Protein AF-A0A1B6IZM1-F1 (afdb_monomer)

Structure (mmCIF, N/CA/C/O backbone):
data_AF-A0A1B6IZM1-F1
#
_entry.id   AF-A0A1B6IZM1-F1
#
loop_
_atom_site.group_PDB
_atom_site.id
_atom_site.type_symbol
_atom_site.label_atom_id
_atom_site.label_alt_id
_atom_site.label_comp_id
_atom_site.label_asym_id
_atom_site.label_entity_id
_atom_site.label_seq_id
_atom_site.pdbx_PDB_ins_code
_atom_site.Cartn_x
_atom_site.Cartn_y
_atom_site.Cartn_z
_atom_site.occupancy
_atom_site.B_iso_or_equiv
_atom_site.auth_seq_id
_atom_site.auth_comp_id
_atom_site.auth_asym_id
_atom_site.auth_atom_id
_atom_site.pdbx_PDB_model_num
ATOM 1 N N . LEU A 1 1 ? 30.846 -9.366 -54.640 1.00 74.94 1 LEU A N 1
ATOM 2 C CA . LEU A 1 1 ? 30.357 -9.708 -53.289 1.00 74.94 1 LEU A CA 1
ATOM 3 C C . LEU A 1 1 ? 29.718 -8.544 -52.528 1.00 74.94 1 LEU A C 1
ATOM 5 O O . LEU A 1 1 ? 28.504 -8.534 -52.449 1.00 74.94 1 LEU A O 1
ATOM 9 N N . VAL A 1 2 ? 30.444 -7.540 -52.003 1.00 76.19 2 VAL A N 1
ATOM 10 C CA . VAL A 1 2 ? 29.799 -6.428 -51.246 1.00 76.19 2 VAL A CA 1
ATOM 11 C C . VAL A 1 2 ? 28.788 -5.641 -52.103 1.00 76.19 2 VAL A C 1
ATOM 13 O O . VAL A 1 2 ? 27.740 -5.240 -51.620 1.00 76.19 2 VAL A O 1
ATOM 16 N N . GLN A 1 3 ? 29.032 -5.495 -53.406 1.00 82.56 3 GLN A N 1
ATOM 17 C CA . GLN A 1 3 ? 28.078 -4.863 -54.333 1.00 82.56 3 GLN A CA 1
ATOM 18 C C . GLN A 1 3 ? 26.844 -5.729 -54.660 1.00 82.56 3 GLN A C 1
ATOM 20 O O . GLN A 1 3 ? 25.890 -5.229 -55.245 1.00 82.56 3 GLN A O 1
ATOM 25 N N . GLU A 1 4 ? 26.851 -7.008 -54.278 1.00 83.00 4 GLU A N 1
ATOM 26 C CA . GLU A 1 4 ? 25.785 -7.986 -54.552 1.00 83.00 4 GLU A CA 1
ATOM 27 C C . GLU A 1 4 ? 24.904 -8.238 -53.314 1.00 83.00 4 GLU A C 1
ATOM 29 O O . GLU A 1 4 ? 24.115 -9.179 -53.291 1.00 83.00 4 GLU A O 1
ATOM 34 N N . VAL A 1 5 ? 25.007 -7.390 -52.278 1.00 82.69 5 VAL A N 1
ATOM 35 C CA . VAL A 1 5 ? 24.167 -7.469 -51.070 1.00 82.69 5 VAL A CA 1
ATOM 36 C C . VAL A 1 5 ? 22.681 -7.447 -51.455 1.00 82.69 5 VAL A C 1
ATOM 38 O O . VAL A 1 5 ? 22.172 -6.495 -52.063 1.00 82.69 5 VAL A O 1
ATOM 41 N N . GLY A 1 6 ? 21.965 -8.496 -51.048 1.00 75.19 6 GLY A N 1
ATOM 42 C CA . GLY A 1 6 ? 20.568 -8.747 -51.405 1.00 75.19 6 GLY A CA 1
ATOM 43 C C . GLY A 1 6 ? 20.364 -9.978 -52.287 1.00 75.19 6 GLY A C 1
ATOM 44 O O . GLY A 1 6 ? 19.236 -10.453 -52.361 1.00 75.19 6 GLY A O 1
ATOM 45 N N . ASP A 1 7 ? 21.418 -10.517 -52.907 1.00 85.75 7 ASP A N 1
ATOM 46 C CA . ASP A 1 7 ? 21.381 -11.880 -53.440 1.00 85.75 7 ASP A CA 1
ATOM 47 C C . ASP A 1 7 ? 21.543 -12.896 -52.286 1.00 85.75 7 ASP A C 1
ATOM 49 O O . ASP A 1 7 ? 22.482 -12.759 -51.494 1.00 85.75 7 ASP A O 1
ATOM 53 N N . PRO A 1 8 ? 20.668 -13.914 -52.155 1.00 84.94 8 PRO A N 1
ATOM 54 C CA . PRO A 1 8 ? 20.732 -14.878 -51.053 1.00 84.94 8 PRO A CA 1
ATOM 55 C C . PRO A 1 8 ? 22.076 -15.611 -50.940 1.00 84.94 8 PRO A C 1
ATOM 57 O O . PRO A 1 8 ? 22.576 -15.820 -49.833 1.00 84.94 8 PRO A O 1
ATOM 60 N N . THR A 1 9 ? 22.695 -15.954 -52.073 1.00 86.38 9 THR A N 1
ATOM 61 C CA . THR A 1 9 ? 23.985 -16.661 -52.108 1.00 86.38 9 THR A CA 1
ATOM 62 C C . THR A 1 9 ? 25.111 -15.725 -51.684 1.00 86.38 9 THR A C 1
ATOM 64 O O . THR A 1 9 ? 25.957 -16.087 -50.863 1.00 86.38 9 THR A O 1
ATOM 67 N N . ALA A 1 10 ? 25.092 -14.483 -52.180 1.00 88.38 10 ALA A N 1
ATOM 68 C CA . ALA A 1 10 ? 26.042 -13.457 -51.764 1.00 88.38 10 ALA A CA 1
ATOM 69 C C . ALA A 1 10 ? 25.934 -13.148 -50.262 1.00 88.38 10 ALA A C 1
ATOM 71 O O . ALA A 1 10 ? 26.964 -13.016 -49.598 1.00 88.38 10 ALA A O 1
ATOM 72 N N . ASN A 1 11 ? 24.718 -13.085 -49.706 1.00 90.50 11 ASN A N 1
ATOM 73 C CA . ASN A 1 11 ? 24.490 -12.857 -48.277 1.00 90.50 11 ASN A CA 1
ATOM 74 C C . ASN A 1 11 ? 25.084 -13.986 -47.421 1.00 90.50 11 ASN A C 1
ATOM 76 O O . ASN A 1 11 ? 25.746 -13.704 -46.423 1.00 90.50 11 ASN A O 1
ATOM 80 N N . LEU A 1 12 ? 24.921 -15.249 -47.826 1.00 89.25 12 LEU A N 1
ATOM 81 C CA . LEU A 1 12 ? 25.517 -16.390 -47.125 1.00 89.25 12 LEU A CA 1
ATOM 82 C C . LEU A 1 12 ? 27.055 -16.355 -47.179 1.00 89.25 12 LEU A C 1
ATOM 84 O O . LEU A 1 12 ? 27.725 -16.534 -46.161 1.00 89.25 12 LEU A O 1
ATOM 88 N N . CYS A 1 13 ? 27.640 -16.054 -48.342 1.00 88.94 13 CYS A N 1
ATOM 89 C CA . CYS A 1 13 ? 29.090 -15.893 -48.466 1.00 88.94 13 CYS A CA 1
ATOM 90 C C . CYS A 1 13 ? 29.618 -14.730 -47.611 1.00 88.94 13 CYS A C 1
ATOM 92 O O . CYS A 1 13 ? 30.645 -14.868 -46.945 1.00 88.94 13 CYS A O 1
ATOM 94 N N . LEU A 1 14 ? 28.916 -13.593 -47.598 1.00 90.69 14 LEU A N 1
ATOM 95 C CA . LEU A 1 14 ? 29.260 -12.444 -46.759 1.00 90.69 14 LEU A CA 1
ATOM 96 C C . LEU A 1 14 ? 29.141 -12.772 -45.271 1.00 90.69 14 LEU A C 1
ATOM 98 O O . LEU A 1 14 ? 29.972 -12.308 -44.491 1.00 90.69 14 LEU A O 1
ATOM 102 N N . TYR A 1 15 ? 28.162 -13.585 -44.878 1.00 91.56 15 TYR A N 1
ATOM 103 C CA . TYR A 1 15 ? 28.023 -14.073 -43.509 1.00 91.56 15 TYR A CA 1
ATOM 104 C C . TYR A 1 15 ? 29.222 -14.930 -43.102 1.00 91.56 15 TYR A C 1
ATOM 106 O O . TYR A 1 15 ? 29.881 -14.616 -42.112 1.00 91.56 15 TYR A O 1
ATOM 114 N N . ASN A 1 16 ? 29.583 -15.923 -43.917 1.00 90.31 16 ASN A N 1
ATOM 115 C CA . ASN A 1 16 ? 30.739 -16.786 -43.662 1.00 90.31 16 ASN A CA 1
ATOM 116 C C . ASN A 1 16 ? 32.044 -15.983 -43.562 1.00 90.31 16 ASN A C 1
ATOM 118 O O . ASN A 1 16 ? 32.856 -16.221 -42.668 1.00 90.31 16 ASN A O 1
ATOM 122 N N . LEU A 1 17 ? 32.230 -14.979 -44.426 1.00 90.50 17 LEU A N 1
ATOM 123 C CA . LEU A 1 17 ? 33.364 -14.059 -44.322 1.00 90.50 17 LEU A CA 1
ATOM 124 C C . LEU A 1 17 ? 33.292 -13.197 -43.055 1.00 90.50 17 LEU A C 1
ATOM 126 O O . LEU A 1 17 ? 34.318 -12.969 -42.422 1.00 90.50 17 LEU A O 1
ATOM 130 N N . SER A 1 18 ? 32.103 -12.751 -42.649 1.00 90.69 18 SER A N 1
ATOM 131 C CA . SER A 1 18 ? 31.899 -11.946 -41.437 1.00 90.69 18 SER A CA 1
ATOM 132 C C . SER A 1 18 ? 32.126 -12.735 -40.142 1.00 90.69 18 SER A C 1
ATOM 134 O O . SER A 1 18 ? 32.359 -12.144 -39.087 1.00 90.69 18 SER A O 1
ATOM 136 N N . CYS A 1 19 ? 32.123 -14.066 -40.179 1.00 89.44 19 CYS A N 1
ATOM 137 C CA . CYS A 1 19 ? 32.525 -14.875 -39.028 1.00 89.44 19 CYS A CA 1
ATOM 138 C C . CYS A 1 19 ? 34.019 -14.701 -38.689 1.00 89.44 19 CYS A C 1
ATOM 140 O O . CYS A 1 19 ? 34.406 -14.857 -37.531 1.00 89.44 19 CYS A O 1
ATOM 142 N N . LEU A 1 20 ? 34.855 -14.314 -39.660 1.00 90.44 20 LEU A N 1
ATOM 143 C CA . LEU A 1 20 ? 36.287 -14.082 -39.472 1.00 90.44 20 LEU A CA 1
ATOM 144 C C . LEU A 1 20 ? 36.559 -12.609 -39.120 1.00 90.44 20 LEU A C 1
ATOM 146 O O . LEU A 1 20 ? 36.271 -11.708 -39.905 1.00 90.44 20 LEU A O 1
ATOM 150 N N . GLU A 1 21 ? 37.176 -12.354 -37.963 1.00 84.88 21 GLU A N 1
ATOM 151 C CA . GLU A 1 21 ? 37.451 -10.992 -37.462 1.00 84.88 21 GLU A CA 1
ATOM 152 C C . GLU A 1 21 ? 38.292 -10.146 -38.437 1.00 84.88 21 GLU A C 1
ATOM 154 O O . GLU A 1 21 ? 37.980 -8.984 -38.698 1.00 84.88 21 GLU A O 1
ATOM 159 N N . ILE A 1 22 ? 39.319 -10.745 -39.051 1.00 86.69 22 ILE A N 1
ATOM 160 C CA . ILE A 1 22 ? 40.192 -10.066 -40.026 1.00 86.69 22 ILE A CA 1
ATOM 161 C C . ILE A 1 22 ? 39.389 -9.623 -41.256 1.00 86.69 22 ILE A C 1
ATOM 163 O O . ILE A 1 22 ? 39.563 -8.510 -41.756 1.00 86.69 22 ILE A O 1
ATOM 167 N N . SER A 1 23 ? 38.483 -10.481 -41.722 1.00 88.94 23 SER A N 1
ATOM 168 C CA . SER A 1 23 ? 37.637 -10.209 -42.881 1.00 88.94 23 SER A CA 1
ATOM 169 C C . SER A 1 23 ? 36.595 -9.135 -42.576 1.00 88.94 23 SER A C 1
ATOM 171 O O . SER A 1 23 ? 36.385 -8.259 -43.415 1.00 88.94 23 SER A O 1
ATOM 173 N N . ARG A 1 24 ? 35.994 -9.123 -41.374 1.00 90.44 24 ARG A N 1
ATOM 174 C CA . ARG A 1 24 ? 35.041 -8.069 -40.966 1.00 90.44 24 ARG A CA 1
ATOM 175 C C . ARG A 1 24 ? 35.636 -6.675 -41.076 1.00 90.44 24 ARG A C 1
ATOM 177 O O . ARG A 1 24 ? 34.987 -5.781 -41.611 1.00 90.44 24 ARG A O 1
ATOM 184 N N . LEU A 1 25 ? 36.878 -6.485 -40.631 1.00 87.44 25 LEU A N 1
ATOM 185 C CA . LEU A 1 25 ? 37.546 -5.182 -40.703 1.00 87.44 25 LEU A CA 1
ATOM 186 C C . LEU A 1 25 ? 37.681 -4.675 -42.144 1.00 87.44 25 LEU A C 1
ATOM 188 O O . LEU A 1 25 ? 37.528 -3.478 -42.385 1.00 87.44 25 LEU A O 1
ATOM 192 N N . GLN A 1 26 ? 37.970 -5.566 -43.095 1.00 88.81 26 GLN A N 1
ATOM 193 C CA . GLN A 1 26 ? 38.063 -5.197 -44.506 1.00 88.81 26 GLN A CA 1
ATOM 194 C C . GLN A 1 26 ? 36.679 -4.927 -45.103 1.00 88.81 26 GLN A C 1
ATOM 196 O O . GLN A 1 26 ? 36.485 -3.902 -45.747 1.00 88.81 26 GLN A O 1
ATOM 201 N N . LEU A 1 27 ? 35.694 -5.769 -44.790 1.00 91.00 27 LEU A N 1
ATOM 202 C CA . LEU A 1 27 ? 34.312 -5.596 -45.238 1.00 91.00 27 LEU A CA 1
ATOM 203 C C . LEU A 1 27 ? 33.694 -4.270 -44.763 1.00 91.00 27 LEU A C 1
ATOM 205 O O . LEU A 1 27 ? 32.981 -3.617 -45.522 1.00 91.00 27 LEU A O 1
ATOM 209 N N . VAL A 1 28 ? 33.989 -3.833 -43.532 1.00 90.62 28 VAL A N 1
ATOM 210 C CA . VAL A 1 28 ? 33.545 -2.521 -43.027 1.00 90.62 28 VAL A CA 1
ATOM 211 C C . VAL A 1 28 ? 34.167 -1.380 -43.835 1.00 90.62 28 VAL A C 1
ATOM 213 O O . VAL A 1 28 ? 33.459 -0.444 -44.197 1.00 90.62 28 VAL A O 1
ATOM 216 N N . LYS A 1 29 ? 35.464 -1.459 -44.170 1.00 87.56 29 LYS A N 1
ATOM 217 C CA . LYS A 1 29 ? 36.127 -0.454 -45.027 1.00 87.56 29 LYS A CA 1
ATOM 218 C C . LYS A 1 29 ? 35.534 -0.408 -46.432 1.00 87.56 29 LYS A C 1
ATOM 220 O O . LYS A 1 29 ? 35.491 0.662 -47.030 1.00 87.56 29 LYS A O 1
ATOM 225 N N . ASP A 1 30 ? 35.063 -1.549 -46.925 1.00 90.00 30 ASP A N 1
ATOM 226 C CA . ASP A 1 30 ? 34.438 -1.681 -48.240 1.00 90.00 30 ASP A CA 1
ATOM 227 C C . ASP A 1 30 ? 32.963 -1.208 -48.256 1.00 90.00 30 ASP A C 1
ATOM 229 O O . ASP A 1 30 ? 32.292 -1.329 -49.281 1.00 90.00 30 ASP A O 1
ATOM 233 N N . GLY A 1 31 ? 32.447 -0.647 -47.152 1.00 89.75 31 GLY A N 1
ATOM 234 C CA . GLY A 1 31 ? 31.102 -0.059 -47.070 1.00 89.75 31 GLY A CA 1
ATOM 235 C C . GLY A 1 31 ? 29.977 -1.064 -46.800 1.00 89.75 31 GLY A C 1
ATOM 236 O O . GLY A 1 31 ? 28.815 -0.805 -47.123 1.00 89.75 31 GLY A O 1
ATOM 237 N N . LEU A 1 32 ? 30.297 -2.238 -46.238 1.00 92.56 32 LEU A N 1
ATOM 238 C CA . LEU A 1 32 ? 29.295 -3.272 -45.958 1.00 92.56 32 LEU A CA 1
ATOM 239 C C . LEU A 1 32 ? 28.225 -2.798 -44.958 1.00 92.56 32 LEU A C 1
ATOM 241 O O . LEU A 1 32 ? 27.066 -3.182 -45.093 1.00 92.56 32 LEU A O 1
ATOM 245 N N . VAL A 1 33 ? 28.587 -1.969 -43.972 1.00 91.38 33 VAL A N 1
ATOM 246 C CA . VAL A 1 33 ? 27.659 -1.507 -42.923 1.00 91.38 33 VAL A CA 1
ATOM 247 C C . VAL A 1 33 ? 26.495 -0.736 -43.535 1.00 91.38 33 VAL A C 1
ATOM 249 O O . VAL A 1 33 ? 25.337 -1.054 -43.275 1.00 91.38 33 VAL A O 1
ATOM 252 N N . GLU A 1 34 ? 26.796 0.248 -44.378 1.00 91.75 34 GLU A N 1
ATOM 253 C CA . GLU A 1 34 ? 25.814 1.123 -45.005 1.00 91.75 34 GLU A CA 1
ATOM 254 C C . GLU A 1 34 ? 24.869 0.329 -45.920 1.00 91.75 34 GLU A C 1
ATOM 256 O O . GLU A 1 34 ? 23.660 0.565 -45.926 1.00 91.75 34 GLU A O 1
ATOM 261 N N . LEU A 1 35 ? 25.397 -0.669 -46.637 1.00 91.19 35 LEU A N 1
ATOM 262 C CA . LEU A 1 35 ? 24.608 -1.546 -47.505 1.00 91.19 35 LEU A CA 1
ATOM 263 C C . LEU A 1 35 ? 23.698 -2.495 -46.717 1.00 91.19 35 LEU A C 1
ATOM 265 O O . LEU A 1 35 ? 22.526 -2.645 -47.067 1.00 91.19 35 LEU A O 1
ATOM 269 N N . VAL A 1 36 ? 24.210 -3.110 -45.645 1.00 91.44 36 VAL A N 1
ATOM 270 C CA . VAL A 1 36 ? 23.428 -3.998 -44.769 1.00 91.44 36 VAL A CA 1
ATOM 271 C C . VAL A 1 36 ? 22.303 -3.218 -44.089 1.00 91.44 36 VAL A C 1
ATOM 273 O O . VAL A 1 36 ? 21.155 -3.660 -44.127 1.00 91.44 36 VAL A O 1
ATOM 276 N N . VAL A 1 37 ? 22.596 -2.035 -43.535 1.00 91.19 37 VAL A N 1
ATOM 277 C CA . VAL A 1 37 ? 21.589 -1.169 -42.897 1.00 91.19 37 VAL A CA 1
ATOM 278 C C . VAL A 1 37 ? 20.520 -0.739 -43.904 1.00 91.19 37 VAL A C 1
ATOM 280 O O . VAL A 1 37 ? 19.327 -0.853 -43.624 1.00 91.19 37 VAL A O 1
ATOM 283 N N . ALA A 1 38 ? 20.916 -0.300 -45.103 1.00 89.75 38 ALA A N 1
ATOM 284 C CA . ALA A 1 38 ? 19.973 0.117 -46.139 1.00 89.75 38 ALA A CA 1
ATOM 285 C C . ALA A 1 38 ? 19.033 -1.016 -46.584 1.00 89.75 38 ALA A C 1
ATOM 287 O O . ALA A 1 38 ? 17.859 -0.774 -46.862 1.00 89.75 38 ALA A O 1
ATOM 288 N N . LYS A 1 39 ? 19.530 -2.255 -46.651 1.00 89.06 39 LYS A N 1
ATOM 289 C CA . LYS A 1 39 ? 18.751 -3.419 -47.094 1.00 89.06 39 LYS A CA 1
ATOM 290 C C . LYS A 1 39 ? 17.821 -3.946 -46.006 1.00 89.06 39 LYS A C 1
ATOM 292 O O . LYS A 1 39 ? 16.640 -4.141 -46.284 1.00 89.06 39 LYS A O 1
ATOM 297 N N . LEU A 1 40 ? 18.315 -4.075 -44.774 1.00 88.69 40 LEU A N 1
ATOM 298 C CA . LEU A 1 40 ? 17.511 -4.511 -43.628 1.00 88.69 40 LEU A CA 1
ATOM 299 C C . LEU A 1 40 ? 16.379 -3.542 -43.273 1.00 88.69 40 LEU A C 1
ATOM 301 O O . LEU A 1 40 ? 15.351 -3.969 -42.756 1.00 88.69 40 LEU A O 1
ATOM 305 N N . ASN A 1 41 ? 16.534 -2.253 -43.589 1.00 82.00 41 ASN A N 1
ATOM 306 C CA . ASN A 1 41 ? 15.457 -1.270 -43.453 1.00 82.00 41 ASN A CA 1
ATOM 307 C C . ASN A 1 41 ? 14.245 -1.557 -44.362 1.00 82.00 41 ASN A C 1
ATOM 309 O O . ASN A 1 41 ? 13.154 -1.065 -44.077 1.00 82.00 41 ASN A O 1
ATOM 313 N N . ASN A 1 42 ? 14.419 -2.311 -45.454 1.00 80.81 42 ASN A N 1
ATOM 314 C CA . ASN A 1 42 ? 13.336 -2.644 -46.384 1.00 80.81 42 ASN A CA 1
ATOM 315 C C . ASN A 1 42 ? 12.735 -4.023 -46.096 1.00 80.81 42 ASN A C 1
ATOM 317 O O . ASN A 1 42 ? 11.516 -4.175 -46.093 1.00 80.81 42 ASN A O 1
ATOM 321 N N . GLU A 1 43 ? 13.585 -5.022 -45.859 1.00 83.88 43 GLU A N 1
ATOM 322 C CA . GLU A 1 43 ? 13.173 -6.403 -45.622 1.00 83.88 43 GLU A CA 1
ATOM 323 C C . GLU A 1 43 ? 14.085 -7.061 -44.584 1.00 83.88 43 GLU A C 1
ATOM 325 O O . GLU A 1 43 ? 15.311 -6.956 -44.651 1.00 83.88 43 GLU A O 1
ATOM 330 N N . VAL A 1 44 ? 13.480 -7.755 -43.615 1.00 84.12 44 VAL A N 1
ATOM 331 C CA . VAL A 1 44 ? 14.221 -8.459 -42.561 1.00 84.12 44 VAL A CA 1
ATOM 332 C C . VAL A 1 44 ? 14.721 -9.796 -43.106 1.00 84.12 44 VAL A C 1
ATOM 334 O O . VAL A 1 44 ? 14.069 -10.827 -42.949 1.00 84.12 44 VAL A O 1
ATOM 337 N N . ASP A 1 45 ? 15.889 -9.766 -43.741 1.00 88.62 45 ASP A N 1
ATOM 338 C CA . ASP A 1 45 ? 16.622 -10.960 -44.164 1.00 88.62 45 ASP A CA 1
ATOM 339 C C . ASP A 1 45 ? 17.439 -11.558 -43.004 1.00 88.62 45 ASP A C 1
ATOM 341 O O . ASP A 1 45 ? 18.095 -10.842 -42.240 1.00 88.62 45 ASP A O 1
ATOM 345 N N . HIS A 1 46 ? 17.407 -12.887 -42.873 1.00 88.06 46 HIS A N 1
ATOM 346 C CA . HIS A 1 46 ? 18.066 -13.597 -41.775 1.00 88.06 46 HIS A CA 1
ATOM 347 C C . HIS A 1 46 ? 19.590 -13.424 -41.791 1.00 88.06 46 HIS A C 1
ATOM 349 O O . HIS A 1 46 ? 20.183 -13.084 -40.763 1.00 88.06 46 HIS A O 1
ATOM 355 N N . TRP A 1 47 ? 20.226 -13.630 -42.946 1.00 89.44 47 TRP A N 1
ATOM 356 C CA . TRP A 1 47 ? 21.681 -13.584 -43.079 1.00 89.44 47 TRP A CA 1
ATOM 357 C C . TRP A 1 47 ? 22.207 -12.163 -42.916 1.00 89.44 47 TRP A C 1
ATOM 359 O O . TRP A 1 47 ? 23.180 -11.949 -42.192 1.00 89.44 47 TRP A O 1
ATOM 369 N N . LEU A 1 48 ? 21.523 -11.175 -43.498 1.00 91.88 48 LEU A N 1
ATOM 370 C CA . LEU A 1 48 ? 21.854 -9.766 -43.297 1.00 91.88 48 LEU A CA 1
ATOM 371 C C . LEU A 1 48 ? 21.735 -9.359 -41.825 1.00 91.88 48 LEU A C 1
ATOM 373 O O . LEU A 1 48 ? 22.607 -8.646 -41.329 1.00 91.88 48 LEU A O 1
ATOM 377 N N . ALA A 1 49 ? 20.715 -9.836 -41.102 1.00 91.25 49 ALA A N 1
ATOM 378 C CA . ALA A 1 49 ? 20.579 -9.566 -39.671 1.00 91.25 49 ALA A CA 1
ATOM 379 C C . ALA A 1 49 ? 21.736 -10.184 -38.868 1.00 91.25 49 ALA A C 1
ATOM 381 O O . ALA A 1 49 ? 22.301 -9.528 -37.993 1.00 91.25 49 ALA A O 1
ATOM 382 N N . MET A 1 50 ? 22.142 -11.417 -39.187 1.00 91.88 50 MET A N 1
ATOM 383 C CA . MET A 1 50 ? 23.298 -12.052 -38.545 1.00 91.88 50 MET A CA 1
ATOM 384 C C . MET A 1 50 ? 24.605 -11.300 -38.827 1.00 91.88 50 MET A C 1
ATOM 386 O O . MET A 1 50 ? 25.374 -11.053 -37.895 1.00 91.88 50 MET A O 1
ATOM 390 N N . ILE A 1 51 ? 24.831 -10.874 -40.075 1.00 92.25 51 ILE A N 1
ATOM 391 C CA . ILE A 1 51 ? 25.968 -10.019 -40.450 1.00 92.25 51 ILE A CA 1
ATOM 392 C C . ILE A 1 51 ? 25.939 -8.726 -39.634 1.00 92.25 51 ILE A C 1
ATOM 394 O O . ILE A 1 51 ? 26.941 -8.375 -39.017 1.00 92.25 51 ILE A O 1
ATOM 398 N N . PHE A 1 52 ? 24.793 -8.045 -39.565 1.00 93.88 52 PHE A N 1
ATOM 399 C CA . PHE A 1 52 ? 24.634 -6.816 -38.789 1.00 93.88 52 PHE A CA 1
ATOM 400 C C . PHE A 1 52 ? 25.058 -6.998 -37.322 1.00 93.88 52 PHE A C 1
ATOM 402 O O . PHE A 1 52 ? 25.840 -6.199 -36.807 1.00 93.88 52 PHE A O 1
ATOM 409 N N . PHE A 1 53 ? 24.627 -8.078 -36.660 1.00 93.19 53 PHE A N 1
ATOM 410 C CA . PHE A 1 53 ? 25.011 -8.345 -35.269 1.00 93.19 53 PHE A CA 1
ATOM 411 C C . PHE A 1 53 ? 26.497 -8.673 -35.098 1.00 93.19 53 PHE A C 1
ATOM 413 O O . PHE A 1 53 ? 27.088 -8.264 -34.097 1.00 93.19 53 PHE A O 1
ATOM 420 N N . LEU A 1 54 ? 27.115 -9.372 -36.056 1.00 92.19 54 LEU A N 1
ATOM 421 C CA . LEU A 1 54 ? 28.563 -9.602 -36.061 1.00 92.19 54 LEU A CA 1
ATOM 422 C C . LEU A 1 54 ? 29.332 -8.280 -36.199 1.00 92.19 54 LEU A C 1
ATOM 424 O O . LEU A 1 54 ? 30.307 -8.059 -35.485 1.00 92.19 54 LEU A O 1
ATOM 428 N N . LEU A 1 55 ? 28.852 -7.358 -37.037 1.00 92.31 55 LEU A N 1
ATOM 429 C CA . LEU A 1 55 ? 29.441 -6.025 -37.192 1.00 92.31 55 LEU A CA 1
ATOM 430 C C . LEU A 1 55 ? 29.310 -5.169 -35.915 1.00 92.31 55 LEU A C 1
ATOM 432 O O . LEU A 1 55 ? 30.156 -4.311 -35.669 1.00 92.31 55 LEU A O 1
ATOM 436 N N . CYS A 1 56 ? 28.313 -5.413 -35.054 1.00 92.31 56 CYS A N 1
ATOM 437 C CA . CYS A 1 56 ? 28.221 -4.757 -33.741 1.00 92.31 56 CYS A CA 1
ATOM 438 C C . CYS A 1 56 ? 29.320 -5.195 -32.747 1.00 92.31 56 CYS A C 1
ATOM 440 O O . CYS A 1 56 ? 29.578 -4.483 -31.770 1.00 92.31 56 CYS A O 1
ATOM 442 N N . GLN A 1 57 ? 29.964 -6.349 -32.953 1.00 90.44 57 GLN A N 1
ATOM 443 C CA . GLN A 1 57 ? 30.967 -6.882 -32.018 1.00 90.44 57 GLN A CA 1
ATOM 444 C C . GLN A 1 57 ? 32.272 -6.080 -32.047 1.00 90.44 57 GLN A C 1
ATOM 446 O O . GLN A 1 57 ? 32.892 -5.851 -31.003 1.00 90.44 57 GLN A O 1
ATOM 451 N N . ASP A 1 58 ? 32.654 -5.579 -33.220 1.00 88.31 58 ASP A N 1
ATOM 452 C CA . ASP A 1 58 ? 33.921 -4.881 -33.414 1.00 88.31 58 ASP A CA 1
ATOM 453 C C . ASP A 1 58 ? 33.782 -3.375 -33.163 1.00 88.31 58 ASP A C 1
ATOM 455 O O . ASP A 1 58 ? 32.762 -2.750 -33.461 1.00 88.31 58 ASP A O 1
ATOM 459 N N . SER A 1 59 ? 34.841 -2.744 -32.653 1.00 88.94 59 SER A N 1
ATOM 460 C CA . SER A 1 59 ? 34.847 -1.300 -32.377 1.00 88.94 59 SER A CA 1
ATOM 461 C C . SER A 1 59 ? 34.643 -0.444 -33.632 1.00 88.94 59 SER A C 1
ATOM 463 O O . SER A 1 59 ? 33.914 0.548 -33.581 1.00 88.94 59 SER A O 1
ATOM 465 N N . ILE A 1 60 ? 35.246 -0.839 -34.760 1.00 89.31 60 ILE A N 1
ATOM 466 C CA . ILE A 1 60 ? 35.114 -0.135 -36.045 1.00 89.31 60 ILE A CA 1
ATOM 467 C C . ILE A 1 60 ? 33.691 -0.286 -36.588 1.00 89.31 60 ILE A C 1
ATOM 469 O O . ILE A 1 60 ? 33.078 0.707 -36.972 1.00 89.31 60 ILE A O 1
ATOM 473 N N . GLY A 1 61 ? 33.134 -1.499 -36.547 1.00 90.50 61 GLY A N 1
ATOM 474 C CA . GLY A 1 61 ? 31.760 -1.750 -36.976 1.00 90.50 61 GLY A CA 1
ATOM 475 C C . GLY A 1 61 ? 30.748 -0.935 -36.168 1.00 90.50 61 GLY A C 1
ATOM 476 O O . GLY A 1 61 ? 29.923 -0.241 -36.759 1.00 90.50 61 GLY A O 1
ATOM 477 N N . ARG A 1 62 ? 30.878 -0.877 -34.832 1.00 92.44 62 ARG A N 1
ATOM 478 C CA . ARG A 1 62 ? 30.044 0.004 -33.988 1.00 92.44 62 ARG A CA 1
ATOM 479 C C . ARG A 1 62 ? 30.151 1.476 -34.363 1.00 92.44 62 ARG A C 1
ATOM 481 O O . ARG A 1 62 ? 29.134 2.164 -34.399 1.00 92.44 62 ARG A O 1
ATOM 488 N N . ALA A 1 63 ? 31.361 1.964 -34.637 1.00 91.62 63 ALA A N 1
ATOM 489 C CA . ALA A 1 63 ? 31.569 3.356 -35.021 1.00 91.62 63 ALA A CA 1
ATOM 490 C C . ALA A 1 63 ? 30.866 3.689 -36.348 1.00 91.62 63 ALA A C 1
ATOM 492 O O . ALA A 1 63 ? 30.210 4.726 -36.438 1.00 91.62 63 ALA A O 1
ATOM 493 N N . HIS A 1 64 ? 30.946 2.799 -37.342 1.00 92.50 64 HIS A N 1
ATOM 494 C CA . HIS A 1 64 ? 30.218 2.949 -38.603 1.00 92.50 64 HIS A CA 1
ATOM 495 C C . HIS A 1 64 ? 28.703 2.847 -38.406 1.00 92.50 64 HIS A C 1
ATOM 497 O O . HIS A 1 64 ? 27.986 3.712 -38.889 1.00 92.50 64 HIS A O 1
ATOM 503 N N . ILE A 1 65 ? 28.205 1.874 -37.633 1.00 94.31 65 ILE A N 1
ATOM 504 C CA . ILE A 1 65 ? 26.764 1.722 -37.352 1.00 94.31 65 ILE A CA 1
ATOM 505 C C . ILE A 1 65 ? 26.197 2.966 -36.658 1.00 94.31 65 ILE A C 1
ATOM 507 O O . ILE A 1 65 ? 25.099 3.406 -36.987 1.00 94.31 65 ILE A O 1
ATOM 511 N N . ARG A 1 66 ? 26.949 3.564 -35.727 1.00 93.50 66 ARG A N 1
ATOM 512 C CA . ARG A 1 66 ? 26.559 4.806 -35.047 1.00 93.50 66 ARG A CA 1
ATOM 513 C C . ARG A 1 66 ? 26.478 5.999 -36.002 1.00 93.50 66 ARG A C 1
ATOM 515 O O . ARG A 1 66 ? 25.608 6.845 -35.832 1.00 93.50 66 ARG A O 1
ATOM 522 N N . ASN A 1 67 ? 27.398 6.082 -36.962 1.00 91.00 67 ASN A N 1
ATOM 523 C CA . ASN A 1 67 ? 27.471 7.186 -37.922 1.00 91.00 67 ASN A CA 1
ATOM 524 C C . ASN A 1 67 ? 26.578 6.968 -39.156 1.00 91.00 67 ASN A C 1
ATOM 526 O O . ASN A 1 67 ? 26.310 7.917 -39.889 1.00 91.00 67 ASN A O 1
ATOM 530 N N . CYS A 1 68 ? 26.142 5.733 -39.399 1.00 91.06 68 CYS A N 1
ATOM 531 C CA . CYS A 1 68 ? 25.247 5.372 -40.484 1.00 91.06 68 CYS A CA 1
ATOM 532 C C . CYS A 1 68 ? 23.826 5.864 -40.185 1.00 91.06 68 CYS A C 1
ATOM 534 O O . CYS A 1 68 ? 23.309 5.703 -39.074 1.00 91.06 68 CYS A O 1
ATOM 536 N N . GLU A 1 69 ? 23.172 6.444 -41.191 1.00 85.75 69 GLU A N 1
ATOM 537 C CA . GLU A 1 69 ? 21.787 6.888 -41.076 1.00 85.75 69 GLU A CA 1
ATOM 538 C C . GLU A 1 69 ? 20.889 5.692 -40.719 1.00 85.75 69 GLU A C 1
ATOM 540 O O . GLU A 1 69 ? 20.900 4.664 -41.395 1.00 85.75 69 GLU A O 1
ATOM 545 N N . ARG A 1 70 ? 20.121 5.812 -39.628 1.00 88.06 70 ARG A N 1
ATOM 546 C CA . ARG A 1 70 ? 19.228 4.759 -39.106 1.00 88.06 70 ARG A CA 1
ATOM 547 C C . ARG A 1 70 ? 19.928 3.465 -38.653 1.00 88.06 70 ARG A C 1
ATOM 549 O O . ARG A 1 70 ? 19.245 2.489 -38.365 1.00 88.06 70 ARG A O 1
ATOM 556 N N . GLY A 1 71 ? 21.257 3.434 -38.512 1.00 91.25 71 GLY A N 1
ATOM 557 C CA . GLY A 1 71 ? 21.982 2.219 -38.110 1.00 91.25 71 GLY A CA 1
ATOM 558 C C . GLY A 1 71 ? 21.593 1.707 -36.716 1.00 91.25 71 GLY A C 1
ATOM 559 O O . GLY A 1 71 ? 21.235 0.544 -36.547 1.00 91.25 71 GLY A O 1
ATOM 560 N N . LEU A 1 72 ? 21.599 2.585 -35.708 1.00 92.94 72 LEU A N 1
ATOM 561 C CA . LEU A 1 72 ? 21.143 2.242 -34.351 1.00 92.94 72 LEU A CA 1
ATOM 562 C C . LEU A 1 72 ? 19.612 2.171 -34.230 1.00 92.94 72 LEU A C 1
ATOM 564 O O . LEU A 1 72 ? 19.103 1.416 -33.405 1.00 92.94 72 LEU A O 1
ATOM 568 N N . GLU A 1 73 ? 18.876 2.914 -35.062 1.00 92.69 73 GLU A N 1
ATOM 569 C CA . GLU A 1 73 ? 17.412 2.802 -35.157 1.00 92.69 73 GLU A CA 1
ATOM 570 C C . GLU A 1 73 ? 17.012 1.388 -35.602 1.00 92.69 73 GLU A C 1
ATOM 572 O O . GLU A 1 73 ? 16.134 0.774 -34.996 1.00 92.69 73 GLU A O 1
ATOM 577 N N . LEU A 1 74 ? 17.714 0.832 -36.595 1.00 91.94 74 LEU A N 1
ATOM 578 C CA . LEU A 1 74 ? 17.502 -0.523 -37.091 1.00 91.94 74 LEU A CA 1
ATOM 579 C C . LEU A 1 74 ? 17.666 -1.571 -35.982 1.00 91.94 74 LEU A C 1
ATOM 581 O O . LEU A 1 74 ? 16.884 -2.515 -35.917 1.00 91.94 74 LEU A O 1
ATOM 585 N N . LEU A 1 75 ? 18.620 -1.396 -35.059 1.00 92.19 75 LEU A N 1
ATOM 586 C CA . LEU A 1 75 ? 18.771 -2.301 -33.914 1.00 92.19 75 LEU A CA 1
ATOM 587 C C . LEU A 1 75 ? 17.510 -2.313 -33.028 1.00 92.19 75 LEU A C 1
ATOM 589 O O . LEU A 1 75 ? 17.071 -3.381 -32.600 1.00 92.19 75 LEU A O 1
ATOM 593 N N . VAL A 1 76 ? 16.890 -1.150 -32.796 1.00 92.38 76 VAL A N 1
ATOM 594 C CA . VAL A 1 76 ? 15.618 -1.050 -32.057 1.00 92.38 76 VAL A CA 1
ATOM 595 C C . VAL A 1 76 ? 14.466 -1.672 -32.853 1.00 92.38 76 VAL A C 1
ATOM 597 O O . VAL A 1 76 ? 13.650 -2.400 -32.287 1.00 92.38 76 VAL A O 1
ATOM 600 N N . GLN A 1 77 ? 14.416 -1.456 -34.169 1.00 90.69 77 GLN A N 1
ATOM 601 C CA . GLN A 1 77 ? 13.399 -2.052 -35.041 1.00 90.69 77 GLN A CA 1
ATOM 602 C C . GLN A 1 77 ? 13.488 -3.584 -35.080 1.00 90.69 77 GLN A C 1
ATOM 604 O O . GLN A 1 77 ? 12.466 -4.260 -34.955 1.00 90.69 77 GLN A O 1
ATOM 609 N N . LEU A 1 78 ? 14.696 -4.149 -35.185 1.00 90.75 78 LEU A N 1
ATOM 610 C CA . LEU A 1 78 ? 14.921 -5.599 -35.202 1.00 90.75 78 LEU A CA 1
ATOM 611 C C . LEU A 1 78 ? 14.452 -6.271 -33.904 1.00 90.75 78 LEU A C 1
ATOM 613 O O . LEU A 1 78 ? 13.939 -7.390 -33.961 1.00 90.75 78 LEU A O 1
ATOM 617 N N . LEU A 1 79 ? 14.547 -5.582 -32.757 1.00 88.81 79 LEU A N 1
ATOM 618 C CA . LEU A 1 79 ? 13.985 -6.047 -31.480 1.00 88.81 79 LEU A CA 1
ATOM 619 C C . LEU A 1 79 ? 12.449 -6.085 -31.482 1.00 88.81 79 LEU A C 1
ATOM 621 O O . LEU A 1 79 ? 11.859 -6.911 -30.786 1.00 88.81 79 LEU A O 1
ATOM 625 N N . GLN A 1 80 ? 11.795 -5.193 -32.230 1.00 85.75 80 GLN A N 1
ATOM 626 C CA . GLN A 1 80 ? 10.339 -5.022 -32.209 1.00 85.75 80 GLN A CA 1
ATOM 627 C C . GLN A 1 80 ? 9.598 -5.811 -33.297 1.00 85.75 80 GLN A C 1
ATOM 629 O O . GLN A 1 80 ? 8.504 -6.310 -33.039 1.00 85.75 80 GLN A O 1
ATOM 634 N N . ILE A 1 81 ? 10.151 -5.880 -34.511 1.00 83.25 81 ILE A N 1
ATOM 635 C CA . ILE A 1 81 ? 9.457 -6.387 -35.709 1.00 83.25 81 ILE A CA 1
ATOM 636 C C . ILE A 1 81 ? 9.654 -7.898 -35.879 1.00 83.25 81 ILE A C 1
ATOM 638 O O . ILE A 1 81 ? 8.794 -8.593 -36.429 1.00 83.25 81 ILE A O 1
ATOM 642 N N . THR A 1 82 ? 10.781 -8.431 -35.411 1.00 81.19 82 THR A N 1
ATOM 643 C CA . THR A 1 82 ? 11.193 -9.787 -35.769 1.00 81.19 82 THR A CA 1
ATOM 644 C C . THR A 1 82 ? 10.417 -10.867 -35.014 1.00 81.19 82 THR A C 1
ATOM 646 O O . THR A 1 82 ? 10.369 -10.876 -33.787 1.00 81.19 82 THR A O 1
ATOM 649 N N . LYS A 1 83 ? 9.880 -11.850 -35.753 1.00 80.69 83 LYS A N 1
ATOM 650 C CA . LYS A 1 83 ? 9.265 -13.069 -35.189 1.00 80.69 83 LYS A CA 1
ATOM 651 C C . LYS A 1 83 ? 10.277 -14.179 -34.874 1.00 80.69 83 LYS A C 1
ATOM 653 O O . LYS A 1 83 ? 9.966 -15.089 -34.112 1.00 80.69 83 LYS A O 1
ATOM 658 N N . SER A 1 84 ? 11.470 -14.127 -35.471 1.00 85.69 84 SER A N 1
ATOM 659 C CA . SER A 1 84 ? 12.530 -15.117 -35.245 1.00 85.69 84 SER A CA 1
ATOM 660 C C . SER A 1 84 ? 13.155 -14.949 -33.858 1.00 85.69 84 SER A C 1
ATOM 662 O O . SER A 1 84 ? 13.738 -13.905 -33.553 1.00 85.69 84 SER A O 1
ATOM 664 N N . LYS A 1 85 ? 13.086 -16.008 -33.039 1.00 84.88 85 LYS A N 1
ATOM 665 C CA . LYS A 1 85 ? 13.717 -16.058 -31.709 1.00 84.88 85 LYS A CA 1
ATOM 666 C C . LYS A 1 85 ? 15.237 -15.865 -31.795 1.00 84.88 85 LYS A C 1
ATOM 668 O O . LYS A 1 85 ? 15.813 -15.206 -30.936 1.00 84.88 85 LYS A O 1
ATOM 673 N N . VAL A 1 86 ? 15.874 -16.383 -32.849 1.00 86.62 86 VAL A N 1
ATOM 674 C CA . VAL A 1 86 ? 17.330 -16.285 -33.056 1.00 86.62 86 VAL A CA 1
ATOM 675 C C . VAL A 1 86 ? 17.751 -14.835 -33.288 1.00 86.62 86 VAL A C 1
ATOM 677 O O . VAL A 1 86 ? 18.610 -14.322 -32.574 1.00 86.62 86 VAL A O 1
ATOM 680 N N . ILE A 1 87 ? 17.100 -14.142 -34.231 1.00 89.00 87 ILE A N 1
ATOM 681 C CA . ILE A 1 87 ? 17.390 -12.728 -34.531 1.00 89.00 87 ILE A CA 1
ATOM 682 C C . ILE A 1 87 ? 17.127 -11.861 -33.298 1.00 89.00 87 ILE A C 1
ATOM 684 O O . ILE A 1 87 ? 17.939 -11.003 -32.961 1.00 89.00 87 ILE A O 1
ATOM 688 N N . ARG A 1 88 ? 16.030 -12.119 -32.580 1.00 89.12 88 ARG A N 1
ATOM 689 C CA . ARG A 1 88 ? 15.683 -11.399 -31.352 1.00 89.12 88 ARG A CA 1
ATOM 690 C C . ARG A 1 88 ? 16.732 -11.583 -30.249 1.00 89.12 88 ARG A C 1
ATOM 692 O O . ARG A 1 88 ? 17.187 -10.596 -29.675 1.00 89.12 88 ARG A O 1
ATOM 699 N N . SER A 1 89 ? 17.154 -12.820 -29.984 1.00 88.56 89 SER A N 1
ATOM 700 C CA . SER A 1 89 ? 18.200 -13.127 -29.000 1.00 88.56 89 SER A CA 1
ATOM 701 C C . SER A 1 89 ? 19.528 -12.449 -29.361 1.00 88.56 89 SER A C 1
ATOM 703 O O . SER A 1 89 ? 20.149 -11.789 -28.522 1.00 88.56 89 SER A O 1
ATOM 705 N N . LYS A 1 90 ? 19.925 -12.508 -30.639 1.00 89.75 90 LYS A N 1
ATOM 706 C CA . LYS A 1 90 ? 21.133 -11.834 -31.132 1.00 89.75 90 LYS A CA 1
ATOM 707 C C . LYS A 1 90 ? 21.036 -10.312 -31.079 1.00 89.75 90 LYS A C 1
ATOM 709 O O . LYS A 1 90 ? 22.037 -9.675 -30.769 1.00 89.75 90 LYS A O 1
ATOM 714 N N . ALA A 1 91 ? 19.856 -9.725 -31.270 1.00 91.75 91 ALA A N 1
ATOM 715 C CA . ALA A 1 91 ? 19.649 -8.291 -31.087 1.00 91.75 91 ALA A CA 1
ATOM 716 C C . ALA A 1 91 ? 19.845 -7.860 -29.620 1.00 91.75 91 ALA A C 1
ATOM 718 O O . ALA A 1 91 ? 20.510 -6.856 -29.362 1.00 91.75 91 ALA A O 1
ATOM 719 N N . PHE A 1 92 ? 19.353 -8.640 -28.647 1.00 90.69 92 PHE A N 1
ATOM 720 C CA . PHE A 1 92 ? 19.629 -8.386 -27.224 1.00 90.69 92 PHE A CA 1
ATOM 721 C C . PHE A 1 92 ? 21.112 -8.519 -26.881 1.00 90.69 92 PHE A C 1
ATOM 723 O O . PHE A 1 92 ? 21.648 -7.700 -26.136 1.00 90.69 92 PHE A O 1
ATOM 730 N N . GLN A 1 93 ? 21.794 -9.517 -27.448 1.00 90.06 93 GLN A N 1
ATOM 731 C CA . GLN A 1 93 ? 23.243 -9.640 -27.312 1.00 90.06 93 GLN A CA 1
ATOM 732 C C . GLN A 1 93 ? 23.950 -8.416 -27.918 1.00 90.06 93 GLN A C 1
ATOM 734 O O . GLN A 1 93 ? 24.815 -7.828 -27.272 1.00 90.06 93 GLN A O 1
ATOM 739 N N . ALA A 1 94 ? 23.539 -7.982 -29.112 1.00 92.12 94 ALA A N 1
ATOM 740 C CA . ALA A 1 94 ? 24.135 -6.852 -29.813 1.00 92.12 94 ALA A CA 1
ATOM 741 C C . ALA A 1 94 ? 24.012 -5.531 -29.039 1.00 92.12 94 ALA A C 1
ATOM 743 O O . ALA A 1 94 ? 24.966 -4.753 -29.015 1.00 92.12 94 ALA A O 1
ATOM 744 N N . LEU A 1 95 ? 22.894 -5.306 -28.334 1.00 92.44 95 LEU A N 1
ATOM 745 C CA . LEU A 1 95 ? 22.726 -4.147 -27.448 1.00 92.44 95 LEU A CA 1
ATOM 746 C C . LEU A 1 95 ? 23.841 -4.039 -26.399 1.00 92.44 95 LEU A C 1
ATOM 748 O O . LEU A 1 95 ? 24.272 -2.931 -26.076 1.00 92.44 95 LEU A O 1
ATOM 752 N N . THR A 1 96 ? 24.338 -5.166 -25.878 1.00 90.38 96 THR A N 1
ATOM 753 C CA . THR A 1 96 ? 25.368 -5.137 -24.826 1.00 90.38 96 THR A CA 1
ATOM 754 C C . THR A 1 96 ? 26.694 -4.548 -25.295 1.00 90.38 96 THR A C 1
ATOM 756 O O . THR A 1 96 ? 27.401 -3.933 -24.496 1.00 90.38 96 THR A O 1
ATOM 759 N N . TYR A 1 97 ? 26.997 -4.625 -26.594 1.00 92.56 97 TYR A N 1
ATOM 760 C CA . TYR A 1 97 ? 28.212 -4.034 -27.159 1.00 92.56 97 TYR A CA 1
ATOM 761 C C . TYR A 1 97 ? 28.198 -2.498 -27.158 1.00 92.56 97 TYR A C 1
ATOM 763 O O . TYR A 1 97 ? 29.252 -1.880 -27.311 1.00 92.56 97 TYR A O 1
ATOM 771 N N . PHE A 1 98 ? 27.034 -1.873 -26.947 1.00 92.56 98 PHE A N 1
ATOM 772 C CA . PHE A 1 98 ? 26.869 -0.419 -26.888 1.00 92.56 98 PHE A CA 1
ATOM 773 C C . PHE A 1 98 ? 26.727 0.132 -25.459 1.00 92.56 98 PHE A C 1
ATOM 775 O O . PHE A 1 98 ? 26.635 1.347 -25.301 1.00 92.56 98 PHE A O 1
ATOM 782 N N . LEU A 1 99 ? 26.753 -0.714 -24.416 1.00 89.50 99 LEU A N 1
ATOM 783 C CA . LEU A 1 99 ? 26.514 -0.296 -23.021 1.00 89.50 99 LEU A CA 1
ATOM 784 C C . LEU A 1 99 ? 27.433 0.838 -22.551 1.00 89.50 99 LEU A C 1
ATOM 786 O O . LEU A 1 99 ? 26.991 1.723 -21.836 1.00 89.50 99 LEU A O 1
ATOM 790 N N . TYR A 1 100 ? 28.694 0.846 -22.975 1.00 89.06 100 TYR A N 1
ATOM 791 C CA . TYR A 1 100 ? 29.679 1.836 -22.528 1.00 89.06 100 TYR A CA 1
ATOM 792 C C . TYR A 1 100 ? 29.934 2.954 -23.550 1.00 89.06 100 TYR A C 1
ATOM 794 O O . TYR A 1 100 ? 30.859 3.746 -23.376 1.00 89.06 100 TYR A O 1
ATOM 802 N N . ASP A 1 101 ? 29.140 3.031 -24.623 1.00 91.19 101 ASP A N 1
ATOM 803 C CA . ASP A 1 101 ? 29.226 4.106 -25.612 1.00 91.19 101 ASP A CA 1
ATOM 804 C C . ASP A 1 101 ? 28.091 5.111 -25.409 1.00 91.19 101 ASP A C 1
ATOM 806 O O . ASP A 1 101 ? 26.982 4.946 -25.919 1.00 91.19 101 ASP A O 1
ATOM 810 N N . LYS A 1 102 ? 28.397 6.191 -24.683 1.00 90.31 102 LYS A N 1
ATOM 811 C CA . LYS A 1 102 ? 27.436 7.248 -24.348 1.00 90.31 102 LYS A CA 1
ATOM 812 C C . LYS A 1 102 ? 26.700 7.802 -25.576 1.00 90.31 102 LYS A C 1
ATOM 814 O O . LYS A 1 102 ? 25.487 7.969 -25.513 1.00 90.31 102 LYS A O 1
ATOM 819 N N . SER A 1 103 ? 27.397 8.052 -26.686 1.00 90.81 103 SER A N 1
ATOM 820 C CA . SER A 1 103 ? 26.771 8.615 -27.891 1.00 90.81 103 SER A CA 1
ATOM 821 C C . SER A 1 103 ? 25.811 7.626 -28.549 1.00 90.81 103 SER A C 1
ATOM 823 O O . SER A 1 103 ? 24.731 8.016 -28.985 1.00 90.81 103 SER A O 1
ATOM 825 N N . SER A 1 104 ? 26.170 6.339 -28.584 1.00 93.31 104 SER A N 1
ATOM 826 C CA . SER A 1 104 ? 25.260 5.300 -29.077 1.00 93.31 104 SER A CA 1
ATOM 827 C C . SER A 1 104 ? 24.041 5.141 -28.173 1.00 93.31 104 SER A C 1
ATOM 829 O O . SER A 1 104 ? 22.926 5.038 -28.676 1.00 93.31 104 SER A O 1
ATOM 831 N N . LEU A 1 105 ? 24.228 5.168 -26.848 1.00 92.75 105 LEU A N 1
ATOM 832 C CA . LEU A 1 105 ? 23.117 5.111 -25.898 1.00 92.75 105 LEU A CA 1
ATOM 833 C C . LEU A 1 105 ? 22.148 6.280 -26.086 1.00 92.75 105 LEU A C 1
ATOM 835 O O . LEU A 1 105 ? 20.947 6.053 -26.142 1.00 92.75 105 LEU A O 1
ATOM 839 N N . GLU A 1 106 ? 22.642 7.510 -26.229 1.00 91.00 106 GLU A N 1
ATOM 840 C CA . GLU A 1 106 ? 21.793 8.685 -26.470 1.00 91.00 106 GLU A CA 1
ATOM 841 C C . GLU A 1 106 ? 20.941 8.521 -27.741 1.00 91.00 106 GLU A C 1
ATOM 843 O O . GLU A 1 106 ? 19.732 8.750 -27.701 1.00 91.00 106 GLU A O 1
ATOM 848 N N . ILE A 1 107 ? 21.532 8.037 -28.840 1.00 92.19 107 ILE A N 1
ATOM 849 C CA . ILE A 1 107 ? 20.803 7.764 -30.090 1.00 92.19 107 ILE A CA 1
ATOM 850 C C . ILE A 1 107 ? 19.769 6.649 -29.889 1.00 92.19 107 ILE A C 1
ATOM 852 O O . ILE A 1 107 ? 18.623 6.783 -30.317 1.00 92.19 107 ILE A O 1
ATOM 856 N N . LEU A 1 108 ? 20.137 5.551 -29.228 1.00 93.88 108 LEU A N 1
ATOM 857 C CA . LEU A 1 108 ? 19.226 4.438 -28.953 1.00 93.88 108 LEU A CA 1
ATOM 858 C C . LEU A 1 108 ? 18.028 4.872 -28.094 1.00 93.88 108 LEU A C 1
ATOM 860 O O . LEU A 1 108 ? 16.897 4.464 -28.360 1.00 93.88 108 LEU A O 1
ATOM 864 N N . LEU A 1 109 ? 18.257 5.720 -27.089 1.00 92.69 109 LEU A N 1
ATOM 865 C CA . LEU A 1 109 ? 17.202 6.257 -26.228 1.00 92.69 109 LEU A CA 1
ATOM 866 C C . LEU A 1 109 ? 16.215 7.122 -27.017 1.00 92.69 109 LEU A C 1
ATOM 868 O O . LEU A 1 109 ? 15.010 6.916 -26.895 1.00 92.69 109 LEU A O 1
ATOM 872 N N . VAL A 1 110 ? 16.710 8.025 -27.871 1.00 91.69 110 VAL A N 1
ATOM 873 C CA . VAL A 1 110 ? 15.862 8.866 -28.740 1.00 91.69 110 VAL A CA 1
ATOM 874 C C . VAL A 1 110 ? 15.019 8.019 -29.699 1.00 91.69 110 VAL A C 1
ATOM 876 O O . VAL A 1 110 ? 13.875 8.365 -29.979 1.00 91.69 110 VAL A O 1
ATOM 879 N N . ASN A 1 111 ? 15.544 6.878 -30.149 1.00 92.06 111 ASN A N 1
ATOM 880 C CA . ASN A 1 111 ? 14.832 5.937 -31.017 1.00 92.06 111 ASN A CA 1
ATOM 881 C C . ASN A 1 111 ? 13.869 4.992 -30.265 1.00 92.06 111 ASN A C 1
ATOM 883 O O . ASN A 1 111 ? 13.402 4.007 -30.833 1.00 92.06 111 ASN A O 1
ATOM 887 N N . GLY A 1 112 ? 13.544 5.266 -28.996 1.00 92.75 112 GLY A N 1
ATOM 888 C CA . GLY A 1 112 ? 12.510 4.530 -28.264 1.00 92.75 112 GLY A CA 1
ATOM 889 C C . GLY A 1 112 ? 12.955 3.163 -27.739 1.00 92.75 112 GLY A C 1
ATOM 890 O O . GLY A 1 112 ? 12.127 2.259 -27.583 1.00 92.75 112 GLY A O 1
ATOM 891 N N . LEU A 1 113 ? 14.246 2.999 -27.426 1.00 94.62 113 LEU A N 1
ATOM 892 C CA . LEU A 1 113 ? 14.760 1.747 -26.871 1.00 94.62 113 LEU A CA 1
ATOM 893 C C . LEU A 1 113 ? 14.076 1.364 -25.547 1.00 94.62 113 LEU A C 1
ATOM 895 O O . LEU A 1 113 ? 13.693 0.209 -25.381 1.00 94.62 113 LEU A O 1
ATOM 899 N N . VAL A 1 114 ? 13.876 2.302 -24.612 1.00 95.06 114 VAL A N 1
ATOM 900 C CA . VAL A 1 114 ? 13.246 1.987 -23.312 1.00 95.06 114 VAL A CA 1
ATOM 901 C C . VAL A 1 114 ? 11.821 1.444 -23.491 1.00 95.06 114 VAL A C 1
ATOM 903 O O . VAL A 1 114 ? 11.565 0.340 -23.006 1.00 95.06 114 VAL A O 1
ATOM 906 N N . PRO A 1 115 ? 10.913 2.105 -24.239 1.00 95.75 115 PRO A N 1
ATOM 907 C CA . PRO A 1 115 ? 9.610 1.530 -24.571 1.00 95.75 115 PRO A CA 1
ATOM 908 C C . PRO A 1 115 ? 9.685 0.137 -25.217 1.00 95.75 115 PRO A C 1
ATOM 910 O O . PRO A 1 115 ? 8.886 -0.735 -24.876 1.00 95.75 115 PRO A O 1
ATOM 913 N N . ALA A 1 116 ? 10.653 -0.109 -26.110 1.00 94.44 116 ALA A N 1
ATOM 914 C CA . ALA A 1 116 ? 10.838 -1.409 -26.765 1.00 94.44 116 ALA A CA 1
ATOM 915 C C . ALA A 1 116 ? 11.208 -2.531 -25.773 1.00 94.44 116 ALA A C 1
ATOM 917 O O . ALA A 1 116 ? 10.641 -3.631 -25.811 1.00 94.44 116 ALA A O 1
ATOM 918 N N . LEU A 1 117 ? 12.144 -2.240 -24.864 1.00 95.56 117 LEU A N 1
ATOM 919 C CA . LEU A 1 117 ? 12.589 -3.163 -23.819 1.00 95.56 117 LEU A CA 1
ATOM 920 C C . LEU A 1 117 ? 11.469 -3.441 -22.811 1.00 95.56 117 LEU A C 1
ATOM 922 O O . LEU A 1 117 ? 11.229 -4.592 -22.452 1.00 95.56 117 LEU A O 1
ATOM 926 N N . ILE A 1 118 ? 10.737 -2.405 -22.400 1.00 96.75 118 ILE A N 1
ATOM 927 C CA . ILE A 1 118 ? 9.613 -2.537 -21.468 1.00 96.75 118 ILE A CA 1
ATOM 928 C C . ILE A 1 118 ? 8.462 -3.324 -22.086 1.00 96.75 118 ILE A C 1
ATOM 930 O O . ILE A 1 118 ? 7.912 -4.194 -21.419 1.00 96.75 118 ILE A O 1
ATOM 934 N N . LYS A 1 119 ? 8.138 -3.104 -23.364 1.00 95.00 119 LYS A N 1
ATOM 935 C CA . LYS A 1 119 ? 7.145 -3.922 -24.075 1.00 95.00 119 LYS A CA 1
ATOM 936 C C . LYS A 1 119 ? 7.533 -5.403 -24.059 1.00 95.00 119 LYS A C 1
ATOM 938 O O . LYS A 1 119 ? 6.710 -6.254 -23.737 1.00 95.00 119 LYS A O 1
ATOM 943 N N . SER A 1 120 ? 8.802 -5.697 -24.335 1.00 93.25 120 SER A N 1
ATOM 944 C CA . SER A 1 120 ? 9.341 -7.060 -24.296 1.00 93.25 120 SER A CA 1
ATOM 945 C C . SER A 1 120 ? 9.247 -7.690 -22.900 1.00 93.25 120 SER A C 1
ATOM 947 O O . SER A 1 120 ? 8.861 -8.851 -22.765 1.00 93.25 120 SER A O 1
ATOM 949 N N . LEU A 1 121 ? 9.548 -6.917 -21.853 1.00 95.56 121 LEU A N 1
ATOM 950 C CA . LEU A 1 121 ? 9.407 -7.361 -20.468 1.00 95.56 121 LEU A CA 1
ATOM 951 C C . LEU A 1 121 ? 7.934 -7.590 -20.095 1.00 95.56 121 LEU A C 1
ATOM 953 O O . LEU A 1 121 ? 7.617 -8.591 -19.462 1.00 95.56 121 LEU A O 1
ATOM 957 N N . ALA A 1 122 ? 7.017 -6.724 -20.529 1.00 96.06 122 ALA A N 1
ATOM 958 C CA . ALA A 1 122 ? 5.581 -6.880 -20.296 1.00 96.06 122 ALA A CA 1
ATOM 959 C C . ALA A 1 122 ? 5.022 -8.147 -20.966 1.00 96.06 122 ALA A C 1
ATOM 961 O O . ALA A 1 122 ? 4.229 -8.879 -20.368 1.00 96.06 122 ALA A O 1
ATOM 962 N N . GLU A 1 123 ? 5.478 -8.462 -22.181 1.00 93.50 123 GLU A N 1
ATOM 963 C CA . GLU A 1 123 ? 5.150 -9.717 -22.865 1.00 93.50 123 GLU A CA 1
ATOM 964 C C . GLU A 1 123 ? 5.679 -10.941 -22.103 1.00 93.50 123 GLU A C 1
ATOM 966 O O . GLU A 1 123 ? 4.999 -11.968 -22.046 1.00 93.50 123 GLU A O 1
ATOM 971 N N . TYR A 1 124 ? 6.866 -10.845 -21.497 1.00 93.62 124 TYR A N 1
ATOM 972 C CA . TYR A 1 124 ? 7.405 -11.893 -20.628 1.00 93.62 124 TYR A CA 1
ATOM 973 C C . TYR A 1 124 ? 6.550 -12.068 -19.366 1.00 93.62 124 TYR A C 1
ATOM 975 O O . TYR A 1 124 ? 6.133 -13.184 -19.053 1.00 93.62 124 TYR A O 1
ATOM 983 N N . VAL A 1 125 ? 6.220 -10.975 -18.672 1.00 95.94 125 VAL A N 1
ATOM 984 C CA . VAL A 1 125 ? 5.360 -10.996 -17.478 1.00 95.94 125 VAL A CA 1
ATOM 985 C C . VAL A 1 125 ? 3.993 -11.596 -17.794 1.00 9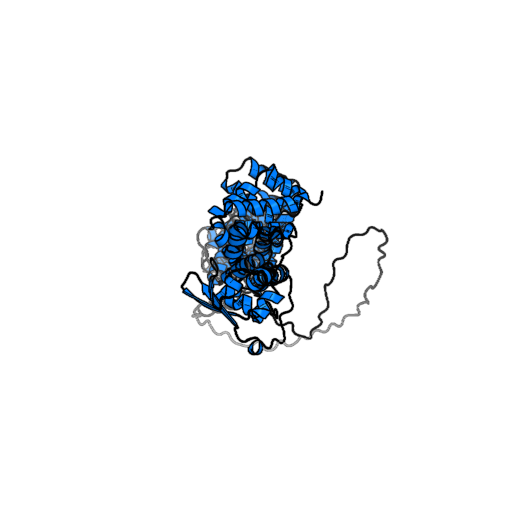5.94 125 VAL A C 1
ATOM 987 O O . VAL A 1 125 ? 3.493 -12.408 -17.027 1.00 95.94 125 VAL A O 1
ATOM 990 N N . THR A 1 126 ? 3.415 -11.278 -18.950 1.00 95.00 126 THR A N 1
ATOM 991 C CA . THR A 1 126 ? 2.126 -11.846 -19.379 1.00 95.00 126 THR A CA 1
ATOM 992 C C . THR A 1 126 ? 2.204 -13.364 -19.582 1.00 95.00 126 THR A C 1
ATOM 994 O O . THR A 1 126 ? 1.248 -14.078 -19.292 1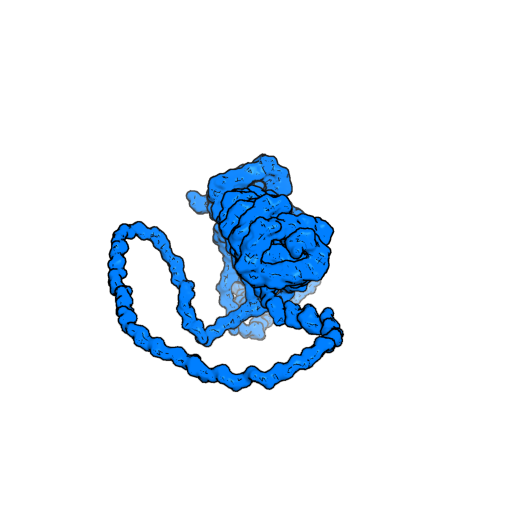.00 95.00 126 THR A O 1
ATOM 997 N N . ARG A 1 127 ? 3.344 -13.878 -20.061 1.00 92.75 127 ARG A N 1
ATOM 998 C CA . ARG A 1 127 ? 3.559 -15.314 -20.309 1.00 92.75 127 ARG A CA 1
ATOM 999 C C . ARG A 1 127 ? 3.904 -16.107 -19.047 1.00 92.75 127 ARG A C 1
ATOM 1001 O O . ARG A 1 127 ? 3.485 -17.257 -18.921 1.00 92.75 127 ARG A O 1
ATOM 1008 N N . HIS A 1 128 ? 4.676 -15.520 -18.135 1.00 92.44 128 HIS A N 1
ATOM 1009 C CA . HIS A 1 128 ? 5.262 -16.227 -16.988 1.00 92.44 128 HIS A CA 1
ATOM 1010 C C . HIS A 1 128 ? 4.673 -15.820 -15.628 1.00 92.44 128 HIS A C 1
ATOM 1012 O O . HIS A 1 128 ? 4.853 -16.539 -14.643 1.00 92.44 128 HIS A O 1
ATOM 1018 N N . GLY A 1 129 ? 3.959 -14.697 -15.565 1.00 91.69 129 GLY A N 1
ATOM 1019 C CA . GLY A 1 129 ? 3.379 -14.146 -14.349 1.00 91.69 129 GLY A CA 1
ATOM 1020 C C . GLY A 1 129 ? 2.230 -14.991 -13.803 1.00 91.69 129 GLY A C 1
ATOM 1021 O O . GLY A 1 129 ? 1.361 -15.456 -14.540 1.00 91.69 129 GLY A O 1
ATOM 1022 N N . ARG A 1 130 ? 2.217 -15.198 -12.484 1.00 89.75 130 ARG A N 1
ATOM 1023 C CA . ARG A 1 130 ? 1.149 -15.892 -11.757 1.00 89.75 130 ARG A CA 1
ATOM 1024 C C . ARG A 1 130 ? 0.839 -15.136 -10.474 1.00 89.75 130 ARG A C 1
ATOM 1026 O O . ARG A 1 130 ? 1.749 -14.824 -9.714 1.00 89.75 130 ARG A O 1
ATOM 1033 N N . ALA A 1 131 ? -0.442 -14.883 -10.221 1.00 85.75 131 ALA A N 1
ATOM 1034 C CA . ALA A 1 131 ? -0.869 -14.240 -8.987 1.00 85.75 131 ALA A CA 1
ATOM 1035 C C . ALA A 1 131 ? -0.484 -15.082 -7.759 1.00 85.75 131 ALA A C 1
ATOM 1037 O O . ALA A 1 131 ? -0.557 -16.318 -7.759 1.00 85.75 131 ALA A O 1
ATOM 1038 N N . HIS A 1 132 ? -0.051 -14.394 -6.706 1.00 85.75 132 HIS A N 1
ATOM 1039 C CA . HIS A 1 132 ? 0.262 -15.010 -5.426 1.00 85.75 132 HIS A CA 1
ATOM 1040 C C . HIS A 1 132 ? -1.027 -15.253 -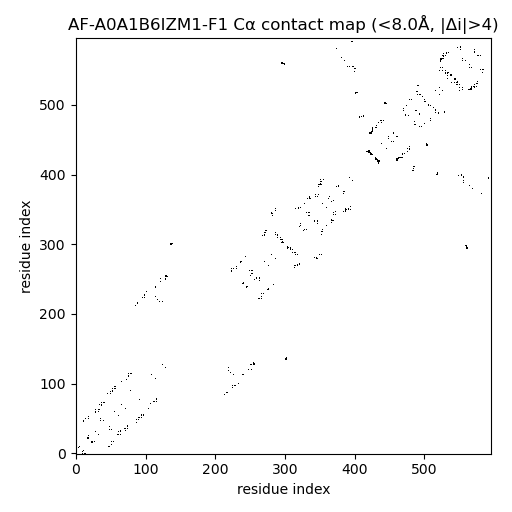4.621 1.00 85.75 132 HIS A C 1
ATOM 1042 O O . HIS A 1 132 ? -1.386 -14.480 -3.732 1.00 85.75 132 HIS A O 1
ATOM 1048 N N . ASP A 1 133 ? -1.723 -16.343 -4.954 1.00 80.06 133 ASP A N 1
ATOM 1049 C CA . ASP A 1 133 ? -3.030 -16.687 -4.367 1.00 80.06 133 ASP A CA 1
ATOM 1050 C C . ASP A 1 133 ? -2.949 -17.666 -3.187 1.00 80.06 133 ASP A C 1
ATOM 1052 O O . ASP A 1 133 ? -3.928 -17.867 -2.473 1.00 80.06 133 ASP A O 1
ATOM 1056 N N . LYS A 1 134 ? -1.802 -18.326 -2.990 1.00 82.12 134 LYS A N 1
ATOM 1057 C CA . LYS A 1 134 ? -1.616 -19.340 -1.942 1.00 82.12 134 LYS A CA 1
ATOM 1058 C C . LYS A 1 134 ? -0.540 -18.903 -0.967 1.00 82.12 134 LYS A C 1
ATOM 1060 O O . LYS A 1 134 ? 0.550 -18.539 -1.398 1.00 82.12 134 LYS A O 1
ATOM 1065 N N . CYS A 1 135 ? -0.829 -19.016 0.328 1.00 85.19 135 CYS A N 1
ATOM 1066 C CA . CYS A 1 135 ? 0.161 -18.805 1.376 1.00 85.19 135 CYS A CA 1
ATOM 1067 C C . CYS A 1 135 ? 1.329 -19.791 1.206 1.00 85.19 135 CYS A C 1
ATOM 1069 O O . CYS A 1 135 ? 1.120 -20.996 1.046 1.00 85.19 135 CYS A O 1
ATOM 1071 N N . LEU A 1 136 ? 2.550 -19.263 1.216 1.00 82.56 136 LEU A N 1
ATOM 1072 C CA . LEU A 1 136 ? 3.783 -20.039 1.220 1.00 82.56 136 LEU A CA 1
ATOM 1073 C C . LEU A 1 136 ? 4.369 -19.963 2.626 1.00 82.56 136 LEU A C 1
ATOM 1075 O O . LEU A 1 136 ? 4.622 -18.864 3.126 1.00 82.56 136 LEU A O 1
ATOM 1079 N N . ALA A 1 137 ? 4.545 -21.126 3.254 1.00 78.62 137 ALA A N 1
ATOM 1080 C CA . ALA A 1 137 ? 5.098 -21.221 4.597 1.00 78.62 137 ALA A CA 1
ATOM 1081 C C . ALA A 1 137 ? 6.480 -20.561 4.661 1.00 78.62 137 ALA A C 1
ATOM 1083 O O . ALA A 1 137 ? 7.264 -20.636 3.710 1.00 78.62 137 ALA A O 1
ATOM 1084 N N . LEU A 1 138 ? 6.766 -19.918 5.791 1.00 70.69 138 LEU A N 1
ATOM 1085 C CA . LEU A 1 138 ? 8.107 -19.437 6.089 1.00 70.69 138 LEU A CA 1
ATOM 1086 C C . LEU A 1 138 ? 9.068 -20.635 6.118 1.00 70.69 138 LEU A C 1
ATOM 1088 O O . LEU A 1 138 ? 8.687 -21.686 6.642 1.00 70.69 138 LEU A O 1
ATOM 1092 N N . PRO A 1 139 ? 10.286 -20.516 5.558 1.00 59.00 139 PRO A N 1
ATOM 1093 C CA . PRO A 1 139 ? 11.296 -21.552 5.712 1.00 59.00 139 PRO A CA 1
ATOM 1094 C C . PRO A 1 139 ? 11.482 -21.836 7.205 1.00 59.00 139 PRO A C 1
ATOM 1096 O O . PRO A 1 139 ? 11.745 -20.911 7.975 1.00 59.00 139 PRO A O 1
ATOM 1099 N N . GLU A 1 140 ? 11.318 -23.092 7.626 1.00 43.03 140 GLU A N 1
ATOM 1100 C CA . GLU A 1 140 ? 11.656 -23.471 8.997 1.00 43.03 140 GLU A CA 1
ATOM 1101 C C . GLU A 1 140 ? 13.122 -23.091 9.249 1.00 43.03 140 GLU A C 1
ATOM 1103 O O . GLU A 1 140 ? 13.974 -23.374 8.395 1.00 43.03 140 GLU A O 1
ATOM 1108 N N . PRO A 1 141 ? 13.452 -22.440 10.379 1.00 39.75 141 PRO A N 1
ATOM 1109 C CA . PRO A 1 141 ? 14.838 -22.184 10.721 1.00 39.75 141 PRO A CA 1
ATOM 1110 C C . PRO A 1 141 ? 15.535 -23.535 10.876 1.00 39.75 141 PRO A C 1
ATOM 1112 O O . PRO A 1 141 ? 15.350 -24.236 11.870 1.00 39.75 141 PRO A O 1
ATOM 1115 N N . GLN A 1 142 ? 16.321 -23.920 9.869 1.00 38.38 142 GLN A N 1
ATOM 1116 C CA . GLN A 1 142 ? 17.161 -25.104 9.943 1.00 38.38 142 GLN A CA 1
ATOM 1117 C C . GLN A 1 142 ? 18.148 -24.893 11.090 1.00 38.38 142 GLN A C 1
ATOM 1119 O O . GLN A 1 142 ? 19.077 -24.086 11.007 1.00 38.38 142 GLN A O 1
ATOM 1124 N N . ALA A 1 143 ? 17.918 -25.602 12.192 1.00 39.91 143 ALA A N 1
ATOM 1125 C CA . ALA A 1 143 ? 18.865 -25.695 13.283 1.00 39.91 143 ALA A CA 1
ATOM 1126 C C . ALA A 1 143 ? 20.158 -26.321 12.739 1.00 39.91 143 ALA A C 1
ATOM 1128 O O . ALA A 1 143 ? 20.219 -27.522 12.492 1.00 39.91 143 ALA A O 1
ATOM 1129 N N . GLY A 1 144 ? 21.185 -25.493 12.543 1.00 43.94 144 GLY A N 1
ATOM 1130 C CA . GLY A 1 144 ? 22.543 -25.947 12.253 1.00 43.94 144 GLY A CA 1
ATOM 1131 C C . GLY A 1 144 ? 23.033 -25.683 10.831 1.00 43.94 144 GLY A C 1
ATOM 1132 O O . GLY A 1 144 ? 23.281 -26.611 10.074 1.00 43.94 144 GLY A O 1
ATOM 1133 N N . SER A 1 145 ? 23.293 -24.419 10.503 1.00 32.66 145 SER A N 1
ATOM 1134 C CA . SER A 1 145 ? 24.424 -24.062 9.641 1.00 32.66 145 SER A CA 1
ATOM 1135 C C . SER A 1 145 ? 24.829 -22.626 9.944 1.00 32.66 145 SER A C 1
ATOM 1137 O O . SER A 1 145 ? 24.187 -21.664 9.527 1.00 32.66 145 SER A O 1
ATOM 1139 N N . VAL A 1 146 ? 25.876 -22.482 10.752 1.00 34.00 146 VAL A N 1
ATOM 1140 C CA . VAL A 1 146 ? 26.488 -21.189 11.044 1.00 34.00 146 VAL A CA 1
ATOM 1141 C C . VAL A 1 146 ? 27.333 -20.822 9.825 1.00 34.00 146 VAL A C 1
ATOM 1143 O O . VAL A 1 146 ? 28.475 -21.255 9.708 1.00 34.00 146 VAL A O 1
ATOM 1146 N N . SER A 1 147 ? 26.769 -20.056 8.893 1.00 30.38 147 SER A N 1
ATOM 1147 C CA . SER A 1 147 ? 27.580 -19.248 7.979 1.00 30.38 147 SER A CA 1
ATOM 1148 C C . SER A 1 147 ? 27.776 -17.870 8.607 1.00 30.38 147 SER A C 1
ATOM 1150 O O . SER A 1 147 ? 26.792 -17.231 8.986 1.00 30.38 147 SER A O 1
ATOM 1152 N N . PRO A 1 148 ? 29.022 -17.400 8.765 1.00 37.25 148 PRO A N 1
ATOM 1153 C CA . PRO A 1 148 ? 29.271 -16.076 9.293 1.00 37.25 148 PRO A CA 1
ATOM 1154 C C . PRO A 1 148 ? 28.993 -15.068 8.178 1.00 37.25 148 PRO A C 1
ATOM 1156 O O . PRO A 1 148 ? 29.513 -15.225 7.076 1.00 37.25 148 PRO A O 1
ATOM 1159 N N . CYS A 1 149 ? 28.177 -14.051 8.453 1.00 29.28 149 CYS A N 1
ATOM 1160 C CA . CYS A 1 149 ? 28.523 -12.635 8.286 1.00 29.28 149 CYS A CA 1
ATOM 1161 C C . CYS A 1 149 ? 27.274 -11.739 8.362 1.00 29.28 149 CYS A C 1
ATOM 1163 O O . CYS A 1 149 ? 26.196 -12.097 7.903 1.00 29.28 149 CYS A O 1
ATOM 1165 N N . TYR A 1 150 ? 27.514 -10.533 8.879 1.00 30.11 150 TYR A N 1
ATOM 1166 C CA . TYR A 1 150 ? 26.645 -9.355 8.962 1.00 30.11 150 TYR A CA 1
ATOM 1167 C C . TYR A 1 150 ? 25.610 -9.290 10.089 1.00 30.11 150 TYR A C 1
ATOM 1169 O O . TYR A 1 150 ? 24.401 -9.274 9.881 1.00 30.11 150 TYR A O 1
ATOM 1177 N N . SER A 1 151 ? 26.136 -9.054 11.292 1.00 31.84 151 SER A N 1
ATOM 1178 C CA . SER A 1 151 ? 25.454 -8.271 12.323 1.00 31.84 151 SER A CA 1
ATOM 1179 C C . SER A 1 151 ? 26.106 -6.889 12.419 1.00 31.84 151 SER A C 1
ATOM 1181 O O . SER A 1 151 ? 27.329 -6.800 12.498 1.00 31.84 151 SER A O 1
ATOM 1183 N N . GLY A 1 152 ? 25.293 -5.837 12.535 1.00 28.81 152 GLY A N 1
ATOM 1184 C CA . GLY A 1 152 ? 25.616 -4.721 13.429 1.00 28.81 152 GLY A CA 1
ATOM 1185 C C . GLY A 1 152 ? 25.983 -3.379 12.799 1.00 28.81 152 GLY A C 1
ATOM 1186 O O . GLY A 1 152 ? 27.142 -3.094 12.522 1.00 28.81 152 GLY A O 1
ATOM 1187 N N . LEU A 1 153 ? 24.979 -2.507 12.722 1.00 31.00 153 LEU A N 1
ATOM 1188 C CA . LEU A 1 153 ? 25.116 -1.050 12.759 1.00 31.00 153 LEU A CA 1
ATOM 1189 C C . LEU A 1 153 ? 25.819 -0.588 14.053 1.00 31.00 153 LEU A C 1
ATOM 1191 O O . LEU A 1 153 ? 25.540 -1.112 15.132 1.00 31.00 153 LEU A O 1
ATOM 1195 N N . SER A 1 154 ? 26.658 0.449 13.960 1.00 27.69 154 SER A N 1
ATOM 1196 C CA . SER A 1 154 ? 27.028 1.359 15.063 1.00 27.69 154 SER A CA 1
ATOM 1197 C C . SER A 1 154 ? 27.531 2.719 14.516 1.00 27.69 154 SER A C 1
ATOM 1199 O O . SER A 1 154 ? 27.942 2.776 13.357 1.00 27.69 154 SER A O 1
ATOM 1201 N N . PRO A 1 155 ? 27.439 3.824 15.293 1.00 31.64 155 PRO A N 1
ATOM 1202 C CA . PRO A 1 155 ? 27.268 5.210 14.804 1.00 31.64 155 PRO A CA 1
ATOM 1203 C C . PRO A 1 155 ? 28.582 5.978 14.516 1.00 31.64 155 PRO A C 1
ATOM 1205 O O . PRO A 1 155 ? 29.659 5.492 14.863 1.00 31.64 155 PRO A O 1
ATOM 1208 N N . PRO A 1 156 ? 28.533 7.203 13.930 1.00 32.22 156 PRO A N 1
ATOM 1209 C CA . PRO A 1 156 ? 29.726 7.925 13.493 1.00 32.22 156 PRO A CA 1
ATOM 1210 C C . PRO A 1 156 ? 30.368 8.746 14.626 1.00 32.22 156 PRO A C 1
ATOM 1212 O O . PRO A 1 156 ? 29.736 9.617 15.221 1.00 32.22 156 PRO A O 1
ATOM 1215 N N . GLY A 1 157 ? 31.662 8.519 14.874 1.00 26.39 157 GLY A N 1
ATOM 1216 C CA . GLY A 1 157 ? 32.499 9.291 15.797 1.00 26.39 157 GLY A CA 1
ATOM 1217 C C . GLY A 1 157 ? 33.850 9.645 15.168 1.00 26.39 157 GLY A C 1
ATOM 1218 O O . GLY A 1 157 ? 34.516 8.797 14.586 1.00 26.39 157 GLY A O 1
ATOM 1219 N N . ARG A 1 158 ? 34.220 10.928 15.259 1.00 27.06 158 ARG A N 1
ATOM 1220 C CA . ARG A 1 158 ? 35.417 11.579 14.695 1.00 27.06 158 ARG A CA 1
ATOM 1221 C C . ARG A 1 158 ? 36.733 11.035 15.273 1.00 27.06 158 ARG A C 1
ATOM 1223 O O . ARG A 1 158 ? 36.821 10.833 16.478 1.00 27.06 158 ARG A O 1
ATOM 1230 N N . GLY A 1 159 ? 37.792 10.996 14.462 1.00 25.27 159 GLY A N 1
ATOM 1231 C CA . GLY A 1 159 ? 39.174 10.895 14.950 1.00 25.27 159 GLY A CA 1
ATOM 1232 C C . GLY A 1 159 ? 40.159 10.456 13.871 1.00 25.27 159 GLY A C 1
ATOM 1233 O O . GLY A 1 159 ? 39.942 9.456 13.208 1.00 25.27 159 GLY A O 1
ATOM 1234 N N . ALA A 1 160 ? 41.205 11.248 13.670 1.00 25.12 160 ALA A N 1
ATOM 1235 C CA . ALA A 1 160 ? 42.192 11.149 12.603 1.00 25.12 160 ALA A CA 1
ATOM 1236 C C . ALA A 1 160 ? 43.202 9.997 12.767 1.00 25.12 160 ALA A C 1
ATOM 1238 O O . ALA A 1 160 ? 43.482 9.576 13.884 1.00 25.12 160 ALA A O 1
ATOM 1239 N N . GLY A 1 161 ? 43.871 9.639 11.662 1.00 23.97 161 GLY A N 1
ATOM 1240 C CA . GLY A 1 161 ? 45.289 9.266 11.710 1.00 23.97 161 GLY A CA 1
ATOM 1241 C C . GLY A 1 161 ? 45.691 7.959 11.026 1.00 23.97 161 GLY A C 1
ATOM 1242 O O . GLY A 1 161 ? 45.407 6.883 11.525 1.00 23.97 161 GLY A O 1
ATOM 1243 N N . GLN A 1 162 ? 46.490 8.118 9.966 1.00 26.72 162 GLN A N 1
ATOM 1244 C CA . GLN A 1 162 ? 47.588 7.238 9.534 1.00 26.72 162 GLN A CA 1
ATOM 1245 C C . GLN A 1 162 ? 47.247 5.905 8.852 1.00 26.72 162 GLN A C 1
ATOM 1247 O O . GLN A 1 162 ? 47.093 4.853 9.461 1.00 26.72 162 GLN A O 1
ATOM 1252 N N . TRP A 1 163 ? 47.281 5.967 7.519 1.00 25.55 163 TRP A N 1
ATOM 1253 C CA . TRP A 1 163 ? 47.652 4.851 6.656 1.00 25.55 163 TRP A CA 1
ATOM 1254 C C . TRP A 1 163 ? 49.177 4.689 6.633 1.00 25.55 163 TRP A C 1
ATOM 1256 O O . TRP A 1 163 ? 49.892 5.650 6.348 1.00 25.55 163 TRP A O 1
ATOM 1266 N N . SER A 1 164 ? 49.643 3.460 6.848 1.00 27.91 164 SER A N 1
ATOM 1267 C CA . SER A 1 164 ? 50.983 2.994 6.479 1.00 27.91 164 SER A CA 1
ATOM 1268 C C . SER A 1 164 ? 50.825 1.794 5.536 1.00 27.91 164 SER A C 1
ATOM 1270 O O . SER A 1 164 ? 50.073 0.880 5.879 1.00 27.91 164 SER A O 1
ATOM 1272 N N . PRO A 1 165 ? 51.494 1.759 4.369 1.00 28.38 165 PRO A N 1
ATOM 1273 C CA . PRO A 1 165 ? 51.472 0.605 3.480 1.00 28.38 165 PRO A CA 1
ATOM 1274 C C . PRO A 1 165 ? 52.572 -0.392 3.872 1.00 28.38 165 PRO A C 1
ATOM 1276 O O . PRO A 1 165 ? 53.689 0.003 4.206 1.00 28.38 165 PRO A O 1
ATOM 1279 N N . LEU A 1 166 ? 52.263 -1.689 3.812 1.00 27.23 166 LEU A N 1
ATOM 1280 C CA . LEU A 1 166 ? 53.266 -2.752 3.866 1.00 27.23 166 LEU A CA 1
ATOM 1281 C C . LEU A 1 166 ? 53.717 -3.103 2.446 1.00 27.23 166 LEU A C 1
ATOM 1283 O O . LEU A 1 166 ? 52.904 -3.291 1.542 1.00 27.23 166 LEU A O 1
ATOM 1287 N N . SER A 1 167 ? 55.037 -3.127 2.309 1.00 27.61 167 SER A N 1
ATOM 1288 C CA . SER A 1 167 ? 55.829 -3.288 1.097 1.00 27.61 167 SER A CA 1
ATOM 1289 C C . SER A 1 167 ? 56.117 -4.762 0.789 1.00 27.61 167 SER A C 1
ATOM 1291 O O . SER A 1 167 ? 56.191 -5.590 1.694 1.00 27.61 167 SER A O 1
ATOM 1293 N N . ASP A 1 168 ? 56.366 -5.000 -0.498 1.00 23.73 168 ASP A N 1
ATOM 1294 C CA . ASP A 1 168 ? 57.254 -6.005 -1.095 1.00 23.73 168 ASP A CA 1
ATOM 1295 C C . ASP A 1 168 ? 56.927 -7.503 -1.018 1.00 23.73 168 ASP A C 1
ATOM 1297 O O . ASP A 1 168 ? 57.176 -8.178 -0.025 1.00 23.73 168 ASP A O 1
ATOM 1301 N N . CYS A 1 169 ? 56.577 -8.057 -2.187 1.00 25.05 169 CYS A N 1
ATOM 1302 C CA . CYS A 1 169 ? 57.149 -9.307 -2.701 1.00 25.05 169 CYS A CA 1
ATOM 1303 C C . CYS A 1 169 ? 57.233 -9.229 -4.239 1.00 25.05 169 CYS A C 1
ATOM 1305 O O . CYS A 1 169 ? 56.222 -9.261 -4.935 1.00 25.05 169 CYS A O 1
ATOM 1307 N N . SER A 1 170 ? 58.458 -9.097 -4.755 1.00 32.62 170 SER A N 1
ATOM 1308 C CA . SER A 1 170 ? 58.814 -9.245 -6.177 1.00 32.62 170 SER A CA 1
ATOM 1309 C C . SER A 1 170 ? 59.094 -10.723 -6.527 1.00 32.62 170 SER A C 1
ATOM 1311 O O . SER A 1 170 ? 59.347 -11.517 -5.618 1.00 32.62 170 SER A O 1
ATOM 1313 N N . PRO A 1 171 ? 59.047 -11.115 -7.818 1.00 31.73 171 PRO A N 1
ATOM 1314 C CA . PRO A 1 171 ? 58.948 -12.509 -8.260 1.00 31.73 171 PRO A CA 1
ATOM 1315 C C . PRO A 1 171 ? 60.326 -13.174 -8.432 1.00 31.73 171 PRO A C 1
ATOM 1317 O O . PRO A 1 171 ? 61.305 -12.476 -8.706 1.00 31.73 171 PRO A O 1
ATOM 1320 N N . PRO A 1 172 ? 60.439 -14.513 -8.353 1.00 31.12 172 PRO A N 1
ATOM 1321 C CA . PRO A 1 172 ? 61.655 -15.192 -8.763 1.00 31.12 172 PRO A CA 1
ATOM 1322 C C . PRO A 1 172 ? 61.667 -15.484 -10.271 1.00 31.12 172 PRO A C 1
ATOM 1324 O O . PRO A 1 172 ? 60.642 -15.680 -10.922 1.00 31.12 172 PRO A O 1
ATOM 1327 N N . ALA A 1 173 ? 62.892 -15.474 -10.785 1.00 28.44 173 ALA A N 1
ATOM 1328 C CA . ALA A 1 173 ? 63.307 -15.500 -12.173 1.00 28.44 173 ALA A CA 1
ATOM 1329 C C . ALA A 1 173 ? 62.995 -16.796 -12.942 1.00 2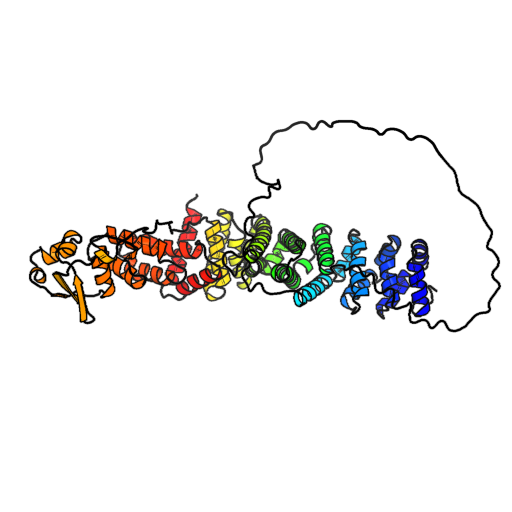8.44 173 ALA A C 1
ATOM 1331 O O . ALA A 1 173 ? 62.951 -17.893 -12.387 1.00 28.44 173 ALA A O 1
ATOM 1332 N N . SER A 1 174 ? 62.896 -16.643 -14.264 1.00 29.86 174 SER A N 1
ATOM 1333 C CA . SER A 1 174 ? 62.970 -17.705 -15.269 1.00 29.86 174 SER A CA 1
ATOM 1334 C C . SER A 1 174 ? 64.268 -18.517 -15.175 1.00 29.86 174 SER A C 1
ATOM 1336 O O . SER A 1 174 ? 65.326 -17.956 -14.876 1.00 29.86 174 SER A O 1
ATOM 1338 N N . PRO A 1 175 ? 64.235 -19.782 -15.624 1.00 32.31 175 PRO A N 1
ATOM 1339 C CA . PRO A 1 175 ? 65.350 -20.299 -16.403 1.00 32.31 175 PRO A CA 1
ATOM 1340 C C . PRO A 1 175 ? 64.916 -20.975 -17.715 1.00 32.31 175 PRO A C 1
ATOM 1342 O O . PRO 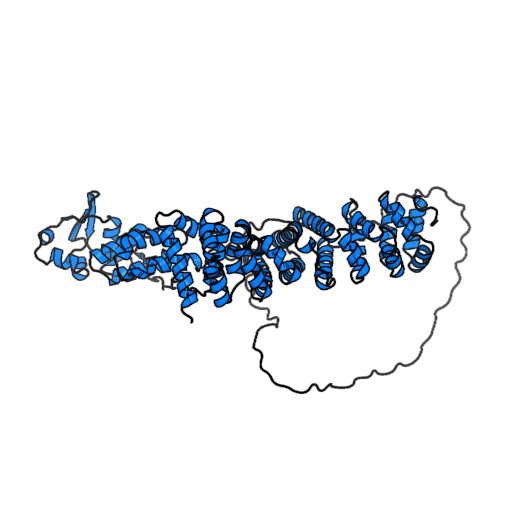A 1 175 ? 63.982 -21.764 -17.764 1.00 32.31 175 PRO A O 1
ATOM 1345 N N . ALA A 1 176 ? 65.677 -20.632 -18.755 1.00 26.95 176 ALA A N 1
ATOM 1346 C CA . ALA A 1 176 ? 66.179 -21.476 -19.839 1.00 26.95 176 ALA A CA 1
ATOM 1347 C C . ALA A 1 176 ? 65.222 -22.426 -20.596 1.00 26.95 176 ALA A C 1
ATOM 1349 O O . ALA A 1 176 ? 64.853 -23.504 -20.143 1.00 26.95 176 ALA A O 1
ATOM 1350 N N . SER A 1 177 ? 64.982 -22.035 -21.850 1.00 27.73 177 SER A N 1
ATOM 1351 C CA . SER A 1 177 ? 64.985 -22.858 -23.067 1.00 27.73 177 SER A CA 1
ATOM 1352 C C . SER A 1 177 ? 65.263 -24.366 -22.923 1.00 27.73 177 SER A C 1
ATOM 1354 O O . SER A 1 177 ? 66.407 -24.775 -22.712 1.00 27.73 177 SER A O 1
ATOM 1356 N N . VAL A 1 178 ? 64.263 -25.181 -23.260 1.00 27.47 178 VAL A N 1
ATOM 1357 C CA . VAL A 1 178 ? 64.473 -26.477 -23.917 1.00 27.47 178 VAL A CA 1
ATOM 1358 C C . VAL A 1 178 ? 63.563 -26.519 -25.140 1.00 27.47 178 VAL A C 1
ATOM 1360 O O . VAL A 1 178 ? 62.350 -26.665 -25.044 1.00 27.47 178 VAL A O 1
ATOM 1363 N N . TYR A 1 179 ? 64.183 -26.315 -26.296 1.00 27.03 179 TYR A N 1
ATOM 1364 C CA . TYR A 1 179 ? 63.624 -26.563 -27.615 1.00 27.03 179 TYR A CA 1
ATOM 1365 C C . TYR A 1 179 ? 63.854 -28.044 -27.938 1.00 27.03 179 TYR A C 1
ATOM 1367 O O . TYR A 1 179 ? 64.974 -28.530 -27.780 1.00 27.03 179 TYR A O 1
ATOM 1375 N N . SER A 1 180 ? 62.835 -28.759 -28.410 1.00 28.58 180 SER A N 1
ATOM 1376 C CA . SER A 1 180 ? 63.011 -29.881 -29.342 1.00 28.58 180 SER A CA 1
ATOM 1377 C C . SER A 1 180 ? 61.710 -30.117 -30.120 1.00 28.58 180 SER A C 1
ATOM 1379 O O . SER A 1 180 ? 60.681 -30.382 -29.498 1.00 28.58 180 SER A O 1
ATOM 1381 N N . PRO A 1 181 ? 61.742 -29.995 -31.459 1.00 28.88 181 PRO A N 1
ATOM 1382 C CA . PRO A 1 181 ? 60.629 -30.280 -32.350 1.00 28.88 181 PRO A CA 1
ATOM 1383 C C . PRO A 1 181 ? 60.654 -31.761 -32.753 1.00 28.88 181 PRO A C 1
ATOM 1385 O O . PRO A 1 181 ? 61.719 -32.328 -32.992 1.00 28.88 181 PRO A O 1
ATOM 1388 N N . LEU A 1 182 ? 59.485 -32.385 -32.867 1.00 26.75 182 LEU A N 1
ATOM 1389 C CA . LEU A 1 182 ? 59.338 -33.655 -33.574 1.00 26.75 182 LEU A CA 1
ATOM 1390 C C . LEU A 1 182 ? 58.812 -33.344 -34.975 1.00 26.75 182 LEU A C 1
ATOM 1392 O O . LEU A 1 182 ? 57.648 -32.995 -35.145 1.00 26.75 182 LEU A O 1
ATOM 1396 N N . CYS A 1 183 ? 59.707 -33.447 -35.953 1.00 29.30 183 CYS A N 1
ATOM 1397 C CA . CYS A 1 183 ? 59.369 -33.604 -37.360 1.00 29.30 183 CYS A CA 1
ATOM 1398 C C . CYS A 1 183 ? 59.619 -35.057 -37.779 1.00 29.30 183 CYS A C 1
ATOM 1400 O O . CYS A 1 183 ? 60.483 -35.727 -37.210 1.00 29.30 183 CYS A O 1
ATOM 1402 N N . LEU A 1 184 ? 58.948 -35.412 -38.879 1.00 27.06 184 LEU A N 1
ATOM 1403 C CA . LEU A 1 184 ? 59.031 -36.602 -39.733 1.00 27.06 184 LEU A CA 1
ATOM 1404 C C . LEU A 1 184 ? 57.959 -37.660 -39.414 1.00 27.06 184 LEU A C 1
ATOM 1406 O O . LEU A 1 184 ? 57.828 -38.113 -38.285 1.00 27.06 184 LEU A O 1
ATOM 1410 N N . SER A 1 185 ? 57.149 -38.074 -40.386 1.00 27.17 185 SER A N 1
ATOM 1411 C CA . SER A 1 185 ? 57.531 -38.354 -41.778 1.00 27.17 185 SER A CA 1
ATOM 1412 C C . SER A 1 185 ? 56.455 -37.956 -42.793 1.00 27.17 185 SER A C 1
ATOM 1414 O O . SER A 1 185 ? 55.264 -38.167 -42.584 1.00 27.17 185 SER A O 1
ATOM 1416 N N . GLU A 1 186 ? 56.925 -37.370 -43.894 1.00 34.84 186 GLU A N 1
ATOM 1417 C CA . GLU A 1 186 ? 56.287 -37.413 -45.206 1.00 34.84 186 GLU A CA 1
ATOM 1418 C C . GLU A 1 186 ? 56.425 -38.850 -45.713 1.00 34.84 186 GLU A C 1
ATOM 1420 O O . GLU A 1 186 ? 57.536 -39.259 -46.020 1.00 34.84 186 GLU A O 1
ATOM 1425 N N . ASP A 1 187 ? 55.340 -39.617 -45.713 1.00 31.58 187 ASP A N 1
ATOM 1426 C CA . ASP A 1 187 ? 55.171 -40.846 -46.497 1.00 31.58 187 ASP A CA 1
ATOM 1427 C C . ASP A 1 187 ? 53.708 -41.279 -46.351 1.00 31.58 187 ASP A C 1
ATOM 1429 O O . ASP A 1 187 ? 53.370 -42.063 -45.475 1.00 31.58 187 ASP A O 1
ATOM 1433 N N . GLU A 1 188 ? 52.831 -40.679 -47.158 1.00 31.08 188 GLU A N 1
ATOM 1434 C CA . GLU A 1 188 ? 51.558 -41.256 -47.631 1.00 31.08 188 GLU A CA 1
ATOM 1435 C C . GLU A 1 188 ? 50.942 -40.276 -48.645 1.00 31.08 188 GLU A C 1
ATOM 1437 O O . GLU A 1 188 ? 49.909 -39.640 -48.446 1.00 31.08 188 GLU A O 1
ATOM 1442 N N . LEU A 1 189 ? 51.663 -40.098 -49.753 1.00 34.03 189 LEU A N 1
ATOM 1443 C CA . LEU A 1 189 ? 51.236 -39.320 -50.910 1.00 34.03 189 LEU A CA 1
ATOM 1444 C C . LEU A 1 189 ? 51.113 -40.286 -52.085 1.00 34.03 189 LEU A C 1
ATOM 1446 O O . LEU A 1 189 ? 52.020 -40.393 -52.894 1.00 34.03 189 LEU A O 1
ATOM 1450 N N . GLU A 1 190 ? 50.002 -41.020 -52.141 1.00 29.92 190 GLU A N 1
ATOM 1451 C CA . GLU A 1 190 ? 49.520 -41.687 -53.355 1.00 29.92 190 GLU A CA 1
ATOM 1452 C C . GLU A 1 190 ? 48.056 -42.124 -53.164 1.00 29.92 190 GLU A C 1
ATOM 1454 O O . GLU A 1 190 ? 47.754 -43.205 -52.668 1.00 29.92 190 GLU A O 1
ATOM 1459 N N . CYS A 1 191 ? 47.117 -41.268 -53.573 1.00 28.59 191 CYS A N 1
ATOM 1460 C CA . CYS A 1 191 ? 45.793 -41.708 -54.007 1.00 28.59 191 CYS A CA 1
ATOM 1461 C C . CYS A 1 191 ? 45.365 -40.888 -55.228 1.00 28.59 191 CYS A C 1
ATOM 1463 O O . CYS A 1 191 ? 45.408 -39.661 -55.251 1.00 28.59 191 CYS A O 1
ATOM 1465 N N . THR A 1 192 ? 45.038 -41.638 -56.270 1.00 29.28 192 THR A N 1
ATOM 1466 C CA . THR A 1 192 ? 44.714 -41.266 -57.648 1.00 29.28 192 THR A CA 1
ATOM 1467 C C . THR A 1 192 ? 43.505 -40.330 -57.791 1.00 29.28 192 THR A C 1
ATOM 1469 O O . THR A 1 192 ? 42.627 -40.341 -56.931 1.00 29.28 192 THR A O 1
ATOM 1472 N N . PRO A 1 193 ? 43.399 -39.572 -58.902 1.00 27.73 193 PRO A N 1
ATOM 1473 C CA . PRO A 1 193 ? 42.308 -38.631 -59.123 1.00 27.73 193 PRO A CA 1
ATOM 1474 C C . PRO A 1 193 ? 41.029 -39.365 -59.540 1.00 27.73 193 PRO A C 1
ATOM 1476 O O . PRO A 1 193 ? 40.974 -39.962 -60.616 1.00 27.73 193 PRO A O 1
ATOM 1479 N N . THR A 1 194 ? 39.985 -39.281 -58.719 1.00 29.03 194 THR A N 1
ATOM 1480 C CA . THR A 1 194 ? 38.619 -39.618 -59.134 1.00 29.03 194 THR A CA 1
ATOM 1481 C C . THR A 1 194 ? 37.921 -38.344 -59.609 1.00 29.03 194 THR A C 1
ATOM 1483 O O . THR A 1 194 ? 38.006 -37.294 -58.976 1.00 29.03 194 THR A O 1
ATOM 1486 N N . GLN A 1 195 ? 37.301 -38.438 -60.782 1.00 32.88 195 GLN A N 1
ATOM 1487 C CA . GLN A 1 195 ? 36.504 -37.397 -61.432 1.00 32.88 195 GLN A CA 1
ATOM 1488 C C . GLN A 1 195 ? 35.248 -37.016 -60.614 1.00 32.88 195 GLN A C 1
ATOM 1490 O O . GLN A 1 195 ? 34.918 -37.726 -59.666 1.00 32.88 195 GLN A O 1
ATOM 1495 N N . PRO A 1 196 ? 34.596 -35.877 -60.932 1.00 32.88 196 PRO A N 1
ATOM 1496 C CA . PRO A 1 196 ? 33.633 -35.230 -60.055 1.00 32.88 196 PRO A CA 1
ATOM 1497 C C . PRO A 1 196 ? 32.274 -35.919 -60.158 1.00 32.88 196 PRO A C 1
ATOM 1499 O O . PRO A 1 196 ? 31.714 -36.007 -61.248 1.00 32.88 196 PRO A O 1
ATOM 1502 N N . ASP A 1 197 ? 31.747 -36.372 -59.024 1.00 28.03 197 ASP A N 1
ATOM 1503 C CA . ASP A 1 197 ? 30.328 -36.684 -58.916 1.00 28.03 197 ASP A CA 1
ATOM 1504 C C . ASP A 1 197 ? 29.590 -35.390 -58.558 1.00 28.03 197 ASP A C 1
ATOM 1506 O O . ASP A 1 197 ? 29.720 -34.834 -57.463 1.00 28.03 197 ASP A O 1
ATOM 1510 N N . ASP A 1 198 ? 28.874 -34.895 -59.566 1.00 35.00 198 ASP A N 1
ATOM 1511 C CA . ASP A 1 198 ? 27.767 -33.959 -59.448 1.00 35.00 198 ASP A CA 1
ATOM 1512 C C . ASP A 1 198 ? 26.711 -34.487 -58.450 1.00 35.00 198 ASP A C 1
ATOM 1514 O O . ASP A 1 198 ? 26.584 -35.690 -58.230 1.00 35.00 198 ASP A O 1
ATOM 1518 N N . ASP A 1 199 ? 25.926 -33.563 -57.892 1.00 33.12 199 ASP A N 1
ATOM 1519 C CA . ASP A 1 199 ? 24.830 -33.761 -56.925 1.00 33.12 199 ASP A CA 1
ATOM 1520 C C . ASP A 1 199 ? 25.215 -33.924 -55.441 1.00 33.12 199 ASP A C 1
ATOM 1522 O O . ASP A 1 199 ? 24.888 -34.905 -54.771 1.00 33.12 199 ASP A O 1
ATOM 1526 N N . VAL A 1 200 ? 25.760 -32.849 -54.855 1.00 33.31 200 VAL A N 1
ATOM 1527 C CA . VAL A 1 200 ? 25.534 -32.561 -53.427 1.00 33.31 200 VAL A CA 1
ATOM 1528 C C . VAL A 1 200 ? 24.284 -31.691 -53.304 1.00 33.31 200 VAL A C 1
ATOM 1530 O O . VAL A 1 200 ? 24.310 -30.4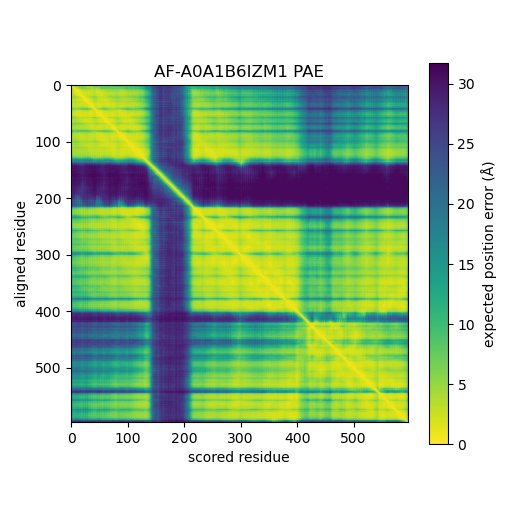72 -53.464 1.00 33.31 200 VAL A O 1
ATOM 1533 N N . SER A 1 201 ? 23.159 -32.338 -53.013 1.00 31.23 201 SER A N 1
ATOM 1534 C CA . SER A 1 201 ? 21.919 -31.683 -52.606 1.00 31.23 201 SER A CA 1
ATOM 1535 C C . SER A 1 201 ? 22.121 -30.910 -51.291 1.00 31.23 201 SER A C 1
ATOM 1537 O O . SER A 1 201 ? 22.133 -31.484 -50.201 1.00 31.23 201 SER A O 1
ATOM 1539 N N . MET A 1 202 ? 22.252 -29.592 -51.427 1.00 36.41 202 MET A N 1
ATOM 1540 C CA . MET A 1 202 ? 22.379 -28.540 -50.408 1.00 36.41 202 MET A CA 1
ATOM 1541 C C . MET A 1 202 ? 21.147 -28.389 -49.491 1.00 36.41 202 MET A C 1
ATOM 1543 O O . MET A 1 202 ? 20.461 -27.379 -49.550 1.00 36.41 202 MET A O 1
ATOM 1547 N N . THR A 1 203 ? 20.806 -29.373 -48.651 1.00 40.66 203 THR A N 1
ATOM 1548 C CA . THR A 1 203 ? 19.671 -29.186 -47.706 1.00 40.66 203 THR A CA 1
ATOM 1549 C C . THR A 1 203 ? 19.856 -29.754 -46.298 1.00 40.66 203 THR A C 1
ATOM 1551 O O . THR A 1 203 ? 19.058 -29.441 -45.421 1.00 40.66 203 THR A O 1
ATOM 1554 N N . GLN A 1 204 ? 20.891 -30.557 -46.021 1.00 34.50 204 GLN A N 1
ATOM 1555 C CA . GLN A 1 204 ? 21.031 -31.213 -44.706 1.00 34.50 204 GLN A CA 1
ATOM 1556 C C . GLN A 1 204 ? 22.053 -30.565 -43.759 1.00 34.50 204 GLN A C 1
ATOM 1558 O O . GLN A 1 204 ? 21.975 -30.790 -42.551 1.00 34.50 204 GLN A O 1
ATOM 1563 N N . GLU A 1 205 ? 22.966 -29.727 -44.257 1.00 34.16 205 GLU A N 1
ATOM 1564 C CA . GLU A 1 205 ? 23.902 -28.971 -43.404 1.00 34.16 205 GLU A CA 1
ATOM 1565 C C . GLU A 1 205 ? 23.315 -27.639 -42.908 1.00 34.16 205 GLU A C 1
ATOM 1567 O O . GLU A 1 205 ? 23.685 -27.173 -41.832 1.00 34.16 205 GLU A O 1
ATOM 1572 N N . GLU A 1 206 ? 22.307 -27.095 -43.599 1.00 39.12 206 GLU A N 1
ATOM 1573 C CA . GLU A 1 206 ? 21.591 -25.872 -43.197 1.00 39.12 206 GLU A CA 1
ATOM 1574 C C . GLU A 1 206 ? 20.749 -26.052 -41.917 1.00 39.12 206 GLU A C 1
ATOM 1576 O O . GLU A 1 206 ? 20.407 -25.072 -41.263 1.00 39.12 206 GLU A O 1
ATOM 1581 N N . MET A 1 207 ? 20.473 -27.293 -41.496 1.00 34.59 207 MET A N 1
ATOM 1582 C CA . MET A 1 207 ? 19.702 -27.593 -40.278 1.00 34.59 207 MET A CA 1
ATOM 1583 C C . MET A 1 207 ? 20.559 -27.909 -39.038 1.00 34.59 207 MET A C 1
ATOM 1585 O O . MET A 1 207 ? 20.007 -28.088 -37.956 1.00 34.59 207 MET A O 1
ATOM 1589 N N . LYS A 1 208 ? 21.894 -27.988 -39.148 1.00 30.00 208 LYS A N 1
ATOM 1590 C CA . LYS A 1 208 ? 22.774 -28.370 -38.019 1.00 30.00 208 LYS A CA 1
ATOM 1591 C C . LYS A 1 208 ? 23.418 -27.200 -37.265 1.00 30.00 208 LYS A C 1
ATOM 1593 O O . LYS A 1 208 ? 24.045 -27.429 -36.238 1.00 30.00 208 LYS A O 1
ATOM 1598 N N . MET A 1 209 ? 23.234 -25.958 -37.716 1.00 36.34 209 MET A N 1
ATOM 1599 C CA . MET A 1 209 ? 23.725 -24.745 -37.032 1.00 36.34 209 MET A CA 1
ATOM 1600 C C . MET A 1 209 ? 22.648 -24.010 -36.209 1.00 36.34 209 MET A C 1
ATOM 1602 O O . MET A 1 209 ? 22.867 -22.881 -35.775 1.00 36.34 209 MET A O 1
ATOM 1606 N N . GLU A 1 210 ? 21.495 -24.636 -35.953 1.00 41.00 210 GLU A N 1
ATOM 1607 C CA . GLU A 1 210 ? 20.473 -24.100 -35.035 1.00 41.00 210 GLU A CA 1
ATOM 1608 C C . GLU A 1 210 ? 20.681 -24.526 -33.567 1.00 41.00 210 GLU A C 1
ATOM 1610 O O . GLU A 1 210 ? 19.990 -24.036 -32.672 1.00 41.00 210 GLU A O 1
ATOM 1615 N N . GLU A 1 211 ? 21.660 -25.385 -33.280 1.00 40.28 211 GLU A N 1
ATOM 1616 C CA . GLU A 1 211 ? 21.781 -26.069 -31.990 1.00 40.28 211 GLU A CA 1
ATOM 1617 C C . GLU A 1 211 ? 23.009 -25.618 -31.183 1.00 40.28 211 GLU A C 1
ATOM 1619 O O . GLU A 1 211 ? 23.853 -26.412 -30.803 1.00 40.28 211 GLU A O 1
ATOM 1624 N N . GLU A 1 212 ? 23.114 -24.313 -30.919 1.00 41.22 212 GLU A N 1
ATOM 1625 C CA . GLU A 1 212 ? 23.888 -23.762 -29.789 1.00 41.22 212 GLU A CA 1
ATOM 1626 C C . GLU A 1 212 ? 23.435 -22.317 -29.475 1.00 41.22 212 GLU A C 1
ATOM 1628 O O . GLU A 1 212 ? 24.219 -21.402 -29.217 1.00 41.22 212 GLU A O 1
ATOM 1633 N N . VAL A 1 213 ? 22.121 -22.058 -29.511 1.00 46.88 213 VAL A N 1
ATOM 1634 C CA . VAL A 1 213 ? 21.586 -20.839 -28.889 1.00 46.88 213 VAL A CA 1
ATOM 1635 C C . VAL A 1 213 ? 21.688 -21.055 -27.386 1.00 46.88 213 VAL A C 1
ATOM 1637 O O . VAL A 1 213 ? 20.845 -21.730 -26.795 1.00 46.88 213 VAL A O 1
ATOM 1640 N N . SER A 1 214 ? 22.742 -20.514 -26.768 1.00 47.44 214 SER A N 1
ATOM 1641 C CA . SER A 1 214 ? 22.785 -20.378 -25.315 1.00 47.44 214 SER A CA 1
ATOM 1642 C C . SER A 1 214 ? 21.457 -19.774 -24.858 1.00 47.44 214 SER A C 1
ATOM 1644 O O . SER A 1 214 ? 20.939 -18.855 -25.496 1.00 47.44 214 SER A O 1
ATOM 1646 N N . ASP A 1 215 ? 20.861 -20.339 -23.808 1.00 55.19 215 ASP A N 1
ATOM 1647 C CA . ASP A 1 215 ? 19.573 -19.903 -23.265 1.00 55.19 215 ASP A CA 1
ATOM 1648 C C . ASP A 1 215 ? 19.743 -18.517 -22.614 1.00 55.19 215 ASP A C 1
ATOM 1650 O O . ASP A 1 215 ? 19.836 -18.364 -21.396 1.00 55.19 215 ASP A O 1
ATOM 1654 N N . VAL A 1 216 ? 19.917 -17.487 -23.448 1.00 66.06 216 VAL A N 1
ATOM 1655 C CA . VAL A 1 216 ? 20.046 -16.099 -23.025 1.00 66.06 216 VAL A CA 1
ATOM 1656 C C . VAL A 1 216 ? 18.683 -15.686 -22.505 1.00 66.06 216 VAL A C 1
ATOM 1658 O O . VAL A 1 216 ? 17.729 -15.522 -23.267 1.00 66.06 216 VAL A O 1
ATOM 1661 N N . LYS A 1 217 ? 18.612 -15.495 -21.192 1.00 85.50 217 LYS A N 1
ATOM 1662 C CA . LYS A 1 217 ? 17.446 -14.952 -20.505 1.00 85.50 217 LYS A CA 1
ATOM 1663 C C . LYS A 1 217 ? 17.213 -13.509 -20.957 1.00 85.50 217 LYS A C 1
ATOM 1665 O O . LYS A 1 217 ? 17.871 -12.584 -20.476 1.00 85.50 217 LYS A O 1
ATOM 1670 N N . GLU A 1 218 ? 16.318 -13.315 -21.929 1.00 87.62 218 GLU A N 1
ATOM 1671 C CA . GLU A 1 218 ? 15.991 -12.002 -22.513 1.00 87.62 218 GLU A CA 1
ATOM 1672 C C . GLU A 1 218 ? 15.625 -10.978 -21.425 1.00 87.62 218 GLU A C 1
ATOM 1674 O O . GLU A 1 218 ? 16.075 -9.833 -21.462 1.00 87.62 218 GLU A O 1
ATOM 1679 N N . GLU A 1 219 ? 14.858 -11.400 -20.419 1.00 90.75 219 GLU A N 1
ATOM 1680 C CA . GLU A 1 219 ? 14.450 -10.583 -19.278 1.00 90.75 219 GLU A CA 1
ATOM 1681 C C . GLU A 1 219 ? 15.641 -10.101 -18.443 1.00 90.75 219 GLU A C 1
ATOM 1683 O O . GLU A 1 219 ? 15.659 -8.960 -17.980 1.00 90.75 219 GLU A O 1
ATOM 1688 N N . GLU A 1 220 ? 16.673 -10.932 -18.289 1.00 91.19 220 GLU A N 1
ATOM 1689 C CA . GLU A 1 220 ? 17.881 -10.561 -17.561 1.00 91.19 220 GLU A CA 1
ATOM 1690 C C . GLU A 1 220 ? 18.672 -9.495 -18.324 1.00 91.19 220 GLU A C 1
ATOM 1692 O O . GLU A 1 220 ? 19.108 -8.511 -17.723 1.00 91.19 220 GLU A O 1
ATOM 1697 N N . MET A 1 221 ? 18.785 -9.637 -19.646 1.00 90.62 221 MET A N 1
ATOM 1698 C CA . MET A 1 221 ? 19.459 -8.664 -20.512 1.00 90.62 221 MET A CA 1
ATOM 1699 C C . MET A 1 221 ? 18.735 -7.317 -20.519 1.00 90.62 221 MET A C 1
ATOM 1701 O O . MET A 1 221 ? 19.379 -6.273 -20.397 1.00 90.62 221 MET A O 1
ATOM 1705 N N . ILE A 1 222 ? 17.398 -7.334 -20.584 1.00 94.12 222 ILE A N 1
ATOM 1706 C CA . ILE A 1 222 ? 16.565 -6.130 -20.461 1.00 94.12 222 ILE A CA 1
ATOM 1707 C C . ILE A 1 222 ? 16.862 -5.416 -19.139 1.00 94.12 222 ILE A C 1
ATOM 1709 O O . ILE A 1 222 ? 17.149 -4.219 -19.133 1.00 94.12 222 ILE A O 1
ATOM 1713 N N . LEU A 1 223 ? 16.826 -6.141 -18.017 1.00 94.50 223 LEU A N 1
ATOM 1714 C CA . LEU A 1 223 ? 17.036 -5.553 -16.695 1.00 94.50 223 LEU A CA 1
ATOM 1715 C C . LEU A 1 223 ? 18.466 -5.043 -16.500 1.00 94.50 223 LEU A C 1
ATOM 1717 O O . LEU A 1 223 ? 18.642 -3.978 -15.915 1.00 94.50 223 LEU A O 1
ATOM 1721 N N . ILE A 1 224 ? 19.479 -5.754 -17.006 1.00 91.38 224 ILE A N 1
ATOM 1722 C CA . ILE A 1 224 ? 20.875 -5.290 -16.995 1.00 91.38 224 ILE A CA 1
ATOM 1723 C C . ILE A 1 224 ? 20.996 -3.978 -17.766 1.00 91.38 224 ILE A C 1
ATOM 1725 O O . ILE A 1 224 ? 21.571 -3.020 -17.249 1.00 91.38 224 ILE A O 1
ATOM 1729 N N . PHE A 1 225 ? 20.429 -3.915 -18.972 1.00 92.44 225 PHE A N 1
ATOM 1730 C CA . PHE A 1 225 ? 20.520 -2.732 -19.818 1.00 92.44 225 PHE A CA 1
ATOM 1731 C C . PHE A 1 225 ? 19.806 -1.532 -19.184 1.00 92.44 225 PHE A C 1
ATOM 1733 O O . PHE A 1 225 ? 20.409 -0.471 -19.035 1.00 92.44 225 PHE A O 1
ATOM 1740 N N . LEU A 1 226 ? 18.553 -1.706 -18.746 1.00 94.25 226 LEU A N 1
ATOM 1741 C CA . LEU A 1 226 ? 17.765 -0.651 -18.098 1.00 94.25 226 LEU A CA 1
ATOM 1742 C C . LEU A 1 226 ? 18.420 -0.154 -16.803 1.00 94.25 226 LEU A C 1
ATOM 1744 O O . LEU A 1 226 ? 18.475 1.050 -16.547 1.00 94.25 226 LEU A O 1
ATOM 1748 N N . HIS A 1 227 ? 18.952 -1.071 -15.994 1.00 91.81 227 HIS A N 1
ATOM 1749 C CA . HIS A 1 227 ? 19.696 -0.711 -14.795 1.00 91.81 227 HIS A CA 1
ATOM 1750 C C . HIS A 1 227 ? 20.947 0.094 -15.155 1.00 91.81 227 HIS A C 1
ATOM 1752 O O . HIS A 1 227 ? 21.166 1.159 -14.586 1.00 91.81 227 HIS A O 1
ATOM 1758 N N . HIS A 1 228 ? 21.719 -0.346 -16.150 1.00 91.38 228 HIS A N 1
ATOM 1759 C CA . HIS A 1 228 ? 22.930 0.347 -16.579 1.00 91.38 228 HIS A CA 1
ATOM 1760 C C . HIS A 1 228 ? 22.655 1.780 -17.051 1.00 91.38 228 HIS A C 1
ATOM 1762 O O . HIS A 1 228 ? 23.268 2.717 -16.536 1.00 91.38 228 HIS A O 1
ATOM 1768 N N . ILE A 1 229 ? 21.698 1.979 -17.966 1.00 91.25 229 ILE A N 1
ATOM 1769 C CA . ILE A 1 229 ? 21.386 3.320 -18.490 1.00 91.25 229 ILE A CA 1
ATOM 1770 C C . ILE A 1 229 ? 20.891 4.270 -17.397 1.00 91.25 229 ILE A C 1
ATOM 1772 O O . ILE A 1 229 ? 21.174 5.460 -17.465 1.00 91.25 229 ILE A O 1
ATOM 1776 N N . THR A 1 230 ? 20.221 3.754 -16.362 1.00 90.69 230 THR A N 1
ATOM 1777 C CA . THR A 1 230 ? 19.699 4.570 -15.256 1.00 90.69 230 THR A CA 1
ATOM 1778 C C . THR A 1 230 ? 20.819 5.231 -14.441 1.00 90.69 230 THR A C 1
ATOM 1780 O O . THR A 1 230 ? 20.620 6.325 -13.916 1.00 90.69 230 THR A O 1
ATOM 1783 N N . TYR A 1 231 ? 21.996 4.601 -14.346 1.00 85.75 231 TYR A N 1
ATOM 1784 C CA . TYR A 1 231 ? 23.156 5.145 -13.624 1.00 85.75 231 TYR A CA 1
ATOM 1785 C C . TYR A 1 231 ? 24.177 5.819 -14.539 1.00 85.75 231 TYR A C 1
ATOM 1787 O O . TYR A 1 231 ? 24.772 6.828 -14.161 1.00 85.75 231 TYR A O 1
ATOM 1795 N N . TYR A 1 232 ? 24.411 5.236 -15.713 1.00 84.75 232 TYR A N 1
ATOM 1796 C CA . TYR A 1 232 ? 25.473 5.659 -16.618 1.00 84.75 232 TYR A CA 1
ATOM 1797 C C . TYR A 1 232 ? 25.086 6.903 -17.425 1.00 84.75 232 TYR A C 1
ATOM 1799 O O . TYR A 1 232 ? 25.914 7.783 -17.669 1.00 84.75 232 TYR A O 1
ATOM 1807 N N . VAL A 1 233 ? 23.813 7.014 -17.816 1.00 81.12 233 VAL A N 1
ATOM 1808 C CA . VAL A 1 233 ? 23.315 8.172 -18.557 1.00 81.12 233 VAL A CA 1
ATOM 1809 C C . VAL A 1 233 ? 22.869 9.232 -17.554 1.00 81.12 233 VAL A C 1
ATOM 1811 O O . VAL A 1 233 ? 21.831 9.123 -16.914 1.00 81.12 233 VAL A O 1
ATOM 1814 N N . HIS A 1 234 ? 23.653 10.302 -17.420 1.00 76.25 234 HIS A N 1
ATOM 1815 C CA . HIS A 1 234 ? 23.353 11.419 -16.510 1.00 76.25 234 HIS A CA 1
ATOM 1816 C C . HIS A 1 234 ? 22.212 12.344 -16.985 1.00 76.25 234 HIS A C 1
ATOM 1818 O O . HIS A 1 234 ? 22.024 13.428 -16.432 1.00 76.25 234 HIS A O 1
ATOM 1824 N N . ILE A 1 235 ? 21.459 11.940 -18.010 1.00 82.00 235 ILE A N 1
ATOM 1825 C CA . ILE A 1 235 ? 20.322 12.680 -18.564 1.00 82.00 235 ILE A CA 1
ATOM 1826 C C . ILE A 1 235 ? 19.035 12.002 -18.072 1.00 82.00 235 ILE A C 1
ATOM 1828 O O . ILE A 1 235 ? 18.955 10.776 -18.122 1.00 82.00 235 ILE A O 1
ATOM 1832 N N . PRO A 1 236 ? 18.023 12.756 -17.600 1.00 84.31 236 PRO A N 1
ATOM 1833 C CA . PRO A 1 236 ? 16.738 12.178 -17.222 1.00 84.31 236 PRO A CA 1
ATOM 1834 C C . PRO A 1 236 ? 16.069 11.474 -18.410 1.00 84.31 236 PRO A C 1
ATOM 1836 O O . PRO A 1 236 ? 15.866 12.081 -19.459 1.00 84.31 236 PRO A O 1
ATOM 1839 N N . ILE A 1 237 ? 15.686 10.212 -18.224 1.00 91.00 237 ILE A N 1
ATOM 1840 C CA . ILE A 1 237 ? 14.994 9.396 -19.224 1.00 91.00 237 ILE A CA 1
ATOM 1841 C C . ILE A 1 237 ? 13.517 9.313 -18.828 1.00 91.00 237 ILE A C 1
ATOM 1843 O O . ILE A 1 237 ? 13.145 8.559 -17.929 1.00 91.00 237 ILE A O 1
ATOM 1847 N N . THR A 1 238 ? 12.665 10.092 -19.494 1.00 90.69 238 THR A N 1
ATOM 1848 C CA . THR A 1 238 ? 11.220 10.180 -19.200 1.00 90.69 238 THR A CA 1
ATOM 1849 C C . THR A 1 238 ? 10.496 8.843 -19.343 1.00 90.69 238 THR A C 1
ATOM 1851 O O . THR A 1 238 ? 9.560 8.559 -18.601 1.00 90.69 238 THR A O 1
ATOM 1854 N N . ASP A 1 239 ? 10.957 7.974 -20.241 1.00 93.38 239 ASP A N 1
ATOM 1855 C CA . ASP A 1 239 ? 10.343 6.662 -20.448 1.00 93.38 239 ASP A CA 1
ATOM 1856 C C . ASP A 1 239 ? 10.528 5.714 -19.253 1.00 93.38 239 ASP A C 1
ATOM 1858 O O . ASP A 1 239 ? 9.723 4.802 -19.068 1.00 93.38 239 ASP A O 1
ATOM 1862 N N . LEU A 1 240 ? 11.538 5.931 -18.396 1.00 94.06 240 LEU A N 1
ATOM 1863 C CA . LEU A 1 240 ? 11.734 5.125 -17.181 1.00 94.06 240 LEU A CA 1
ATOM 1864 C C . LEU A 1 240 ? 10.644 5.364 -16.132 1.00 94.06 240 LEU A C 1
ATOM 1866 O O . LEU A 1 240 ? 10.347 4.478 -15.336 1.00 94.06 240 LEU A O 1
ATOM 1870 N N . VAL A 1 241 ? 10.043 6.552 -16.138 1.00 94.44 241 VAL A N 1
ATOM 1871 C CA . VAL A 1 241 ? 8.980 6.951 -15.204 1.00 94.44 241 VAL A CA 1
ATOM 1872 C C . VAL A 1 241 ? 7.592 6.886 -15.829 1.00 94.44 241 VAL A C 1
ATOM 1874 O O . VAL A 1 241 ? 6.604 7.181 -15.165 1.00 94.44 241 VAL A O 1
ATOM 1877 N N . ALA A 1 242 ? 7.488 6.453 -17.088 1.00 95.00 242 ALA A N 1
ATOM 1878 C CA . ALA A 1 242 ? 6.203 6.224 -17.724 1.00 95.00 242 ALA A CA 1
ATOM 1879 C C . ALA A 1 242 ? 5.383 5.179 -16.948 1.00 95.00 242 ALA A C 1
ATOM 1881 O O . ALA A 1 242 ? 5.906 4.160 -16.484 1.00 95.00 242 ALA A O 1
ATOM 1882 N N . LYS A 1 243 ? 4.063 5.387 -16.874 1.00 93.88 243 LYS A N 1
ATOM 1883 C CA . LYS A 1 243 ? 3.130 4.499 -16.161 1.00 93.88 243 LYS A CA 1
ATOM 1884 C C . LYS A 1 243 ? 3.267 3.027 -16.568 1.00 93.88 243 LYS A C 1
ATOM 1886 O O . LYS A 1 243 ? 3.211 2.146 -15.709 1.00 93.88 243 LYS A O 1
ATOM 1891 N N . LEU A 1 244 ? 3.473 2.753 -17.861 1.00 95.12 244 LEU A N 1
ATOM 1892 C CA . LEU A 1 244 ? 3.690 1.394 -18.370 1.00 95.12 244 LEU A CA 1
ATOM 1893 C C . LEU A 1 244 ? 4.984 0.778 -17.820 1.00 95.12 244 LEU A C 1
ATOM 1895 O O . LEU A 1 244 ? 4.981 -0.379 -17.417 1.00 95.12 244 LEU A O 1
ATOM 1899 N N . THR A 1 245 ? 6.070 1.545 -17.754 1.00 96.12 245 THR A N 1
ATOM 1900 C CA . THR A 1 245 ? 7.362 1.085 -17.230 1.00 96.12 245 THR A CA 1
ATOM 1901 C C . THR A 1 245 ? 7.261 0.713 -15.760 1.00 96.12 245 THR A C 1
ATOM 1903 O O . THR A 1 245 ? 7.607 -0.405 -15.382 1.00 96.12 245 THR A O 1
ATOM 1906 N N . ILE A 1 246 ? 6.711 1.610 -14.939 1.00 96.81 246 ILE A N 1
ATOM 1907 C CA . ILE A 1 246 ? 6.526 1.366 -13.506 1.00 96.81 246 ILE A CA 1
ATOM 1908 C C . ILE A 1 246 ? 5.617 0.158 -13.261 1.00 96.81 246 ILE A C 1
ATOM 1910 O O . ILE A 1 246 ? 5.975 -0.726 -12.484 1.00 96.81 246 ILE A O 1
ATOM 1914 N N . SER A 1 247 ? 4.461 0.095 -13.932 1.00 96.69 247 SER A N 1
ATOM 1915 C CA . SER A 1 247 ? 3.535 -1.037 -13.781 1.00 96.69 247 SER A CA 1
ATOM 1916 C C . SER A 1 247 ? 4.169 -2.353 -14.217 1.00 96.69 247 SER A C 1
ATOM 1918 O O . SER A 1 247 ? 4.096 -3.313 -13.465 1.00 96.69 247 SER A O 1
ATOM 1920 N N . THR A 1 248 ? 4.893 -2.379 -15.339 1.00 97.62 248 THR A N 1
ATOM 1921 C CA . THR A 1 248 ? 5.590 -3.583 -15.818 1.00 97.62 248 THR A CA 1
ATOM 1922 C C . THR A 1 248 ? 6.664 -4.056 -14.839 1.00 97.62 248 THR A C 1
ATOM 1924 O O . THR A 1 248 ? 6.768 -5.252 -14.582 1.00 97.62 248 THR A O 1
ATOM 1927 N N . LEU A 1 249 ? 7.456 -3.144 -14.260 1.00 97.50 249 LEU A N 1
ATOM 1928 C CA . LEU A 1 249 ? 8.466 -3.502 -13.258 1.00 97.50 249 LEU A CA 1
ATOM 1929 C C . LEU A 1 249 ? 7.823 -4.057 -11.980 1.00 97.50 249 LEU A C 1
ATOM 1931 O O . LEU A 1 249 ? 8.285 -5.064 -11.449 1.00 97.50 249 LEU A O 1
ATOM 1935 N N . ILE A 1 250 ? 6.736 -3.440 -11.506 1.00 97.25 250 ILE A N 1
ATOM 1936 C CA . ILE A 1 250 ? 5.982 -3.922 -10.340 1.00 97.25 250 ILE A CA 1
ATOM 1937 C C . ILE A 1 250 ? 5.314 -5.271 -10.640 1.00 97.25 250 ILE A C 1
ATOM 1939 O O . ILE A 1 250 ? 5.358 -6.174 -9.805 1.00 97.25 250 ILE A O 1
ATOM 1943 N N . ASP A 1 251 ? 4.720 -5.441 -11.820 1.00 96.69 251 ASP A N 1
ATOM 1944 C CA . ASP A 1 251 ? 4.109 -6.696 -12.260 1.00 96.69 251 ASP A CA 1
ATOM 1945 C C . ASP A 1 251 ? 5.172 -7.798 -12.369 1.00 96.69 251 ASP A C 1
ATOM 1947 O O . ASP A 1 251 ? 4.947 -8.910 -11.902 1.00 96.69 251 ASP A O 1
ATOM 1951 N N . TYR A 1 252 ? 6.367 -7.488 -12.878 1.00 96.88 252 TYR A N 1
ATOM 1952 C CA . TYR A 1 252 ? 7.492 -8.423 -12.897 1.00 96.88 252 TYR A CA 1
ATOM 1953 C C . TYR A 1 252 ? 7.895 -8.856 -11.483 1.00 96.88 252 TYR A C 1
ATOM 1955 O O . TYR A 1 252 ? 7.977 -10.050 -11.211 1.00 96.88 252 TYR A O 1
ATOM 1963 N N . ILE A 1 253 ? 8.072 -7.907 -10.558 1.00 95.69 253 ILE A N 1
ATOM 1964 C CA . ILE A 1 253 ? 8.440 -8.193 -9.159 1.00 95.69 253 ILE A CA 1
ATOM 1965 C C . ILE A 1 253 ? 7.356 -9.007 -8.435 1.00 95.69 253 ILE A C 1
ATOM 1967 O O . ILE A 1 253 ? 7.689 -9.839 -7.589 1.00 95.69 253 ILE A O 1
ATOM 1971 N N . SER A 1 254 ? 6.077 -8.751 -8.734 1.00 94.62 254 SER A N 1
ATOM 1972 C CA . SER A 1 254 ? 4.933 -9.317 -8.003 1.00 94.62 254 SER A CA 1
ATOM 1973 C C . SER A 1 254 ? 4.354 -10.603 -8.590 1.00 94.62 254 SER A C 1
ATOM 1975 O O . SER A 1 254 ? 3.745 -11.372 -7.849 1.00 94.62 254 SER A O 1
ATOM 1977 N N . LEU A 1 255 ? 4.513 -10.848 -9.893 1.00 93.81 255 LEU A N 1
ATOM 1978 C CA . LEU A 1 255 ? 3.883 -11.978 -10.583 1.00 93.81 255 LEU A CA 1
ATOM 1979 C C . LEU A 1 255 ? 4.886 -13.045 -11.033 1.00 93.81 255 LEU A C 1
ATOM 1981 O O . LEU A 1 255 ? 4.511 -14.212 -11.156 1.00 93.81 255 LEU A O 1
ATOM 1985 N N . VAL A 1 256 ? 6.138 -12.684 -11.328 1.00 92.38 256 VAL A N 1
ATOM 1986 C CA . VAL A 1 256 ? 7.133 -13.650 -11.816 1.00 92.38 256 VAL A CA 1
ATOM 1987 C C . VAL A 1 256 ? 7.756 -14.388 -10.634 1.00 92.38 256 VAL A C 1
ATOM 1989 O O . VAL A 1 256 ? 8.283 -13.781 -9.703 1.00 92.38 256 VAL A O 1
ATOM 1992 N N . ARG A 1 257 ? 7.708 -15.725 -10.678 1.00 83.25 257 ARG A N 1
ATOM 1993 C CA . ARG A 1 257 ? 8.393 -16.574 -9.693 1.00 83.25 257 ARG A CA 1
ATOM 1994 C C . ARG A 1 257 ? 9.900 -16.396 -9.849 1.00 83.25 257 ARG A C 1
ATOM 1996 O O . ARG A 1 257 ? 10.390 -16.474 -10.967 1.00 83.25 257 ARG A O 1
ATOM 2003 N N . GLU A 1 258 ? 10.601 -16.182 -8.738 1.00 84.25 258 GLU A N 1
ATOM 2004 C CA . GLU A 1 258 ? 12.050 -15.916 -8.733 1.00 84.25 258 GLU A CA 1
ATOM 2005 C C . GLU A 1 258 ? 12.434 -14.701 -9.598 1.00 84.25 258 GLU A C 1
ATOM 2007 O O . GLU A 1 258 ? 13.390 -14.731 -10.373 1.00 84.25 258 GLU A O 1
ATOM 2012 N N . ALA A 1 259 ? 11.672 -13.610 -9.471 1.00 89.44 259 ALA A N 1
ATOM 2013 C CA . ALA A 1 259 ? 11.975 -12.356 -10.149 1.00 89.44 259 ALA A CA 1
ATOM 2014 C C . ALA A 1 259 ? 13.429 -11.918 -9.897 1.00 89.44 259 ALA A C 1
ATOM 2016 O O . ALA A 1 259 ? 13.900 -11.861 -8.758 1.00 89.44 259 ALA A O 1
ATOM 2017 N N . ASN A 1 260 ? 14.134 -11.563 -10.974 1.00 91.75 260 ASN A N 1
ATOM 2018 C CA . ASN A 1 260 ? 15.510 -11.077 -10.884 1.00 91.75 260 ASN A CA 1
ATOM 2019 C C . ASN A 1 260 ? 15.589 -9.833 -9.961 1.00 91.75 260 ASN A C 1
ATOM 2021 O O . ASN A 1 260 ? 14.896 -8.842 -10.228 1.00 91.75 260 ASN A O 1
ATOM 2025 N N . PRO A 1 261 ? 16.460 -9.826 -8.930 1.00 92.19 261 PRO A N 1
ATOM 2026 C CA . PRO A 1 261 ? 16.534 -8.747 -7.938 1.00 92.19 261 PRO A CA 1
ATOM 2027 C C . PRO A 1 261 ? 16.908 -7.386 -8.543 1.00 92.19 261 PRO A C 1
ATOM 2029 O O . PRO A 1 261 ? 16.621 -6.340 -7.957 1.00 92.19 261 PRO A O 1
ATOM 2032 N N . ARG A 1 262 ? 17.498 -7.364 -9.748 1.00 93.44 262 ARG A N 1
ATOM 2033 C CA . ARG A 1 262 ? 17.791 -6.122 -10.479 1.00 93.44 262 ARG A CA 1
ATOM 2034 C C . ARG A 1 262 ? 16.541 -5.298 -10.774 1.00 93.44 262 ARG A C 1
ATOM 2036 O O . ARG A 1 262 ? 16.659 -4.080 -10.846 1.00 93.44 262 ARG A O 1
ATOM 2043 N N . ALA A 1 263 ? 15.365 -5.914 -10.908 1.00 95.44 263 ALA A N 1
ATOM 2044 C CA . ALA A 1 263 ? 14.117 -5.175 -11.106 1.00 95.44 263 ALA A CA 1
ATOM 2045 C C . ALA A 1 263 ? 13.792 -4.282 -9.898 1.00 95.44 263 ALA A C 1
ATOM 2047 O O . ALA A 1 263 ? 13.489 -3.101 -10.065 1.00 95.44 263 ALA A O 1
ATOM 2048 N N . GLY A 1 264 ? 13.942 -4.817 -8.683 1.00 94.62 264 GLY A N 1
ATOM 2049 C CA . GLY A 1 264 ? 13.778 -4.064 -7.440 1.00 94.62 264 GLY A CA 1
ATOM 2050 C C . GLY A 1 264 ? 14.834 -2.970 -7.261 1.00 94.62 264 GLY A C 1
ATOM 2051 O O . GLY A 1 264 ? 14.510 -1.833 -6.914 1.00 94.62 264 GLY A O 1
ATOM 2052 N N . LEU A 1 265 ? 16.093 -3.262 -7.615 1.00 94.88 265 LEU A N 1
ATOM 2053 C CA . LEU A 1 265 ? 17.176 -2.269 -7.620 1.00 94.88 265 LEU A CA 1
ATOM 2054 C C . LEU A 1 265 ? 16.939 -1.140 -8.633 1.00 94.88 265 LEU A C 1
ATOM 2056 O O . LEU A 1 265 ? 17.169 0.023 -8.316 1.00 94.88 265 LEU A O 1
ATOM 2060 N N . LEU A 1 266 ? 16.465 -1.464 -9.838 1.00 95.62 266 LEU A N 1
ATOM 2061 C CA . LEU A 1 266 ? 16.080 -0.483 -10.852 1.00 95.62 266 LEU A CA 1
ATOM 2062 C C . LEU A 1 266 ? 14.930 0.399 -10.352 1.00 95.62 266 LEU A C 1
ATOM 2064 O O . LEU A 1 266 ? 15.008 1.621 -10.460 1.00 95.62 266 LEU A O 1
ATOM 2068 N N . LEU A 1 267 ? 13.900 -0.195 -9.745 1.00 96.69 267 LEU A N 1
ATOM 2069 C CA . LEU A 1 267 ? 12.781 0.554 -9.176 1.00 96.69 267 LEU A CA 1
ATOM 2070 C C . LEU A 1 267 ? 13.242 1.484 -8.039 1.00 96.69 267 LEU A C 1
ATOM 2072 O O . LEU A 1 267 ? 12.847 2.648 -8.003 1.00 96.69 267 LEU A O 1
ATOM 2076 N N . CYS A 1 268 ? 14.145 1.017 -7.169 1.00 96.56 268 CYS A N 1
ATOM 2077 C CA . CYS A 1 268 ? 14.808 1.836 -6.148 1.00 96.56 268 CYS A CA 1
ATOM 2078 C C . CYS A 1 268 ? 15.624 2.992 -6.752 1.00 96.56 268 CYS A C 1
ATOM 2080 O O . CYS A 1 268 ? 15.614 4.101 -6.213 1.00 96.56 268 CYS A O 1
ATOM 2082 N N . ALA A 1 269 ? 16.336 2.747 -7.855 1.00 94.38 269 ALA A N 1
ATOM 2083 C CA . ALA A 1 269 ? 17.137 3.757 -8.543 1.00 94.38 269 ALA A CA 1
ATOM 2084 C C . ALA A 1 269 ? 16.258 4.865 -9.139 1.00 94.38 269 ALA A C 1
ATOM 2086 O O . ALA A 1 269 ? 16.561 6.047 -8.973 1.00 94.38 269 ALA A O 1
ATOM 2087 N N . ILE A 1 270 ? 15.140 4.488 -9.770 1.00 95.06 270 ILE A N 1
ATOM 2088 C CA . ILE A 1 270 ? 14.143 5.427 -10.298 1.00 95.06 270 ILE A CA 1
ATOM 2089 C C . ILE A 1 270 ? 13.521 6.234 -9.149 1.00 95.06 270 ILE A C 1
ATOM 2091 O O . ILE A 1 270 ? 13.510 7.463 -9.195 1.00 95.06 270 ILE A O 1
ATOM 2095 N N . ALA A 1 271 ? 13.072 5.553 -8.091 1.00 95.81 271 ALA A N 1
ATOM 2096 C CA . ALA A 1 271 ? 12.460 6.163 -6.911 1.00 95.81 271 ALA A CA 1
ATOM 2097 C C . ALA A 1 271 ? 13.391 7.144 -6.178 1.00 95.81 271 ALA A C 1
ATOM 2099 O O . ALA A 1 271 ? 12.937 8.152 -5.646 1.00 95.81 271 ALA A O 1
ATOM 2100 N N . GLY A 1 272 ? 14.694 6.850 -6.158 1.00 93.69 272 GLY A N 1
ATOM 2101 C CA . GLY A 1 272 ? 15.730 7.651 -5.508 1.00 93.69 272 GLY A CA 1
ATOM 2102 C C . GLY A 1 272 ? 16.339 8.755 -6.377 1.00 93.69 272 GLY A C 1
ATOM 2103 O O . GLY A 1 272 ? 17.326 9.362 -5.955 1.00 93.69 272 GLY A O 1
ATOM 2104 N N . ASN A 1 273 ? 15.791 9.040 -7.562 1.00 92.75 273 ASN A N 1
ATOM 2105 C CA . ASN A 1 273 ? 16.300 10.088 -8.445 1.00 92.75 273 ASN A CA 1
ATOM 2106 C C . ASN A 1 273 ? 15.470 11.381 -8.346 1.00 92.75 273 ASN A C 1
ATOM 2108 O O . ASN A 1 273 ? 14.277 11.419 -8.654 1.00 92.75 273 ASN A O 1
ATOM 2112 N N . LYS A 1 274 ? 16.132 12.486 -7.982 1.00 93.44 274 LYS A N 1
ATOM 2113 C CA . LYS A 1 274 ? 15.505 13.809 -7.809 1.00 93.44 274 LYS A CA 1
ATOM 2114 C C . LYS A 1 274 ? 14.842 14.340 -9.082 1.00 93.44 274 LYS A C 1
ATOM 2116 O O . LYS A 1 274 ? 13.843 15.043 -8.984 1.00 93.44 274 LYS A O 1
ATOM 2121 N N . ASN A 1 275 ? 15.365 13.986 -10.258 1.00 92.50 275 ASN A N 1
ATOM 2122 C CA . ASN A 1 275 ? 14.829 14.445 -11.543 1.00 92.50 275 ASN A CA 1
ATOM 2123 C C . ASN A 1 275 ? 13.460 13.825 -11.864 1.00 92.50 275 ASN A C 1
ATOM 2125 O O . ASN A 1 275 ? 12.690 14.391 -12.633 1.00 92.50 275 ASN A O 1
ATOM 2129 N N . TYR A 1 276 ? 13.157 12.674 -11.263 1.00 94.44 276 TYR A N 1
ATOM 2130 C CA . TYR A 1 276 ? 11.933 11.910 -11.496 1.00 94.44 276 TYR A CA 1
ATOM 2131 C C . TYR A 1 276 ? 10.843 12.194 -10.466 1.00 94.44 276 TYR A C 1
ATOM 2133 O O . TYR A 1 276 ? 9.663 12.011 -10.751 1.00 94.44 276 TYR A O 1
ATOM 2141 N N . TYR A 1 277 ? 11.222 12.699 -9.293 1.00 94.75 277 TYR A N 1
ATOM 2142 C CA . TYR A 1 277 ? 10.332 12.880 -8.150 1.00 94.75 277 TYR A CA 1
ATOM 2143 C C . TYR A 1 277 ? 9.035 13.636 -8.475 1.00 94.75 277 TYR A C 1
ATOM 2145 O O . TYR A 1 277 ? 7.958 13.227 -8.047 1.00 94.75 277 TYR A O 1
ATOM 2153 N N . ARG A 1 278 ? 9.124 14.696 -9.288 1.00 93.12 278 ARG A N 1
ATOM 2154 C CA . ARG A 1 278 ? 7.963 15.479 -9.733 1.00 93.12 278 ARG A CA 1
ATOM 2155 C C . ARG A 1 278 ? 6.911 14.596 -10.414 1.00 93.12 278 ARG A C 1
ATOM 2157 O O . ARG A 1 278 ? 5.751 14.611 -10.019 1.00 93.12 278 ARG A O 1
ATOM 2164 N N . GLN A 1 279 ? 7.334 13.830 -11.416 1.00 93.56 279 GLN A N 1
ATOM 2165 C CA . GLN A 1 279 ? 6.446 12.957 -12.175 1.00 93.56 279 GLN A CA 1
ATOM 2166 C C . GLN A 1 279 ? 5.948 11.789 -11.316 1.00 93.56 279 GLN A C 1
ATOM 2168 O O . GLN A 1 279 ? 4.771 11.456 -11.366 1.00 93.56 279 GLN A O 1
ATOM 2173 N N . LEU A 1 280 ? 6.806 11.224 -10.460 1.00 95.19 280 LEU A N 1
ATOM 2174 C CA . LEU A 1 280 ? 6.416 10.151 -9.540 1.00 95.19 280 LEU A CA 1
ATOM 2175 C C . LEU A 1 280 ? 5.299 10.582 -8.571 1.0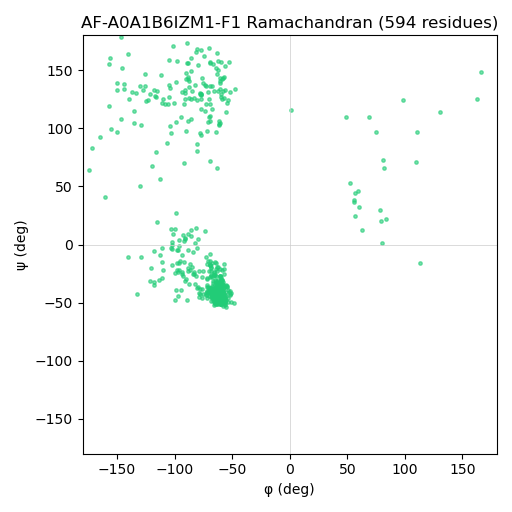0 95.19 280 LEU A C 1
ATOM 2177 O O . LEU A 1 280 ? 4.416 9.780 -8.263 1.00 95.19 280 LEU A O 1
ATOM 2181 N N . LEU A 1 281 ? 5.315 11.836 -8.102 1.00 93.31 281 LEU A N 1
ATOM 2182 C CA . LEU A 1 281 ? 4.228 12.391 -7.287 1.00 93.31 281 LEU A CA 1
ATOM 2183 C C . LEU A 1 281 ? 2.922 12.536 -8.078 1.00 93.31 281 LEU A C 1
ATOM 2185 O O . LEU A 1 281 ? 1.859 12.194 -7.557 1.00 93.31 281 LEU A O 1
ATOM 2189 N N . ASP A 1 282 ? 2.999 13.037 -9.313 1.00 91.31 282 ASP A N 1
ATOM 2190 C CA . ASP A 1 282 ? 1.824 13.248 -10.169 1.00 91.31 282 ASP A CA 1
ATOM 2191 C C . ASP A 1 282 ? 1.166 11.910 -10.562 1.00 91.31 282 ASP A C 1
ATOM 2193 O O . ASP A 1 282 ? -0.057 11.776 -10.507 1.00 91.31 282 ASP A O 1
ATOM 2197 N N . ASP A 1 283 ? 1.978 10.886 -10.838 1.00 92.38 283 ASP A N 1
ATOM 2198 C CA . ASP A 1 283 ? 1.540 9.558 -11.290 1.00 92.38 283 ASP A CA 1
ATOM 2199 C C . ASP A 1 283 ? 1.174 8.587 -10.143 1.00 92.38 283 ASP A C 1
ATOM 2201 O O . ASP A 1 283 ? 0.996 7.389 -10.369 1.00 92.38 283 ASP A O 1
ATOM 2205 N N . GLN A 1 284 ? 1.028 9.077 -8.904 1.00 94.19 284 GLN A N 1
ATOM 2206 C CA . GLN A 1 284 ? 0.639 8.277 -7.726 1.00 94.19 284 GLN A CA 1
ATOM 2207 C C . GLN A 1 284 ? 1.570 7.075 -7.465 1.00 94.19 284 GLN A C 1
ATOM 2209 O O . GLN A 1 284 ? 1.134 5.994 -7.047 1.00 94.19 284 GLN A O 1
ATOM 2214 N N . PHE A 1 285 ? 2.872 7.249 -7.711 1.00 96.62 285 PHE A N 1
ATOM 2215 C CA . PHE A 1 285 ? 3.865 6.178 -7.614 1.00 96.62 285 PHE A CA 1
ATOM 2216 C C . PHE A 1 285 ? 3.858 5.490 -6.243 1.00 96.62 285 PHE A C 1
ATOM 2218 O O . PHE A 1 285 ? 3.792 4.264 -6.160 1.00 96.62 285 PHE A O 1
ATOM 2225 N N . VAL A 1 286 ? 3.868 6.280 -5.165 1.00 97.25 286 VAL A N 1
ATOM 2226 C CA . VAL A 1 286 ? 3.892 5.776 -3.782 1.00 97.25 286 VAL A CA 1
ATOM 2227 C C . VAL A 1 286 ? 2.666 4.921 -3.476 1.00 97.25 286 VAL A C 1
ATOM 2229 O O . VAL A 1 286 ? 2.807 3.825 -2.936 1.00 97.25 286 VAL A O 1
ATOM 2232 N N . LEU A 1 287 ? 1.475 5.381 -3.869 1.00 96.19 287 LEU A N 1
ATOM 2233 C CA . LEU A 1 287 ? 0.231 4.638 -3.662 1.00 96.19 287 LEU A CA 1
ATOM 2234 C C . LEU A 1 287 ? 0.219 3.339 -4.475 1.00 96.19 287 LEU A C 1
ATOM 2236 O O . LEU A 1 287 ? -0.195 2.298 -3.968 1.00 96.19 287 LEU A O 1
ATOM 2240 N N . THR A 1 288 ? 0.746 3.374 -5.701 1.00 96.44 288 THR A N 1
ATOM 2241 C CA . THR A 1 288 ? 0.867 2.192 -6.565 1.00 96.44 288 THR A CA 1
ATOM 2242 C C . THR A 1 288 ? 1.796 1.144 -5.951 1.00 96.44 288 THR A C 1
ATOM 2244 O O . THR A 1 288 ? 1.406 -0.018 -5.820 1.00 96.44 288 THR A O 1
ATOM 2247 N N . VAL A 1 289 ? 2.996 1.547 -5.516 1.00 97.25 289 VAL A N 1
ATOM 2248 C CA . VAL A 1 289 ? 3.961 0.670 -4.831 1.00 97.25 289 VAL A CA 1
ATOM 2249 C C . VAL A 1 289 ? 3.345 0.099 -3.559 1.00 97.25 289 VAL A C 1
ATOM 2251 O O . VAL A 1 289 ? 3.343 -1.117 -3.367 1.00 97.25 289 VAL A O 1
ATOM 2254 N N . HIS A 1 290 ? 2.748 0.952 -2.725 1.00 96.00 290 HIS A N 1
ATOM 2255 C CA . HIS A 1 290 ? 2.130 0.519 -1.480 1.00 96.00 290 HIS A CA 1
ATOM 2256 C C . HIS A 1 290 ? 0.999 -0.491 -1.730 1.00 96.00 290 HIS A C 1
ATOM 2258 O O . HIS A 1 290 ? 0.947 -1.540 -1.091 1.00 96.00 290 HIS A O 1
ATOM 2264 N N . CYS A 1 291 ? 0.103 -0.213 -2.681 1.00 93.62 291 CYS A N 1
ATOM 2265 C CA . CYS A 1 291 ? -1.022 -1.089 -2.993 1.00 93.62 291 CYS A CA 1
ATOM 2266 C C . CYS A 1 291 ? -0.582 -2.452 -3.538 1.00 93.62 291 CYS A C 1
ATOM 2268 O O . CYS A 1 291 ? -1.220 -3.458 -3.228 1.00 93.62 291 CYS A O 1
ATOM 2270 N N . ARG A 1 292 ? 0.459 -2.487 -4.376 1.00 93.75 292 ARG A N 1
ATOM 2271 C CA . ARG A 1 292 ? 0.863 -3.690 -5.117 1.00 93.75 292 ARG A CA 1
ATOM 2272 C C . ARG A 1 292 ? 1.924 -4.528 -4.405 1.00 93.75 292 ARG A C 1
ATOM 2274 O O . ARG A 1 292 ? 1.964 -5.728 -4.647 1.00 93.75 292 ARG A O 1
ATOM 2281 N N . LEU A 1 293 ? 2.759 -3.919 -3.560 1.00 94.94 293 LEU A N 1
ATOM 2282 C CA . LEU A 1 293 ? 3.889 -4.586 -2.902 1.00 94.94 293 LEU A CA 1
ATOM 2283 C C . LEU A 1 293 ? 3.761 -4.609 -1.370 1.00 94.94 293 LEU A C 1
ATOM 2285 O O . LEU A 1 293 ? 4.123 -5.599 -0.747 1.00 94.94 293 LEU A O 1
ATOM 2289 N N . CYS A 1 294 ? 3.187 -3.574 -0.745 1.00 94.31 294 CYS A N 1
ATOM 2290 C CA . CYS A 1 294 ? 3.154 -3.447 0.722 1.00 94.31 294 CYS A CA 1
ATOM 2291 C C . CYS A 1 294 ? 1.861 -3.955 1.386 1.00 94.31 294 CYS A C 1
ATOM 2293 O O . CYS A 1 294 ? 1.693 -3.811 2.598 1.00 94.31 294 CYS A O 1
ATOM 2295 N N . ARG A 1 295 ? 0.922 -4.530 0.623 1.00 91.25 295 ARG A N 1
ATOM 2296 C CA . ARG A 1 295 ? -0.342 -5.075 1.147 1.00 91.25 295 ARG A CA 1
ATOM 2297 C C . ARG A 1 295 ? -0.317 -6.608 1.147 1.00 91.25 295 ARG A C 1
ATOM 2299 O O . ARG A 1 295 ? -0.772 -7.207 0.173 1.00 91.25 295 ARG A O 1
ATOM 2306 N N . PRO A 1 296 ? 0.183 -7.260 2.215 1.00 88.38 296 PRO A N 1
ATOM 2307 C CA . PRO A 1 296 ? 0.187 -8.716 2.294 1.00 88.38 296 PRO A CA 1
ATOM 2308 C C . PRO A 1 296 ? -1.240 -9.280 2.227 1.00 88.38 296 PRO A C 1
ATOM 2310 O O . PRO A 1 296 ? -2.150 -8.801 2.907 1.00 88.38 296 PRO A O 1
ATOM 2313 N N . ASN A 1 297 ? -1.427 -10.313 1.402 1.00 86.12 297 ASN A N 1
ATOM 2314 C CA . ASN A 1 297 ? -2.707 -11.013 1.255 1.00 86.12 297 ASN A CA 1
ATOM 2315 C C . ASN A 1 297 ? -2.934 -12.071 2.338 1.00 86.12 297 ASN A C 1
ATOM 2317 O O . ASN A 1 297 ? -4.083 -12.410 2.620 1.00 86.12 297 ASN A O 1
ATOM 2321 N N . HIS A 1 298 ? -1.848 -12.590 2.908 1.00 86.62 298 HIS A N 1
ATOM 2322 C CA . HIS A 1 298 ? -1.838 -13.707 3.841 1.00 86.62 298 HIS A CA 1
ATOM 2323 C C . HIS A 1 298 ? -1.113 -13.313 5.129 1.00 86.62 298 HIS A C 1
ATOM 2325 O O . HIS A 1 298 ? -0.142 -12.554 5.094 1.00 86.62 298 HIS A O 1
ATOM 2331 N N . GLU A 1 299 ? -1.563 -13.862 6.255 1.00 83.50 299 GLU A N 1
ATOM 2332 C CA . GLU A 1 299 ? -0.811 -13.827 7.511 1.00 83.50 299 GLU A CA 1
ATOM 2333 C C . GLU A 1 299 ? 0.366 -14.812 7.417 1.00 83.50 299 GLU A C 1
ATOM 2335 O O . GLU A 1 299 ? 0.203 -15.917 6.898 1.00 83.50 299 GLU A O 1
ATOM 2340 N N . CYS A 1 300 ? 1.549 -14.405 7.892 1.00 85.00 300 CYS A N 1
ATOM 2341 C CA . CYS A 1 300 ? 2.750 -15.251 7.983 1.00 85.00 300 CYS A CA 1
ATOM 2342 C C . CYS A 1 300 ? 3.147 -15.968 6.672 1.00 85.00 300 CYS A C 1
ATOM 2344 O O . CYS A 1 300 ? 3.340 -17.182 6.652 1.00 85.00 300 CYS A O 1
ATOM 2346 N N . CYS A 1 301 ? 3.284 -15.223 5.571 1.00 90.06 301 CYS A N 1
ATOM 2347 C CA . CYS A 1 301 ? 3.644 -15.773 4.262 1.00 90.06 301 CYS A CA 1
ATOM 2348 C C . CYS A 1 301 ? 4.984 -15.228 3.752 1.00 90.06 301 CYS A C 1
ATOM 2350 O O . CYS A 1 301 ? 5.117 -14.016 3.585 1.00 90.06 301 CYS A O 1
ATOM 2352 N N . ALA A 1 302 ? 5.908 -16.119 3.372 1.00 89.94 302 ALA A N 1
ATOM 2353 C CA . ALA A 1 302 ? 7.257 -15.758 2.914 1.00 89.94 302 ALA A CA 1
ATOM 2354 C C . ALA A 1 302 ? 7.255 -14.817 1.697 1.00 89.94 302 ALA A C 1
ATOM 2356 O O . ALA A 1 302 ? 7.973 -13.824 1.658 1.00 89.94 302 ALA A O 1
ATOM 2357 N N . GLU A 1 303 ? 6.407 -15.095 0.707 1.00 90.44 303 GLU A N 1
ATOM 2358 C CA . GLU A 1 303 ? 6.325 -14.270 -0.504 1.00 90.44 303 GLU A CA 1
ATOM 2359 C C . GLU A 1 303 ? 5.668 -12.906 -0.245 1.00 90.44 303 GLU A C 1
ATOM 2361 O O . GLU A 1 303 ? 6.108 -11.893 -0.782 1.00 90.44 303 GLU A O 1
ATOM 2366 N N . CYS A 1 304 ? 4.654 -12.847 0.625 1.00 92.00 304 CYS A N 1
ATOM 2367 C CA . CYS A 1 304 ? 4.071 -11.577 1.058 1.00 92.00 304 CYS A CA 1
ATOM 2368 C C . CYS A 1 304 ? 5.092 -10.727 1.827 1.00 92.00 304 CYS A C 1
ATOM 2370 O O . CYS A 1 304 ? 5.112 -9.511 1.660 1.00 92.00 304 CYS A O 1
ATOM 2372 N N . GLU A 1 305 ? 5.937 -11.356 2.647 1.00 92.56 305 GLU A N 1
ATOM 2373 C CA . GLU A 1 305 ? 7.020 -10.686 3.365 1.00 92.56 305 GLU A CA 1
ATOM 2374 C C . GLU A 1 305 ? 8.109 -10.188 2.407 1.00 92.56 305 GLU A C 1
ATOM 2376 O O . GLU A 1 305 ? 8.508 -9.031 2.497 1.00 92.56 305 GLU A O 1
ATOM 2381 N N . ARG A 1 306 ? 8.506 -10.999 1.415 1.00 93.12 306 ARG A N 1
ATOM 2382 C CA . ARG A 1 306 ? 9.438 -10.591 0.352 1.00 93.12 306 ARG A CA 1
ATOM 2383 C C . ARG A 1 306 ? 8.933 -9.367 -0.416 1.00 93.12 306 ARG A C 1
ATOM 2385 O O . ARG A 1 306 ? 9.689 -8.426 -0.646 1.00 93.12 306 ARG A O 1
ATOM 2392 N N . LEU A 1 307 ? 7.664 -9.375 -0.832 1.00 94.12 307 LEU A N 1
ATOM 2393 C CA . LEU A 1 307 ? 7.054 -8.242 -1.537 1.00 94.12 307 LEU A CA 1
ATOM 2394 C C . LEU A 1 307 ? 6.968 -7.001 -0.646 1.00 94.12 307 LEU A C 1
ATOM 2396 O O . LEU A 1 307 ? 7.248 -5.896 -1.113 1.00 94.12 307 LEU A O 1
ATOM 2400 N N . LEU A 1 308 ? 6.627 -7.186 0.632 1.00 94.81 308 LEU A N 1
ATOM 2401 C CA . LEU A 1 308 ? 6.583 -6.105 1.608 1.00 94.81 308 LEU A CA 1
ATOM 2402 C C . LEU A 1 308 ? 7.968 -5.481 1.819 1.00 94.81 308 LEU A C 1
ATOM 2404 O O . LEU A 1 308 ? 8.058 -4.254 1.849 1.00 94.81 308 LEU A O 1
ATOM 2408 N N . ASP A 1 309 ? 9.028 -6.286 1.924 1.00 95.00 309 ASP A N 1
ATOM 2409 C CA . ASP A 1 309 ? 10.409 -5.803 2.036 1.00 95.00 309 ASP A CA 1
ATOM 2410 C C . ASP A 1 309 ? 10.821 -5.001 0.795 1.00 95.00 309 ASP A C 1
ATOM 2412 O O . ASP A 1 309 ? 11.260 -3.855 0.910 1.00 95.00 309 ASP A O 1
ATOM 2416 N N . GLU A 1 310 ? 10.575 -5.533 -0.407 1.00 95.69 310 GLU A N 1
ATOM 2417 C CA . GLU A 1 310 ? 10.909 -4.838 -1.654 1.00 95.69 310 GLU A CA 1
ATOM 2418 C C . GLU A 1 310 ? 10.139 -3.515 -1.791 1.00 95.69 310 GLU A C 1
ATOM 2420 O O . GLU A 1 310 ? 10.719 -2.473 -2.107 1.00 95.69 310 GLU A O 1
ATOM 2425 N N . GLY A 1 311 ? 8.836 -3.523 -1.493 1.00 97.12 311 GLY A N 1
ATOM 2426 C CA . GLY A 1 311 ? 8.015 -2.316 -1.488 1.00 97.12 311 GLY A CA 1
ATOM 2427 C C . GLY A 1 311 ? 8.498 -1.289 -0.462 1.00 97.12 311 GLY A C 1
ATOM 2428 O O . GLY A 1 311 ? 8.624 -0.108 -0.786 1.00 97.12 311 GLY A O 1
ATOM 2429 N N . THR A 1 312 ? 8.840 -1.730 0.751 1.00 96.69 312 THR A N 1
ATOM 2430 C CA . THR A 1 312 ? 9.356 -0.856 1.816 1.00 96.69 312 THR A CA 1
ATOM 2431 C C . THR A 1 312 ? 10.686 -0.227 1.411 1.00 96.69 312 THR A C 1
ATOM 2433 O O . THR A 1 312 ? 10.847 0.985 1.545 1.00 96.69 312 THR A O 1
ATOM 2436 N N . ARG A 1 313 ? 11.606 -1.003 0.821 1.00 97.69 313 ARG A N 1
ATOM 2437 C CA . ARG A 1 313 ? 12.882 -0.498 0.290 1.00 97.69 313 ARG A CA 1
ATOM 2438 C C . ARG A 1 313 ? 12.672 0.607 -0.745 1.00 97.69 313 ARG A C 1
ATOM 2440 O O . ARG A 1 313 ? 13.322 1.648 -0.659 1.00 97.69 313 ARG A O 1
ATOM 2447 N N . VAL A 1 314 ? 11.739 0.424 -1.682 1.00 97.81 314 VAL A N 1
ATOM 2448 C CA . VAL A 1 314 ? 11.390 1.447 -2.684 1.00 97.81 314 VAL A CA 1
ATOM 2449 C C . VAL A 1 314 ? 10.809 2.700 -2.022 1.00 97.81 314 VAL A C 1
ATOM 2451 O O . VAL A 1 314 ? 11.243 3.811 -2.334 1.00 97.81 314 VAL A O 1
ATOM 2454 N N . LEU A 1 315 ? 9.869 2.546 -1.083 1.00 97.75 315 LEU A N 1
ATOM 2455 C CA . LEU A 1 315 ? 9.267 3.675 -0.365 1.00 97.75 315 LEU A CA 1
ATOM 2456 C C . LEU A 1 315 ? 10.296 4.455 0.462 1.00 97.75 315 LEU A C 1
ATOM 2458 O O . LEU A 1 315 ? 10.250 5.684 0.464 1.00 97.75 315 LEU A O 1
ATOM 2462 N N . CYS A 1 316 ? 11.276 3.784 1.076 1.00 97.06 316 CYS A N 1
ATOM 2463 C CA . CYS A 1 316 ? 12.385 4.443 1.768 1.00 97.06 316 CYS A CA 1
ATOM 2464 C C . CYS A 1 316 ? 13.180 5.368 0.832 1.00 97.06 316 CYS A C 1
ATOM 2466 O O . CYS A 1 316 ? 13.498 6.493 1.215 1.00 97.06 316 CYS A O 1
ATOM 2468 N N . ARG A 1 317 ? 13.443 4.958 -0.419 1.00 97.25 317 ARG A N 1
ATOM 2469 C CA . ARG A 1 317 ? 14.138 5.813 -1.404 1.00 97.25 317 ARG A CA 1
ATOM 2470 C C . ARG A 1 317 ? 13.341 7.071 -1.749 1.00 97.25 317 ARG A C 1
ATOM 2472 O O . ARG A 1 317 ? 13.925 8.148 -1.862 1.00 97.25 317 ARG A O 1
ATOM 2479 N N . VAL A 1 318 ? 12.016 6.958 -1.877 1.00 97.06 318 VAL A N 1
ATOM 2480 C CA . VAL A 1 318 ? 11.144 8.127 -2.093 1.00 97.06 318 VAL A CA 1
ATOM 2481 C C . VAL A 1 318 ? 11.099 9.013 -0.846 1.00 97.06 318 VAL A C 1
ATOM 2483 O O . VAL A 1 318 ? 11.135 10.239 -0.963 1.00 97.06 318 VAL A O 1
ATOM 2486 N N . ALA A 1 319 ? 11.058 8.416 0.347 1.00 97.00 319 ALA A N 1
ATOM 2487 C CA . ALA A 1 319 ? 11.044 9.123 1.626 1.00 97.00 319 ALA A CA 1
ATOM 2488 C C . ALA A 1 319 ? 12.301 9.973 1.848 1.00 97.00 319 ALA A C 1
ATOM 2490 O O . ALA A 1 319 ? 12.202 11.096 2.348 1.00 97.00 319 ALA A O 1
ATOM 2491 N N . GLU A 1 320 ? 13.471 9.487 1.422 1.00 95.94 320 GLU A N 1
ATOM 2492 C CA . GLU A 1 320 ? 14.719 10.256 1.458 1.00 95.94 320 GLU A CA 1
ATOM 2493 C C . GLU A 1 320 ? 14.614 11.560 0.658 1.00 95.94 320 GLU A C 1
ATOM 2495 O O . GLU A 1 320 ? 15.061 12.599 1.136 1.00 95.94 320 GLU A O 1
ATOM 2500 N N . ILE A 1 321 ? 13.999 11.539 -0.534 1.00 96.12 321 ILE A N 1
ATOM 2501 C CA . ILE A 1 321 ? 13.799 12.748 -1.351 1.00 96.12 321 ILE A CA 1
ATOM 2502 C C . ILE A 1 321 ? 12.683 13.621 -0.780 1.00 96.12 321 ILE A C 1
ATOM 2504 O O . ILE A 1 321 ? 12.835 14.844 -0.722 1.00 96.12 321 ILE A O 1
ATOM 2508 N N . SER A 1 322 ? 11.583 13.004 -0.350 1.00 96.50 322 SER A N 1
ATOM 2509 C CA . SER A 1 322 ? 10.369 13.690 0.113 1.00 96.50 322 SER A CA 1
ATOM 2510 C C . SER A 1 322 ? 10.628 14.608 1.304 1.00 96.50 322 SER A C 1
ATOM 2512 O O . SER A 1 322 ? 9.993 15.649 1.436 1.00 96.50 322 SER A O 1
ATOM 2514 N N . GLN A 1 323 ? 11.603 14.249 2.138 1.00 94.81 323 GLN A N 1
ATOM 2515 C CA . GLN A 1 323 ? 11.987 14.999 3.333 1.00 94.81 323 GLN A CA 1
ATOM 2516 C C . GLN A 1 323 ? 13.112 16.020 3.082 1.00 94.81 323 GLN A C 1
ATOM 2518 O O . GLN A 1 323 ? 13.577 16.674 4.013 1.00 94.81 323 GLN A O 1
ATOM 2523 N N . THR A 1 324 ? 13.572 16.175 1.837 1.00 95.88 324 THR A N 1
ATOM 2524 C CA . THR A 1 324 ? 14.483 17.267 1.457 1.00 95.88 324 THR A CA 1
ATOM 2525 C C . THR A 1 324 ? 13.714 18.563 1.202 1.00 95.88 324 THR A C 1
ATOM 2527 O O . THR A 1 324 ? 12.509 18.539 0.967 1.00 95.88 324 THR A O 1
ATOM 2530 N N . GLY A 1 325 ? 14.415 19.700 1.130 1.00 94.88 325 GLY A N 1
ATOM 2531 C CA . GLY A 1 325 ? 13.788 20.976 0.755 1.00 94.88 325 GLY A CA 1
ATOM 2532 C C . GLY A 1 325 ? 13.112 20.959 -0.627 1.00 94.88 325 GLY A C 1
ATOM 2533 O O . GLY A 1 325 ? 12.101 21.629 -0.816 1.00 94.88 325 GLY A O 1
ATOM 2534 N N . LEU A 1 326 ? 13.616 20.152 -1.574 1.00 95.19 326 LEU A N 1
ATOM 2535 C CA . LEU A 1 326 ? 12.938 19.916 -2.855 1.00 95.19 326 LEU A CA 1
ATOM 2536 C C . LEU A 1 326 ? 11.624 19.155 -2.638 1.00 95.19 326 LEU A C 1
ATOM 2538 O O . LEU A 1 326 ? 10.586 19.565 -3.149 1.00 95.19 326 LEU A O 1
ATOM 2542 N N . GLY A 1 327 ? 11.677 18.063 -1.871 1.00 95.94 327 GLY A N 1
ATOM 2543 C CA . GLY A 1 327 ? 10.527 17.208 -1.588 1.00 95.94 327 GLY A CA 1
ATOM 2544 C C . GLY A 1 327 ? 9.387 17.954 -0.901 1.00 95.94 327 GLY A C 1
ATOM 2545 O O . GLY A 1 327 ? 8.250 17.924 -1.379 1.00 95.94 327 GLY A O 1
ATOM 2546 N N . GLU A 1 328 ? 9.724 18.698 0.153 1.00 95.56 328 GLU A N 1
ATOM 2547 C CA . GLU A 1 328 ? 8.804 19.583 0.863 1.00 95.56 328 GLU A CA 1
ATOM 2548 C C . GLU A 1 328 ? 8.188 20.627 -0.079 1.00 95.56 328 GLU A C 1
ATOM 2550 O O . GLU A 1 328 ? 6.969 20.834 -0.063 1.00 95.56 328 GLU A O 1
ATOM 2555 N N . GLY A 1 329 ? 9.019 21.289 -0.893 1.00 96.50 329 GLY A N 1
ATOM 2556 C CA . GLY A 1 329 ? 8.580 22.329 -1.820 1.00 96.50 329 GLY A CA 1
ATOM 2557 C C . GLY A 1 329 ? 7.591 21.804 -2.859 1.00 96.50 329 GLY A C 1
ATOM 2558 O O . GLY A 1 329 ? 6.528 22.393 -3.049 1.00 96.50 329 GLY A O 1
ATOM 2559 N N . GLU A 1 330 ? 7.893 20.664 -3.480 1.00 96.62 330 GLU A N 1
ATOM 2560 C CA . GLU A 1 330 ? 7.051 20.035 -4.505 1.00 96.62 330 GLU A CA 1
ATOM 2561 C C . GLU A 1 330 ? 5.714 19.518 -3.948 1.00 96.62 330 GLU A C 1
ATOM 2563 O O . GLU A 1 330 ? 4.677 19.664 -4.606 1.00 96.62 330 GLU A O 1
ATOM 2568 N N . MET A 1 331 ? 5.708 18.942 -2.738 1.00 96.81 331 MET A N 1
ATOM 2569 C CA . MET A 1 331 ? 4.472 18.528 -2.057 1.00 96.81 331 MET A CA 1
ATOM 2570 C C . MET A 1 331 ? 3.623 19.739 -1.665 1.00 96.81 331 MET A C 1
ATOM 2572 O O . MET A 1 331 ? 2.423 19.775 -1.943 1.00 96.81 331 MET A O 1
ATOM 2576 N N . THR A 1 332 ? 4.245 20.765 -1.078 1.00 97.00 332 THR A N 1
ATOM 2577 C CA . THR A 1 332 ? 3.564 22.007 -0.686 1.00 97.00 332 THR A CA 1
ATOM 2578 C C . THR A 1 332 ? 2.963 22.716 -1.897 1.00 97.00 332 THR A C 1
ATOM 2580 O O . THR A 1 332 ? 1.808 23.141 -1.858 1.00 97.00 332 THR A O 1
ATOM 2583 N N . TYR A 1 333 ? 3.715 22.807 -2.997 1.00 96.44 333 TYR A N 1
ATOM 2584 C CA . TYR A 1 333 ? 3.244 23.400 -4.243 1.00 96.44 333 TYR A CA 1
ATOM 2585 C C . TYR A 1 333 ? 1.985 22.697 -4.762 1.00 96.44 333 TYR A C 1
ATOM 2587 O O . TYR A 1 333 ? 0.999 23.368 -5.069 1.00 96.44 333 TYR A O 1
ATOM 2595 N N . ARG A 1 334 ? 1.971 21.357 -4.798 1.00 96.19 334 ARG A N 1
ATOM 2596 C CA . ARG A 1 334 ? 0.802 20.579 -5.243 1.00 96.19 334 ARG A CA 1
ATOM 2597 C C . ARG A 1 334 ? -0.410 20.779 -4.347 1.00 96.19 334 ARG A C 1
ATOM 2599 O O . ARG A 1 334 ? -1.490 21.046 -4.862 1.00 96.19 334 ARG A O 1
ATOM 2606 N N . LEU A 1 335 ? -0.232 20.730 -3.027 1.00 96.81 335 LEU A N 1
ATOM 2607 C CA . LEU A 1 335 ? -1.328 20.958 -2.078 1.00 96.81 335 LEU A CA 1
ATOM 2608 C C . LEU A 1 335 ? -1.967 22.347 -2.247 1.00 96.81 335 LEU A C 1
ATOM 2610 O O . LEU A 1 335 ? -3.177 22.493 -2.086 1.00 96.81 335 LEU A O 1
ATOM 2614 N N . LEU A 1 336 ? -1.176 23.356 -2.622 1.00 95.69 336 LEU A N 1
ATOM 2615 C CA . LEU A 1 336 ? -1.649 24.731 -2.800 1.00 95.69 336 LEU A CA 1
ATOM 2616 C C . LEU A 1 336 ? -2.191 25.046 -4.200 1.00 95.69 336 LEU A C 1
ATOM 2618 O O . LEU A 1 336 ? -3.076 25.893 -4.323 1.00 95.69 336 LEU A O 1
ATOM 2622 N N . LYS A 1 337 ? -1.624 24.451 -5.255 1.00 95.00 337 LYS A N 1
ATOM 2623 C CA . LYS A 1 337 ? -1.845 24.885 -6.648 1.00 95.00 337 LYS A CA 1
ATOM 2624 C C . LYS A 1 337 ? -2.448 23.828 -7.566 1.00 95.00 337 LYS A C 1
ATOM 2626 O O . LYS A 1 337 ? -2.979 24.213 -8.602 1.00 95.00 337 LYS A O 1
ATOM 2631 N N . ALA A 1 338 ? -2.366 22.543 -7.228 1.00 94.38 338 ALA A N 1
ATOM 2632 C CA . ALA A 1 338 ? -2.864 21.484 -8.100 1.00 94.38 338 ALA A CA 1
ATOM 2633 C C . ALA A 1 338 ? -4.387 21.299 -7.993 1.00 94.38 338 ALA A C 1
ATOM 2635 O O . ALA A 1 338 ? -5.049 21.825 -7.092 1.00 94.38 338 ALA A O 1
ATOM 2636 N N . GLU A 1 339 ? -4.941 20.522 -8.920 1.00 94.19 339 GLU A N 1
ATOM 2637 C CA . GLU A 1 339 ? -6.334 20.077 -8.891 1.00 94.19 339 GLU A CA 1
ATOM 2638 C C . GLU A 1 339 ? -6.579 19.079 -7.749 1.00 94.19 339 GLU A C 1
ATOM 2640 O O . GLU A 1 339 ? -5.658 18.410 -7.271 1.00 94.19 339 GLU A O 1
ATOM 2645 N N . ASP A 1 340 ? -7.831 18.959 -7.313 1.00 93.31 340 ASP A N 1
ATOM 2646 C CA . ASP A 1 340 ? -8.197 18.155 -6.142 1.00 93.31 340 ASP A CA 1
ATOM 2647 C C . ASP A 1 340 ? -7.803 16.665 -6.227 1.00 93.31 340 ASP A C 1
ATOM 2649 O O . ASP A 1 340 ? -7.361 16.135 -5.206 1.00 93.31 340 ASP A O 1
ATOM 2653 N N . PRO A 1 341 ? -7.828 15.983 -7.394 1.00 92.19 341 PRO A N 1
ATOM 2654 C CA . PRO A 1 341 ? -7.318 14.613 -7.504 1.00 92.19 341 PRO A CA 1
ATOM 2655 C C . PRO A 1 341 ? -5.827 14.486 -7.156 1.00 92.19 341 PRO A C 1
ATOM 2657 O O . PRO A 1 341 ? -5.415 13.535 -6.490 1.00 92.19 341 PRO A O 1
ATOM 2660 N N . VAL A 1 342 ? -5.011 15.464 -7.564 1.00 93.31 342 VAL A N 1
ATOM 2661 C CA . VAL A 1 342 ? -3.574 15.492 -7.254 1.00 93.31 342 VAL A CA 1
ATOM 2662 C C . VAL A 1 342 ? -3.365 15.825 -5.779 1.00 93.31 342 VAL A C 1
ATOM 2664 O O . VAL A 1 342 ? -2.552 15.180 -5.117 1.00 93.31 342 VAL A O 1
ATOM 2667 N N . LYS A 1 343 ? -4.131 16.776 -5.225 1.00 95.56 343 LYS A N 1
ATOM 2668 C CA . LYS A 1 343 ? -4.082 17.087 -3.786 1.00 95.56 343 LYS A CA 1
ATOM 2669 C C . LYS A 1 343 ? -4.437 15.876 -2.925 1.00 95.56 343 LYS A C 1
ATOM 2671 O O . LYS A 1 343 ? -3.745 15.614 -1.942 1.00 95.56 343 LYS A O 1
ATOM 2676 N N . LEU A 1 344 ? -5.469 15.125 -3.309 1.00 95.06 344 LEU A N 1
ATOM 2677 C CA . LEU A 1 344 ? -5.869 13.884 -2.650 1.00 95.06 344 LEU A CA 1
ATOM 2678 C C . LEU A 1 344 ? -4.743 12.843 -2.697 1.00 95.06 344 LEU A C 1
ATOM 2680 O O . LEU A 1 344 ? -4.355 12.321 -1.654 1.00 95.06 344 LEU A O 1
ATOM 2684 N N . SER A 1 345 ? -4.163 12.602 -3.878 1.00 94.75 345 SER A N 1
ATOM 2685 C CA . SER A 1 345 ? -3.033 11.675 -4.047 1.00 94.75 345 SER A CA 1
ATOM 2686 C C . SER A 1 345 ? -1.836 12.039 -3.158 1.00 94.75 345 SER A C 1
ATOM 2688 O O . SER A 1 345 ? -1.298 11.190 -2.441 1.00 94.75 345 SER A O 1
ATOM 2690 N N . VAL A 1 346 ? -1.443 13.317 -3.142 1.00 96.88 346 VAL A N 1
ATOM 2691 C CA . VAL A 1 346 ? -0.336 13.801 -2.302 1.00 96.88 346 VAL A CA 1
ATOM 2692 C C . VAL A 1 346 ? -0.675 13.653 -0.817 1.00 96.88 346 VAL A C 1
ATOM 2694 O O . VAL A 1 346 ? 0.175 13.227 -0.037 1.00 96.88 346 VAL A O 1
ATOM 2697 N N . SER A 1 347 ? -1.919 13.931 -0.425 1.00 97.19 347 SER A N 1
ATOM 2698 C CA . SER A 1 347 ? -2.376 13.801 0.965 1.00 97.19 347 SER A CA 1
ATOM 2699 C C . SER A 1 347 ? -2.323 12.361 1.475 1.00 97.19 347 SER A C 1
ATOM 2701 O O . SER A 1 347 ? -1.898 12.130 2.604 1.00 97.19 347 SER A O 1
ATOM 2703 N N . LEU A 1 348 ? -2.674 11.391 0.626 1.00 97.06 348 LEU A N 1
ATOM 2704 C CA . LEU A 1 348 ? -2.535 9.960 0.914 1.00 97.06 348 LEU A CA 1
ATOM 2705 C C . LEU A 1 348 ? -1.067 9.502 0.885 1.00 97.06 348 LEU A C 1
ATOM 2707 O O . LEU A 1 348 ? -0.688 8.579 1.600 1.00 97.06 348 LEU A O 1
ATOM 2711 N N . THR A 1 349 ? -0.220 10.160 0.091 1.00 97.38 349 THR A N 1
ATOM 2712 C CA . THR A 1 349 ? 1.213 9.848 -0.021 1.00 97.38 349 THR A CA 1
ATOM 2713 C C . THR A 1 349 ? 2.001 10.265 1.222 1.00 97.38 349 THR A C 1
ATOM 2715 O O . THR A 1 349 ? 2.860 9.508 1.669 1.00 97.38 349 THR A O 1
ATOM 2718 N N . ILE A 1 350 ? 1.713 11.440 1.798 1.00 97.94 350 ILE A N 1
ATOM 2719 C CA . ILE A 1 350 ? 2.473 12.034 2.916 1.00 97.94 350 ILE A CA 1
ATOM 2720 C C . ILE A 1 350 ? 2.733 11.044 4.069 1.00 97.94 350 ILE A C 1
ATOM 2722 O O . ILE A 1 350 ? 3.900 10.886 4.436 1.00 97.94 350 ILE A O 1
ATOM 2726 N N . PRO A 1 351 ? 1.726 10.326 4.604 1.00 97.19 351 PRO A N 1
ATOM 2727 C CA . PRO A 1 351 ? 1.934 9.360 5.684 1.00 97.19 351 PRO A CA 1
ATOM 2728 C C . PRO A 1 351 ? 2.900 8.211 5.399 1.00 97.19 351 PRO A C 1
ATOM 2730 O O . PRO A 1 351 ? 3.393 7.590 6.334 1.00 97.19 351 PRO A O 1
ATOM 2733 N N . HIS A 1 352 ? 3.146 7.893 4.128 1.00 97.31 352 HIS A N 1
ATOM 2734 C CA . HIS A 1 352 ? 4.023 6.789 3.740 1.00 97.31 352 HIS A CA 1
ATOM 2735 C C . HIS A 1 352 ? 5.492 7.198 3.614 1.00 97.31 352 HIS A C 1
ATOM 2737 O O . HIS A 1 352 ? 6.359 6.328 3.619 1.00 97.31 352 HIS A O 1
ATOM 2743 N N . VAL A 1 353 ? 5.779 8.494 3.451 1.00 96.94 353 VAL A N 1
ATOM 2744 C CA . VAL A 1 353 ? 7.120 8.973 3.064 1.00 96.94 353 VAL A CA 1
ATOM 2745 C C . VAL A 1 353 ? 7.675 10.080 3.957 1.00 96.94 353 VAL A C 1
ATOM 2747 O O . VAL A 1 353 ? 8.857 10.405 3.851 1.00 96.94 353 VAL A O 1
ATOM 2750 N N . ILE A 1 354 ? 6.859 10.670 4.833 1.00 97.31 354 ILE A N 1
ATOM 2751 C CA . ILE A 1 354 ? 7.299 11.711 5.764 1.00 97.31 354 ILE A CA 1
ATOM 2752 C C . ILE A 1 354 ? 7.343 11.148 7.182 1.00 97.31 354 ILE A C 1
ATOM 2754 O O . ILE A 1 354 ? 6.317 10.746 7.722 1.00 97.31 354 ILE A O 1
ATOM 2758 N N . SER A 1 355 ? 8.523 11.195 7.803 1.00 94.38 355 SER A N 1
ATOM 2759 C CA . SER A 1 355 ? 8.729 10.772 9.195 1.00 94.38 355 SER A CA 1
ATOM 2760 C C . SER A 1 355 ? 9.015 11.941 10.142 1.00 94.38 355 SER A C 1
ATOM 2762 O O . SER A 1 355 ? 8.786 11.846 11.344 1.00 94.38 355 SER A O 1
ATOM 2764 N N . GLN A 1 356 ? 9.490 13.075 9.620 1.00 93.50 356 GLN A N 1
ATOM 2765 C CA . GLN A 1 356 ? 9.746 14.277 10.417 1.00 93.50 356 GLN A CA 1
ATOM 2766 C C . GLN A 1 356 ? 8.441 14.898 10.948 1.00 93.50 356 GLN A C 1
ATOM 2768 O O . GLN A 1 356 ? 7.622 15.397 10.172 1.00 93.50 356 GLN A O 1
ATOM 2773 N N . ARG A 1 357 ? 8.277 14.937 12.280 1.00 91.88 357 ARG A N 1
ATOM 2774 C CA . ARG A 1 357 ? 7.069 15.451 12.959 1.00 91.88 357 ARG A CA 1
ATOM 2775 C C . ARG A 1 357 ? 6.730 16.901 12.588 1.00 91.88 357 ARG A C 1
ATOM 2777 O O . ARG A 1 357 ? 5.576 17.203 12.293 1.00 91.88 357 ARG A O 1
ATOM 2784 N N . GLU A 1 358 ? 7.719 17.794 12.519 1.00 92.19 358 GLU A N 1
ATOM 2785 C CA . GLU A 1 358 ? 7.491 19.197 12.130 1.00 92.19 358 GLU A CA 1
ATOM 2786 C C . GLU A 1 358 ? 6.973 19.342 10.691 1.00 92.19 358 GLU A C 1
ATOM 2788 O O . GLU A 1 358 ? 6.095 20.168 10.415 1.00 92.19 358 GLU A O 1
ATOM 2793 N N . LEU A 1 359 ? 7.512 18.535 9.770 1.00 95.25 359 LEU A N 1
ATOM 2794 C CA . LEU A 1 359 ? 7.097 18.524 8.370 1.00 95.25 359 LEU A CA 1
ATOM 2795 C C . LEU A 1 359 ? 5.693 17.922 8.225 1.00 95.25 359 LEU A C 1
ATOM 2797 O O . LEU A 1 359 ? 4.867 18.494 7.514 1.00 95.25 359 LEU A O 1
ATOM 2801 N N . LEU A 1 360 ? 5.383 16.846 8.962 1.00 95.94 360 LEU A N 1
ATOM 2802 C CA . LEU A 1 360 ? 4.025 16.297 9.062 1.00 95.94 360 LEU A CA 1
ATOM 2803 C C . LEU A 1 360 ? 3.034 17.357 9.543 1.00 95.94 360 LEU A C 1
ATOM 2805 O O . LEU A 1 360 ? 2.018 17.574 8.890 1.00 95.94 360 LEU A O 1
ATOM 2809 N N . LEU A 1 361 ? 3.338 18.072 10.630 1.00 94.56 361 LEU A N 1
ATOM 2810 C CA . LEU A 1 361 ? 2.463 19.121 11.162 1.00 94.56 361 LEU A CA 1
ATOM 2811 C C . LEU A 1 361 ? 2.207 20.222 10.120 1.00 94.56 361 LEU A C 1
ATOM 2813 O O . LEU A 1 361 ? 1.074 20.680 9.941 1.00 94.56 361 LEU A O 1
ATOM 2817 N N . ARG A 1 362 ? 3.250 20.631 9.391 1.00 94.44 362 ARG A N 1
ATOM 2818 C CA . ARG A 1 362 ? 3.157 21.642 8.331 1.00 94.44 362 ARG A CA 1
ATOM 2819 C C . ARG A 1 362 ? 2.288 21.165 7.166 1.00 94.44 362 ARG A C 1
ATOM 2821 O O . ARG A 1 362 ? 1.369 21.881 6.775 1.00 94.44 362 ARG A O 1
ATOM 2828 N N . LEU A 1 363 ? 2.545 19.978 6.625 1.00 96.56 363 LEU A N 1
ATOM 2829 C CA . LEU A 1 363 ? 1.820 19.458 5.463 1.00 96.56 363 LEU A CA 1
ATOM 2830 C C . LEU A 1 363 ? 0.377 19.056 5.815 1.00 96.56 363 LEU A C 1
ATOM 2832 O O . LEU A 1 363 ? -0.558 19.448 5.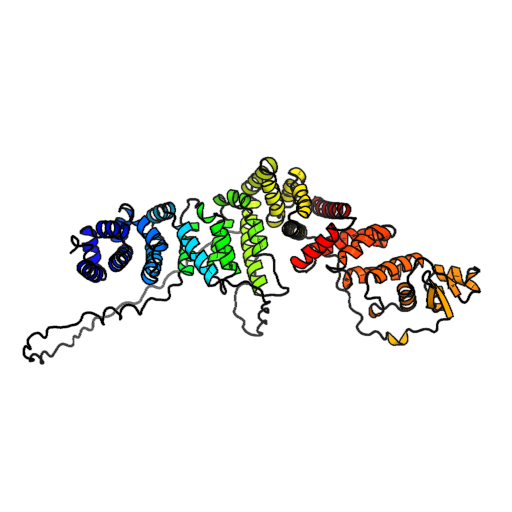120 1.00 96.56 363 LEU A O 1
ATOM 2836 N N . LEU A 1 364 ? 0.169 18.337 6.920 1.00 96.19 364 LEU A N 1
ATOM 2837 C CA . LEU A 1 364 ? -1.153 17.851 7.322 1.00 96.19 364 LEU A CA 1
ATOM 2838 C C . LEU A 1 364 ? -2.079 18.991 7.751 1.00 96.19 364 LEU A C 1
ATOM 2840 O O . LEU A 1 364 ? -3.201 19.070 7.251 1.00 96.19 364 LEU A O 1
ATOM 2844 N N . PHE A 1 365 ? -1.615 19.896 8.620 1.00 94.56 365 PHE A N 1
ATOM 2845 C CA . PHE A 1 365 ? -2.478 20.928 9.203 1.00 94.56 365 PHE A CA 1
ATOM 2846 C C . PHE A 1 365 ? -2.346 22.290 8.524 1.00 94.56 365 PHE A C 1
ATOM 2848 O O . PHE A 1 365 ? -3.367 22.875 8.163 1.00 94.56 365 PHE A O 1
ATOM 2855 N N . LYS A 1 366 ? -1.128 22.807 8.293 1.00 93.06 366 LYS A N 1
ATOM 2856 C CA . LYS A 1 366 ? -0.992 24.133 7.650 1.00 93.06 366 LYS A CA 1
ATOM 2857 C C . LYS A 1 366 ? -1.418 24.096 6.182 1.00 93.06 366 LYS A C 1
ATOM 2859 O O . LYS A 1 366 ? -2.112 25.007 5.743 1.00 93.06 366 LYS A O 1
ATOM 2864 N N . GLN A 1 367 ? -1.060 23.034 5.455 1.00 95.06 367 GLN A N 1
ATOM 2865 C CA . GLN A 1 367 ? -1.482 22.830 4.061 1.00 95.06 367 GLN A CA 1
ATOM 2866 C C . GLN A 1 367 ? -2.788 22.032 3.917 1.00 95.06 367 GLN A C 1
ATOM 2868 O O . GLN A 1 367 ? -3.208 21.746 2.799 1.00 95.06 367 GLN A O 1
ATOM 2873 N N . LYS A 1 368 ? -3.463 21.709 5.032 1.00 95.00 368 LYS A N 1
ATOM 2874 C CA . LYS A 1 368 ? -4.778 21.042 5.075 1.00 95.00 368 LYS A CA 1
ATOM 2875 C C . LYS A 1 368 ? -4.844 19.685 4.353 1.00 95.00 368 LYS A C 1
ATOM 2877 O O . LYS A 1 368 ? -5.936 19.256 3.982 1.00 95.00 368 LYS A O 1
ATOM 2882 N N . ALA A 1 369 ? -3.719 18.984 4.186 1.00 96.75 369 ALA A N 1
ATOM 2883 C CA . ALA A 1 369 ? -3.714 17.641 3.598 1.00 96.75 369 ALA A CA 1
ATOM 2884 C C . ALA A 1 369 ? -4.545 16.640 4.425 1.00 96.75 369 ALA A C 1
ATOM 2886 O O . ALA A 1 369 ? -5.128 15.711 3.872 1.00 96.75 369 ALA A O 1
ATOM 2887 N N . ILE A 1 370 ? -4.677 16.864 5.739 1.00 95.81 370 ILE A N 1
ATOM 2888 C CA . ILE A 1 370 ? -5.492 16.010 6.609 1.00 95.81 370 ILE A CA 1
ATOM 2889 C C . ILE A 1 370 ? -6.967 15.969 6.188 1.00 95.81 370 ILE A C 1
ATOM 2891 O O . ILE A 1 370 ? -7.591 14.920 6.288 1.00 95.81 370 ILE A O 1
ATOM 2895 N N . ASN A 1 371 ? -7.512 17.066 5.653 1.00 94.69 371 ASN A N 1
ATOM 2896 C CA . ASN A 1 371 ? -8.911 17.115 5.223 1.00 94.69 371 ASN A CA 1
ATOM 2897 C C . ASN A 1 371 ? -9.142 16.181 4.032 1.00 94.69 371 ASN A C 1
ATOM 2899 O O . ASN A 1 371 ? -10.052 15.365 4.069 1.00 94.69 371 ASN A O 1
ATOM 2903 N N . TYR A 1 372 ? -8.255 16.224 3.032 1.00 95.25 372 TYR A N 1
ATOM 2904 C CA . TYR A 1 372 ? -8.311 15.310 1.889 1.00 95.25 372 TYR A CA 1
ATOM 2905 C C . TYR A 1 372 ? -8.140 13.850 2.313 1.00 95.25 372 TYR A C 1
ATOM 2907 O O . TYR A 1 372 ? -8.784 12.970 1.751 1.00 95.25 372 TYR A O 1
ATOM 2915 N N . LEU A 1 373 ? -7.289 13.589 3.311 1.00 95.06 373 LEU A N 1
ATOM 2916 C CA . LEU A 1 373 ? -7.125 12.251 3.872 1.00 95.06 373 LEU A CA 1
ATOM 2917 C C . LEU A 1 373 ? -8.428 11.760 4.528 1.00 95.06 373 LEU A C 1
ATOM 2919 O O . LEU A 1 373 ? -8.820 10.621 4.295 1.00 95.06 373 LEU A O 1
ATOM 2923 N N . MET A 1 374 ? -9.124 12.607 5.294 1.00 93.19 374 MET A N 1
ATOM 2924 C CA . MET A 1 374 ? -10.412 12.248 5.909 1.00 93.19 374 MET A CA 1
ATOM 2925 C C . MET A 1 374 ? -11.540 12.113 4.874 1.00 93.19 374 MET A C 1
ATOM 2927 O O . MET A 1 374 ? -12.351 11.193 4.955 1.00 93.19 374 MET A O 1
ATOM 2931 N N . ASP A 1 375 ? -11.560 12.961 3.847 1.00 92.25 375 ASP A N 1
ATOM 2932 C CA . ASP A 1 375 ? -12.530 12.868 2.750 1.00 92.25 375 ASP A CA 1
ATOM 2933 C C . ASP A 1 375 ? -12.336 11.583 1.918 1.00 92.25 375 ASP A C 1
ATOM 2935 O O . ASP A 1 375 ? -13.278 11.063 1.310 1.00 92.25 375 ASP A O 1
ATOM 2939 N N . ALA A 1 376 ? -11.126 11.010 1.931 1.00 93.50 376 ALA A N 1
ATOM 2940 C CA . ALA A 1 376 ? -10.799 9.783 1.213 1.00 93.50 376 ALA A CA 1
ATOM 2941 C C . ALA A 1 376 ? -11.572 8.550 1.715 1.00 93.50 376 ALA A C 1
ATOM 2943 O O . ALA A 1 376 ? -11.736 7.607 0.940 1.00 93.50 376 ALA A O 1
ATOM 2944 N N . PHE A 1 377 ? -12.113 8.555 2.941 1.00 87.12 377 PHE A N 1
ATOM 2945 C CA . PHE A 1 377 ? -12.950 7.456 3.446 1.00 87.12 377 PHE A CA 1
ATOM 2946 C C . PHE A 1 377 ? -14.273 7.278 2.669 1.00 87.12 377 PHE A C 1
ATOM 2948 O O . PHE A 1 377 ? -14.934 6.246 2.759 1.00 87.12 377 PHE A O 1
ATOM 2955 N N . GLY A 1 378 ? -14.686 8.268 1.870 1.00 77.62 378 GLY A N 1
ATOM 2956 C CA . GLY A 1 378 ? -15.853 8.128 0.994 1.00 77.62 378 GLY A CA 1
ATOM 2957 C C . GLY A 1 378 ? -15.568 7.325 -0.279 1.00 77.62 378 GLY A C 1
ATOM 2958 O O . GLY A 1 378 ? -16.373 6.487 -0.676 1.00 77.62 378 GLY A O 1
ATOM 2959 N N . ASN A 1 379 ? -14.418 7.574 -0.912 1.00 80.81 379 ASN A N 1
ATOM 2960 C CA . ASN A 1 379 ? -14.141 7.122 -2.283 1.00 80.81 379 ASN A CA 1
ATOM 2961 C C . ASN A 1 379 ? -12.954 6.148 -2.383 1.00 80.81 379 ASN A C 1
ATOM 2963 O O . ASN A 1 379 ? -12.977 5.247 -3.216 1.00 80.81 379 ASN A O 1
ATOM 2967 N N . ASN A 1 380 ? -11.941 6.292 -1.521 1.00 86.19 380 ASN A N 1
ATOM 2968 C CA . ASN A 1 380 ? -10.656 5.586 -1.583 1.00 86.19 380 ASN A CA 1
ATOM 2969 C C . ASN A 1 380 ? -10.296 4.941 -0.230 1.00 86.19 380 ASN A C 1
ATOM 2971 O O . ASN A 1 380 ? -9.182 5.095 0.275 1.00 86.19 380 ASN A O 1
ATOM 2975 N N . ASN A 1 381 ? -11.235 4.190 0.356 1.00 89.25 381 ASN A N 1
ATOM 2976 C CA . ASN A 1 381 ? -11.092 3.593 1.693 1.00 89.25 381 ASN A CA 1
ATOM 2977 C C . ASN A 1 381 ? -9.801 2.787 1.891 1.00 89.25 381 ASN A C 1
ATOM 2979 O O . ASN A 1 381 ? -9.134 2.920 2.914 1.00 89.25 381 ASN A O 1
ATOM 2983 N N . ASN A 1 382 ? -9.415 1.980 0.901 1.00 92.81 382 ASN A N 1
ATOM 2984 C CA . ASN A 1 382 ? -8.219 1.139 0.994 1.00 92.81 382 ASN A CA 1
ATOM 2985 C C . ASN A 1 382 ? -6.942 1.961 1.203 1.00 92.81 382 ASN A C 1
ATOM 2987 O O . ASN A 1 382 ? -6.075 1.586 1.996 1.00 92.81 382 ASN A O 1
ATOM 2991 N N . ASP A 1 383 ? -6.821 3.069 0.473 1.00 94.69 383 ASP A N 1
ATOM 2992 C CA . ASP A 1 383 ? -5.654 3.941 0.533 1.00 94.69 383 ASP A CA 1
ATOM 2993 C C . ASP A 1 383 ? -5.716 4.826 1.775 1.00 94.69 383 ASP A C 1
ATOM 2995 O O . ASP A 1 383 ? -4.730 4.888 2.495 1.00 94.69 383 ASP A O 1
ATOM 2999 N N . ALA A 1 384 ? -6.884 5.373 2.121 1.00 95.88 384 ALA A N 1
ATOM 3000 C CA . ALA A 1 384 ? -7.080 6.161 3.340 1.00 95.88 384 ALA A CA 1
ATOM 3001 C C . ALA A 1 384 ? -6.679 5.395 4.615 1.00 95.88 384 ALA A C 1
ATOM 3003 O O . ALA A 1 384 ? -5.889 5.885 5.425 1.00 95.88 384 ALA A O 1
ATOM 3004 N N . VAL A 1 385 ? -7.164 4.156 4.768 1.00 96.38 385 VAL A N 1
ATOM 3005 C CA . VAL A 1 385 ? -6.840 3.287 5.914 1.00 96.38 385 VAL A CA 1
ATOM 3006 C C . VAL A 1 385 ? -5.352 2.942 5.942 1.00 96.38 385 VAL A C 1
ATOM 3008 O O . VAL A 1 385 ? -4.735 2.925 7.007 1.00 96.38 385 VAL A O 1
ATOM 3011 N N . ALA A 1 386 ? -4.759 2.667 4.779 1.00 95.94 386 ALA A N 1
ATOM 3012 C CA . ALA A 1 386 ? -3.333 2.385 4.672 1.00 95.94 386 ALA A CA 1
ATOM 3013 C C . ALA A 1 386 ? -2.469 3.595 5.055 1.00 95.94 386 ALA A C 1
ATOM 3015 O O . ALA A 1 386 ? -1.506 3.441 5.808 1.00 95.94 386 ALA A O 1
ATOM 3016 N N . SER A 1 387 ? -2.833 4.785 4.579 1.00 97.06 387 SER A N 1
ATOM 3017 C CA . SER A 1 387 ? -2.173 6.043 4.911 1.00 97.06 387 SER A CA 1
ATOM 3018 C C . SER A 1 387 ? -2.293 6.343 6.407 1.00 97.06 387 SER A C 1
ATOM 3020 O O . SER A 1 387 ? -1.288 6.649 7.041 1.00 97.06 387 SER A O 1
ATOM 3022 N N . LEU A 1 388 ? -3.473 6.173 7.020 1.00 96.75 388 LEU A N 1
ATOM 3023 C CA . LEU A 1 388 ? -3.615 6.324 8.474 1.00 96.75 388 LEU A CA 1
ATOM 3024 C C . LEU A 1 388 ? -2.781 5.314 9.253 1.00 96.75 388 LEU A C 1
ATOM 3026 O O . LEU A 1 388 ? -2.118 5.692 10.212 1.00 96.75 388 LEU A O 1
ATOM 3030 N N . HIS A 1 389 ? -2.773 4.047 8.844 1.00 96.44 389 HIS A N 1
ATOM 3031 C CA . HIS A 1 389 ? -1.938 3.035 9.485 1.00 96.44 389 HIS A CA 1
ATOM 3032 C C . HIS A 1 389 ? -0.451 3.420 9.451 1.00 96.44 389 HIS A C 1
ATOM 3034 O O . HIS A 1 389 ? 0.242 3.305 10.463 1.00 96.44 389 HIS A O 1
ATOM 3040 N N . ALA A 1 390 ? 0.037 3.903 8.304 1.00 96.12 390 ALA A N 1
ATOM 3041 C CA . ALA A 1 390 ? 1.412 4.372 8.160 1.00 96.12 390 ALA A CA 1
ATOM 3042 C C . ALA A 1 390 ? 1.695 5.600 9.043 1.00 96.12 390 ALA A C 1
ATOM 3044 O O . ALA A 1 390 ? 2.737 5.653 9.702 1.00 96.12 390 ALA A O 1
ATOM 3045 N N . LEU A 1 391 ? 0.743 6.537 9.136 1.00 96.69 391 LEU A N 1
ATOM 3046 C CA . LEU A 1 391 ? 0.850 7.699 10.017 1.00 96.69 391 LEU A CA 1
ATOM 3047 C C . LEU A 1 391 ? 0.924 7.277 11.487 1.00 96.69 391 LEU A C 1
ATOM 3049 O O . LEU A 1 391 ? 1.825 7.703 12.195 1.00 96.69 391 LEU A O 1
ATOM 3053 N N . PHE A 1 392 ? 0.023 6.403 11.939 1.00 96.44 392 PHE A N 1
ATOM 3054 C CA . PHE A 1 392 ? -0.022 5.925 13.324 1.00 96.44 392 PHE A CA 1
ATOM 3055 C C . PHE A 1 392 ? 1.252 5.168 13.708 1.00 96.44 392 PHE A C 1
ATOM 3057 O O . PHE A 1 392 ? 1.763 5.353 14.810 1.00 96.44 392 PHE A O 1
ATOM 3064 N N . LYS A 1 393 ? 1.813 4.374 12.786 1.00 94.38 393 LYS A N 1
ATOM 3065 C CA . LYS A 1 393 ? 3.131 3.751 12.971 1.00 94.38 393 LYS A CA 1
ATOM 3066 C C . LYS A 1 393 ? 4.250 4.782 13.087 1.00 94.38 393 LYS A C 1
ATOM 3068 O O . LYS A 1 393 ? 5.086 4.659 13.971 1.00 94.38 393 LYS A O 1
ATOM 3073 N N . THR A 1 394 ? 4.251 5.797 12.225 1.00 94.56 394 THR A N 1
ATOM 3074 C CA . THR A 1 394 ? 5.245 6.886 12.248 1.00 94.56 394 THR A CA 1
ATOM 3075 C C . THR A 1 394 ? 5.164 7.712 13.532 1.00 94.56 394 THR A C 1
ATOM 3077 O O . THR A 1 394 ? 6.179 8.189 14.031 1.00 94.56 394 THR A O 1
ATOM 3080 N N . LEU A 1 395 ? 3.960 7.867 14.083 1.00 94.19 395 LEU A N 1
ATOM 3081 C CA . LEU A 1 395 ? 3.719 8.541 15.356 1.00 94.19 395 LEU A CA 1
ATOM 3082 C C . LEU A 1 395 ? 3.990 7.650 16.576 1.00 94.19 395 LEU A C 1
ATOM 3084 O O . LEU A 1 395 ? 3.908 8.152 17.689 1.00 94.19 395 LEU A O 1
ATOM 3088 N N . GLU A 1 396 ? 4.343 6.375 16.376 1.00 93.81 396 GLU A N 1
ATOM 3089 C CA . GLU A 1 396 ? 4.640 5.406 17.442 1.00 93.81 396 GLU A CA 1
ATOM 3090 C C . GLU A 1 396 ? 3.455 5.168 18.396 1.00 93.81 396 GLU A C 1
ATOM 3092 O O . GLU A 1 396 ? 3.628 4.878 19.580 1.00 93.81 396 GLU A O 1
ATOM 3097 N N . VAL A 1 397 ? 2.227 5.250 17.870 1.00 94.06 397 VAL A N 1
ATOM 3098 C CA . VAL A 1 397 ? 1.010 4.975 18.643 1.00 94.06 397 VAL A CA 1
ATOM 3099 C C . VAL A 1 397 ? 1.022 3.523 19.116 1.00 94.06 397 VAL A C 1
ATOM 3101 O O . VAL A 1 397 ? 1.266 2.605 18.334 1.00 94.06 397 VAL A O 1
ATOM 3104 N N . THR A 1 398 ? 0.736 3.300 20.396 1.00 92.12 398 THR A N 1
ATOM 3105 C CA . THR A 1 398 ? 0.778 1.969 21.010 1.00 92.12 398 THR A CA 1
ATOM 3106 C C . THR A 1 398 ? -0.554 1.230 20.881 1.00 92.12 398 THR A C 1
ATOM 3108 O O . THR A 1 398 ? -1.631 1.823 20.955 1.00 92.12 398 THR A O 1
ATOM 3111 N N . ASN A 1 399 ? -0.485 -0.094 20.699 1.00 91.75 399 ASN A N 1
ATOM 3112 C CA . ASN A 1 399 ? -1.665 -0.952 20.801 1.00 91.75 399 ASN A CA 1
ATOM 3113 C C . ASN A 1 399 ? -2.100 -1.023 22.279 1.00 91.75 399 ASN A C 1
ATOM 3115 O O . ASN A 1 399 ? -1.274 -1.394 23.116 1.00 91.75 399 ASN A O 1
ATOM 3119 N N . PRO A 1 400 ? -3.360 -0.701 22.618 1.00 90.62 400 PRO A N 1
ATOM 3120 C CA . PRO A 1 400 ? -3.829 -0.735 24.004 1.00 90.62 400 PRO A CA 1
ATOM 3121 C C . PRO A 1 400 ? -4.000 -2.149 24.572 1.00 90.62 400 PRO A C 1
ATOM 3123 O O . PRO A 1 400 ? -4.076 -2.303 25.793 1.00 90.62 400 PRO A O 1
ATOM 3126 N N . GLN A 1 401 ? -4.061 -3.181 23.724 1.00 90.06 401 GLN A N 1
ATOM 3127 C CA . GLN A 1 401 ? -4.188 -4.561 24.189 1.00 90.06 401 GLN A CA 1
ATOM 3128 C C . GLN A 1 401 ? -2.930 -5.033 24.921 1.00 90.06 401 GLN A C 1
ATOM 3130 O O . GLN A 1 401 ? -1.803 -4.833 24.467 1.00 90.06 401 GLN A O 1
ATOM 3135 N N . LYS A 1 402 ? -3.138 -5.715 26.047 1.00 84.75 402 LYS A N 1
ATOM 3136 C CA . LYS A 1 402 ? -2.095 -6.317 26.879 1.00 84.75 402 LYS A CA 1
ATOM 3137 C C . LYS A 1 402 ? -2.188 -7.836 26.804 1.00 84.75 402 LYS A C 1
ATOM 3139 O O . LYS A 1 402 ? -3.282 -8.396 26.756 1.00 84.75 402 LYS A O 1
ATOM 3144 N N . ASN A 1 403 ? -1.040 -8.505 26.871 1.00 72.38 403 ASN A N 1
ATOM 3145 C CA . ASN A 1 403 ? -1.001 -9.955 27.041 1.00 72.38 403 ASN A CA 1
ATOM 3146 C C . ASN A 1 403 ? -1.476 -10.303 28.457 1.00 72.38 403 ASN A C 1
ATOM 3148 O O . ASN A 1 403 ? -0.783 -10.009 29.430 1.00 72.38 403 ASN A O 1
ATOM 3152 N N . MET A 1 404 ? -2.661 -10.900 28.561 1.00 70.12 404 MET A N 1
ATOM 3153 C CA . MET A 1 404 ? -3.204 -11.438 29.809 1.00 70.12 404 MET A CA 1
ATOM 3154 C C . MET A 1 404 ? -2.976 -12.946 29.887 1.00 70.12 404 MET A C 1
ATOM 3156 O O . MET A 1 404 ? -3.113 -13.660 28.892 1.00 70.12 404 MET A O 1
ATOM 3160 N N . GLU A 1 405 ? -2.620 -13.424 31.080 1.00 66.38 405 GLU A N 1
ATOM 3161 C CA . GLU A 1 405 ? -2.512 -14.852 31.363 1.00 66.38 405 GLU A CA 1
ATOM 3162 C C . GLU A 1 405 ? -3.903 -15.487 31.361 1.00 66.38 405 GLU A C 1
ATOM 3164 O O . GLU A 1 405 ? -4.783 -15.105 32.129 1.00 66.38 405 GLU A O 1
ATOM 3169 N N . ILE A 1 406 ? -4.093 -16.475 30.489 1.00 65.75 406 ILE A N 1
ATOM 3170 C CA . ILE A 1 406 ? -5.344 -17.223 30.385 1.00 65.75 406 ILE A CA 1
ATOM 3171 C C . ILE A 1 406 ? -5.424 -18.201 31.560 1.00 65.75 406 ILE A C 1
ATOM 3173 O O . ILE A 1 406 ? -4.440 -18.855 31.911 1.00 65.75 406 ILE A O 1
ATOM 3177 N N . CYS A 1 407 ? -6.612 -18.337 32.150 1.00 72.81 407 CYS A N 1
ATOM 3178 C CA . CYS A 1 407 ? -6.855 -19.282 33.235 1.00 72.81 407 CYS A CA 1
ATOM 3179 C C . CYS A 1 407 ? -6.472 -20.721 32.831 1.00 72.81 407 CYS A C 1
ATOM 3181 O O . CYS A 1 407 ? -7.102 -21.329 31.966 1.00 72.81 407 CYS A O 1
ATOM 3183 N N . SER A 1 408 ? -5.453 -21.277 33.487 1.00 67.12 408 SER A N 1
ATOM 3184 C CA . SER A 1 408 ? -4.869 -22.585 33.161 1.00 67.12 408 SER A CA 1
ATOM 3185 C C . SER A 1 408 ? -5.619 -23.769 33.784 1.00 67.12 408 SER A C 1
ATOM 3187 O O . SER A 1 408 ? -5.616 -24.857 33.212 1.00 67.12 408 SER A O 1
ATOM 3189 N N . HIS A 1 409 ? -6.328 -23.570 34.902 1.00 64.94 409 HIS A N 1
ATOM 3190 C CA . HIS A 1 409 ? -7.119 -24.613 35.567 1.00 64.94 409 HIS A CA 1
ATOM 3191 C C . HIS A 1 409 ? -8.338 -24.017 36.291 1.00 64.94 409 HIS A C 1
ATOM 3193 O O . HIS A 1 409 ? -8.227 -23.578 37.433 1.00 64.94 409 HIS A O 1
ATOM 3199 N N . CYS A 1 410 ? -9.521 -24.032 35.667 1.00 69.38 410 CYS A N 1
ATOM 3200 C CA . CYS A 1 410 ? -10.774 -23.705 36.359 1.00 69.38 410 CYS A CA 1
ATOM 3201 C C . CYS A 1 410 ? -11.718 -24.909 36.414 1.00 69.38 410 CYS A C 1
ATOM 3203 O O . CYS A 1 410 ? -11.991 -25.565 35.409 1.00 69.38 410 CYS A O 1
ATOM 3205 N N . ASN A 1 411 ? -12.257 -25.189 37.602 1.00 65.19 411 ASN A N 1
ATOM 3206 C CA . ASN A 1 411 ? -13.275 -26.218 37.789 1.00 65.19 411 ASN A CA 1
ATOM 3207 C C . ASN A 1 411 ? -14.680 -25.603 37.667 1.00 65.19 411 ASN A C 1
ATOM 3209 O O . ASN A 1 411 ? -15.412 -25.464 38.648 1.00 65.19 411 ASN A O 1
ATOM 3213 N N . VAL A 1 412 ? -15.044 -25.203 36.442 1.00 62.94 412 VAL A N 1
ATOM 3214 C CA . VAL A 1 412 ? -16.312 -24.509 36.124 1.00 62.94 412 VAL A CA 1
ATOM 3215 C C . VAL A 1 412 ? -17.549 -25.317 36.554 1.00 62.94 412 VAL A C 1
ATOM 3217 O O . VAL A 1 412 ? -18.598 -24.747 36.851 1.00 62.94 412 VAL A O 1
ATOM 3220 N N . GLY A 1 413 ? -17.428 -26.648 36.645 1.00 54.44 413 GLY A N 1
ATOM 3221 C CA . GLY A 1 413 ? -18.524 -27.558 36.993 1.00 54.44 413 GLY A CA 1
ATOM 3222 C C . GLY A 1 413 ? -19.016 -27.483 38.445 1.00 54.44 413 GLY A C 1
ATOM 3223 O O . GLY A 1 413 ? -20.129 -27.925 38.714 1.00 54.44 413 GLY A O 1
ATOM 3224 N N . SER A 1 414 ? -18.241 -26.906 39.372 1.00 54.53 414 SER A N 1
ATOM 3225 C CA . SER A 1 414 ? -18.560 -26.897 40.813 1.00 54.53 414 SER A CA 1
ATOM 3226 C C . SER A 1 414 ? -19.262 -25.621 41.311 1.00 54.53 414 SER A C 1
ATOM 3228 O O . SER A 1 414 ? -19.577 -25.523 42.494 1.00 54.53 414 SER A O 1
ATOM 3230 N N . LEU A 1 415 ? -19.502 -24.630 40.447 1.00 56.62 415 LEU A N 1
ATOM 3231 C CA . LEU A 1 415 ? -19.942 -23.282 40.853 1.00 56.62 415 LEU A CA 1
ATOM 3232 C C . LEU A 1 415 ? -21.464 -23.089 40.922 1.00 56.62 415 LEU A C 1
ATOM 3234 O O . LEU A 1 415 ? -21.943 -21.982 41.167 1.00 56.62 415 LEU A O 1
ATOM 3238 N N . ARG A 1 416 ? -22.258 -24.146 40.720 1.00 56.00 416 ARG A N 1
ATOM 3239 C CA . ARG A 1 416 ? -23.715 -24.057 40.883 1.00 56.00 416 ARG A CA 1
ATOM 3240 C C . ARG A 1 416 ? -24.071 -24.092 42.366 1.00 56.00 416 ARG A C 1
ATOM 3242 O O . ARG A 1 416 ? -24.190 -25.164 42.949 1.00 56.00 416 ARG A O 1
ATOM 3249 N N . LYS A 1 417 ? -24.261 -22.918 42.966 1.00 62.28 417 LYS A N 1
ATOM 3250 C CA . LYS A 1 417 ? -24.943 -22.804 44.260 1.00 62.28 417 LYS A CA 1
ATOM 3251 C C . LYS A 1 417 ? -26.450 -22.966 44.051 1.00 62.28 417 LYS A C 1
ATOM 3253 O O . LYS A 1 417 ? -26.983 -22.493 43.048 1.00 62.28 417 LYS A O 1
ATOM 3258 N N . GLU A 1 418 ? -27.129 -23.617 44.992 1.00 66.19 418 GLU A N 1
ATOM 3259 C CA . GLU A 1 418 ? -28.592 -23.698 44.987 1.00 66.19 418 GLU A CA 1
ATOM 3260 C C . GLU A 1 418 ? -29.194 -22.287 45.017 1.00 66.19 418 GLU A C 1
ATOM 3262 O O . GLU A 1 418 ? -28.763 -21.412 45.785 1.00 66.19 418 GLU A O 1
ATOM 3267 N N . GLY A 1 419 ? -30.155 -22.055 44.126 1.00 71.25 419 GLY A N 1
ATOM 3268 C CA . GLY A 1 419 ? -30.842 -20.781 44.016 1.00 71.25 419 GLY A CA 1
ATOM 3269 C C . GLY A 1 419 ? -31.892 -20.637 45.110 1.00 71.25 419 GLY A C 1
ATOM 3270 O O . GLY A 1 419 ? -32.705 -21.530 45.329 1.00 71.25 419 GLY A O 1
ATOM 3271 N N . THR A 1 420 ? -31.859 -19.511 45.813 1.00 82.81 420 THR A N 1
ATOM 3272 C CA . THR A 1 420 ? -32.773 -19.190 46.920 1.00 82.81 420 THR A CA 1
ATOM 3273 C C . THR A 1 420 ? -33.742 -18.063 46.573 1.00 82.81 420 THR A C 1
ATOM 3275 O O . THR A 1 420 ? -34.603 -17.722 47.380 1.00 82.81 420 THR A O 1
ATOM 3278 N N . ILE A 1 421 ? -33.609 -17.488 45.376 1.00 89.06 421 ILE A N 1
ATOM 3279 C CA . ILE A 1 421 ? -34.505 -16.480 44.815 1.00 89.06 421 ILE A CA 1
ATOM 3280 C C . ILE A 1 421 ? -34.602 -16.658 43.295 1.00 89.06 421 ILE A C 1
ATOM 3282 O O . ILE A 1 421 ? -33.652 -17.132 42.663 1.00 89.06 421 ILE A O 1
ATOM 3286 N N . THR A 1 422 ? -35.733 -16.264 42.713 1.00 92.25 422 THR A N 1
ATOM 3287 C CA . THR A 1 422 ? -35.958 -16.265 41.264 1.00 92.25 422 THR A CA 1
ATOM 3288 C C . THR A 1 422 ? -36.172 -14.840 40.767 1.00 92.25 422 THR A C 1
ATOM 3290 O O . THR A 1 422 ? -37.024 -14.114 41.275 1.00 92.25 422 THR A O 1
ATOM 3293 N N . PHE A 1 423 ? -35.406 -14.426 39.763 1.00 92.94 423 PHE A N 1
ATOM 3294 C CA . PHE A 1 423 ? -35.633 -13.172 39.059 1.00 92.94 423 PHE A CA 1
ATOM 3295 C C . PHE A 1 423 ? -36.554 -13.391 37.867 1.00 92.94 423 PHE A C 1
ATOM 3297 O O . PHE A 1 423 ? -36.320 -14.318 37.097 1.00 92.94 423 PHE A O 1
ATOM 3304 N N . VAL A 1 424 ? -37.565 -12.536 37.711 1.00 93.19 424 VAL A N 1
ATOM 3305 C CA . VAL A 1 424 ? -38.462 -12.503 36.546 1.00 93.19 424 VAL A CA 1
ATOM 3306 C C . VAL A 1 424 ? -38.090 -11.300 35.682 1.00 93.19 424 VAL A C 1
ATOM 3308 O O . VAL A 1 424 ? -38.013 -10.181 36.195 1.00 93.19 424 VAL A O 1
ATOM 3311 N N . LEU A 1 425 ? -37.842 -11.530 34.394 1.00 93.56 425 LEU A N 1
ATOM 3312 C CA . LEU A 1 425 ? -37.380 -10.511 33.449 1.00 93.56 425 LEU A CA 1
ATOM 3313 C C . LEU A 1 425 ? -38.511 -9.996 32.557 1.00 93.56 425 LEU A C 1
ATOM 3315 O O . LEU A 1 425 ? -39.626 -10.520 32.570 1.00 93.56 425 LEU A O 1
ATOM 3319 N N . ASP A 1 426 ? -38.236 -8.941 31.789 1.00 90.75 426 ASP A N 1
ATOM 3320 C CA . ASP A 1 426 ? -39.252 -8.267 30.970 1.00 90.75 426 ASP A CA 1
ATOM 3321 C C . ASP A 1 426 ? -39.804 -9.131 29.829 1.00 90.75 426 ASP A C 1
ATOM 3323 O O . ASP A 1 426 ? -40.953 -8.953 29.428 1.00 90.75 426 ASP A O 1
ATOM 3327 N N . ASP A 1 427 ? -39.024 -10.099 29.347 1.00 90.69 427 ASP A N 1
ATOM 3328 C CA . ASP A 1 427 ? -39.449 -11.101 28.363 1.00 90.69 427 ASP A CA 1
ATOM 3329 C C . ASP A 1 427 ? -40.206 -12.290 28.993 1.00 90.69 427 ASP A C 1
ATOM 3331 O O . ASP A 1 427 ? -40.612 -13.217 28.292 1.00 90.69 427 ASP A O 1
ATOM 3335 N N . GLY A 1 428 ? -40.412 -12.267 30.315 1.00 88.88 428 GLY A N 1
ATOM 3336 C CA . GLY A 1 428 ? -41.051 -13.333 31.084 1.00 88.88 428 GLY A CA 1
ATOM 3337 C C . GLY A 1 428 ? -40.131 -14.510 31.413 1.00 88.88 428 GLY A C 1
ATOM 3338 O O . GLY A 1 428 ? -40.580 -15.462 32.054 1.00 88.88 428 GLY A O 1
ATOM 3339 N N . SER A 1 429 ? -38.859 -14.470 31.010 1.00 93.56 429 SER A N 1
ATOM 3340 C CA . SER A 1 429 ? -37.880 -15.479 31.406 1.00 93.56 429 SER A CA 1
ATOM 3341 C C . SER A 1 429 ? -37.548 -15.381 32.899 1.00 93.56 429 SER A C 1
ATOM 3343 O O . SER A 1 429 ? -37.717 -14.338 33.541 1.00 93.56 429 SER A O 1
ATOM 3345 N N . THR A 1 430 ? -37.087 -16.497 33.471 1.00 92.25 430 THR A N 1
ATOM 3346 C CA . THR A 1 430 ? -36.778 -16.592 34.901 1.00 92.25 430 THR A CA 1
ATOM 3347 C C . THR A 1 430 ? -35.371 -17.110 35.151 1.00 92.25 430 THR A C 1
ATOM 3349 O O . THR A 1 430 ? -34.993 -18.147 34.603 1.00 92.25 430 THR A O 1
ATOM 3352 N N . VAL A 1 431 ? -34.622 -16.449 36.036 1.00 91.06 431 VAL A N 1
ATOM 3353 C CA . VAL A 1 431 ? -33.252 -16.836 36.408 1.00 91.06 431 VAL A CA 1
ATOM 3354 C C . VAL A 1 431 ? -33.165 -17.053 37.913 1.00 91.06 431 VAL A C 1
ATOM 3356 O O . VAL A 1 431 ? -33.480 -16.161 38.696 1.00 91.06 431 VAL A O 1
ATOM 3359 N N . SER A 1 432 ? -32.721 -18.237 38.335 1.00 89.75 432 SER A N 1
ATOM 3360 C CA . SER A 1 432 ? -32.529 -18.541 39.755 1.00 89.75 432 SER A CA 1
ATOM 3361 C C . SER A 1 432 ? -31.134 -18.126 40.224 1.00 89.75 432 SER A C 1
ATOM 3363 O O . SER A 1 432 ? -30.145 -18.389 39.539 1.00 89.75 432 SER A O 1
ATOM 3365 N N . ALA A 1 433 ? -31.049 -17.489 41.393 1.00 88.56 433 ALA A N 1
ATOM 3366 C CA . ALA A 1 433 ? -29.803 -16.988 41.963 1.00 88.56 433 ALA A CA 1
ATOM 3367 C C . ALA A 1 433 ? -29.734 -17.213 43.479 1.00 88.56 433 ALA A C 1
ATOM 3369 O O . ALA A 1 433 ? -30.731 -17.480 44.151 1.00 88.56 433 ALA A O 1
ATOM 3370 N N . ASN A 1 434 ? -28.532 -17.109 44.042 1.00 88.56 434 ASN A N 1
ATOM 3371 C CA . ASN A 1 434 ? -28.308 -17.301 45.469 1.00 88.56 434 ASN A CA 1
ATOM 3372 C C . ASN A 1 434 ? -28.336 -15.951 46.216 1.00 88.56 434 ASN A C 1
ATOM 3374 O O . ASN A 1 434 ? -27.414 -15.142 46.095 1.00 88.56 434 ASN A O 1
ATOM 3378 N N . LYS A 1 435 ? -29.389 -15.722 47.012 1.00 88.44 435 LYS A N 1
ATOM 3379 C CA . LYS A 1 435 ? -29.657 -14.463 47.733 1.00 88.44 435 LYS A CA 1
ATOM 3380 C C . LYS A 1 435 ? -28.505 -14.041 48.652 1.00 88.44 435 LYS A C 1
ATOM 3382 O O . LYS A 1 435 ? -28.128 -12.875 48.645 1.00 88.44 435 LYS A O 1
ATOM 3387 N N . SER A 1 436 ? -27.901 -14.968 49.406 1.00 87.69 436 SER A N 1
ATOM 3388 C CA . SER A 1 436 ? -26.797 -14.631 50.323 1.00 87.69 436 SER A CA 1
ATOM 3389 C C . SER A 1 436 ? -25.527 -14.219 49.579 1.00 87.69 436 SER A C 1
ATOM 3391 O O . SER A 1 436 ? -24.864 -13.272 49.990 1.00 87.69 436 SER A O 1
ATOM 3393 N N . THR A 1 437 ? -25.225 -14.878 48.460 1.00 88.69 437 THR A N 1
ATOM 3394 C CA . THR A 1 437 ? -24.083 -14.541 47.600 1.00 88.69 437 THR A CA 1
ATOM 3395 C C . THR A 1 437 ? -24.229 -13.145 46.989 1.00 88.69 437 THR A C 1
ATOM 3397 O O . THR A 1 437 ? -23.265 -12.382 46.983 1.00 88.69 437 THR A O 1
ATOM 3400 N N . LEU A 1 438 ? -25.432 -12.785 46.527 1.00 90.50 438 LEU A N 1
ATOM 3401 C CA . LEU A 1 438 ? -25.710 -11.451 45.988 1.00 90.50 438 LEU A CA 1
ATOM 3402 C C . LEU A 1 438 ? -25.586 -10.364 47.061 1.00 90.50 438 LEU A C 1
ATOM 3404 O O . LEU A 1 438 ? -24.902 -9.375 46.827 1.00 90.50 438 LEU A O 1
ATOM 3408 N N . CYS A 1 439 ? -26.172 -10.561 48.250 1.00 90.81 439 CYS A N 1
ATOM 3409 C CA . CYS A 1 439 ? -26.058 -9.590 49.345 1.00 90.81 439 CYS A CA 1
ATOM 3410 C C . CYS A 1 439 ? -24.612 -9.361 49.791 1.00 90.81 439 CYS A C 1
ATOM 3412 O O . CYS A 1 439 ? -24.262 -8.251 50.158 1.00 90.81 439 CYS A O 1
ATOM 3414 N N . ASN A 1 440 ? -23.778 -10.402 49.805 1.00 90.06 440 ASN A N 1
ATOM 3415 C CA . ASN A 1 440 ? -22.411 -10.272 50.309 1.00 90.06 440 ASN A CA 1
ATOM 3416 C C . ASN A 1 440 ? -21.473 -9.548 49.327 1.00 90.06 440 ASN A C 1
ATOM 3418 O O . ASN A 1 440 ? -20.451 -9.027 49.759 1.00 90.06 440 ASN A O 1
ATOM 3422 N N . ASN A 1 441 ? -21.797 -9.537 48.029 1.00 90.75 441 ASN A N 1
ATOM 3423 C CA . ASN A 1 441 ? -20.909 -9.028 46.978 1.00 90.75 441 ASN A CA 1
ATOM 3424 C C . ASN A 1 441 ? -21.483 -7.823 46.207 1.00 90.75 441 ASN A C 1
ATOM 3426 O O . ASN A 1 441 ? -20.792 -7.251 45.368 1.00 90.75 441 ASN A O 1
ATOM 3430 N N . SER A 1 442 ? -22.734 -7.430 46.465 1.00 94.31 442 SER A N 1
ATOM 3431 C CA . SER A 1 442 ? -23.378 -6.266 45.851 1.00 94.31 442 SER A CA 1
ATOM 3432 C C . SER A 1 442 ? -24.120 -5.439 46.908 1.00 94.31 442 SER A C 1
ATOM 3434 O O . SER A 1 442 ? -25.138 -5.898 47.437 1.00 94.31 442 SER A O 1
ATOM 3436 N N . PRO A 1 443 ? -23.683 -4.192 47.169 1.00 93.69 443 PRO A N 1
ATOM 3437 C CA . PRO A 1 443 ? -24.364 -3.285 48.095 1.00 93.69 443 PRO A CA 1
ATOM 3438 C C . PRO A 1 443 ? -25.822 -3.005 47.713 1.00 93.69 443 PRO A C 1
ATOM 3440 O O . PRO A 1 443 ? -26.679 -2.820 48.575 1.00 93.69 443 PRO A O 1
ATOM 3443 N N . MET A 1 444 ? -26.124 -3.002 46.410 1.00 93.88 444 MET A N 1
ATOM 3444 C CA . MET A 1 444 ? -27.481 -2.815 45.897 1.00 93.88 444 MET A CA 1
ATOM 3445 C C . MET A 1 444 ? -28.395 -3.970 46.331 1.00 93.88 444 MET A C 1
ATOM 3447 O O . MET A 1 444 ? -29.463 -3.730 46.898 1.00 93.88 444 MET A O 1
ATOM 3451 N N . PHE A 1 445 ? -27.959 -5.220 46.137 1.00 93.25 445 PHE A N 1
ATOM 3452 C CA . PHE A 1 445 ? -28.728 -6.390 46.572 1.00 93.25 445 PHE A CA 1
ATOM 3453 C C . PHE A 1 445 ? -28.729 -6.560 48.095 1.00 93.25 445 PHE A C 1
ATOM 3455 O O . PHE A 1 445 ? -29.703 -7.064 48.656 1.00 93.25 445 PHE A O 1
ATOM 3462 N N . GLU A 1 446 ? -27.676 -6.123 48.789 1.00 92.44 446 GLU A N 1
ATOM 3463 C CA . GLU A 1 446 ? -27.677 -6.050 50.249 1.00 92.44 446 GLU A CA 1
ATOM 3464 C C . GLU A 1 446 ? -28.794 -5.132 50.750 1.00 92.44 446 GLU A C 1
ATOM 3466 O O . GLU A 1 446 ? -29.624 -5.559 51.555 1.00 92.44 446 GLU A O 1
ATOM 3471 N N . ALA A 1 447 ? -28.870 -3.910 50.221 1.00 92.31 447 ALA A N 1
ATOM 3472 C CA . ALA A 1 447 ? -29.921 -2.963 50.562 1.00 92.31 447 ALA A CA 1
ATOM 3473 C C . ALA A 1 447 ? -31.307 -3.509 50.194 1.00 92.31 447 ALA A C 1
ATOM 3475 O O . ALA A 1 447 ? -32.205 -3.477 51.028 1.00 92.31 447 ALA A O 1
ATOM 3476 N N . MET A 1 448 ? -31.477 -4.083 49.000 1.00 90.81 448 MET A N 1
ATOM 3477 C CA . MET A 1 448 ? -32.755 -4.645 48.544 1.00 90.81 448 MET A CA 1
ATOM 3478 C C . MET A 1 448 ? -33.288 -5.736 49.485 1.00 90.81 448 MET A C 1
ATOM 3480 O O . MET A 1 448 ? -34.463 -5.733 49.848 1.00 90.81 448 MET A O 1
ATOM 3484 N N . PHE A 1 449 ? -32.432 -6.670 49.905 1.00 90.81 449 PHE A N 1
ATOM 3485 C CA . PHE A 1 449 ? -32.870 -7.854 50.647 1.00 90.81 449 PHE A CA 1
ATOM 3486 C C . PHE A 1 449 ? -32.744 -7.745 52.165 1.00 90.81 449 PHE A C 1
ATOM 3488 O O . PHE A 1 449 ? -33.449 -8.467 52.868 1.00 90.81 449 PHE A O 1
ATOM 3495 N N . ARG A 1 450 ? -31.858 -6.884 52.680 1.00 88.12 450 ARG A N 1
ATOM 3496 C CA . ARG A 1 450 ? -31.649 -6.671 54.125 1.00 88.12 450 ARG A CA 1
ATOM 3497 C C . ARG A 1 450 ? -32.072 -5.282 54.605 1.00 88.12 450 ARG A C 1
ATOM 3499 O O . ARG A 1 450 ? -32.139 -5.065 55.808 1.00 88.12 450 ARG A O 1
ATOM 3506 N N . GLY A 1 451 ? -32.392 -4.356 53.703 1.00 85.94 451 GLY A N 1
ATOM 3507 C CA . GLY A 1 451 ? -32.780 -2.979 54.028 1.00 85.94 451 GLY A CA 1
ATOM 3508 C C . GLY A 1 451 ? -34.263 -2.770 54.351 1.00 85.94 451 GLY A C 1
ATOM 3509 O O . GLY A 1 451 ? -34.684 -1.627 54.487 1.00 85.94 451 GLY A O 1
ATOM 3510 N N . GLY A 1 452 ? -35.061 -3.838 54.471 1.00 82.44 452 GLY A N 1
ATOM 3511 C CA . GLY A 1 452 ? -36.481 -3.750 54.842 1.00 82.44 452 GLY A CA 1
ATOM 3512 C C . GLY A 1 452 ? -37.432 -3.347 53.707 1.00 82.44 452 GLY A C 1
ATOM 3513 O O . GLY A 1 452 ? -38.539 -2.889 53.975 1.00 82.44 452 GLY A O 1
ATOM 3514 N N . PHE A 1 453 ? -37.019 -3.503 52.446 1.00 88.06 453 PHE A N 1
ATOM 3515 C CA . PHE A 1 453 ? -37.893 -3.300 51.286 1.00 88.06 453 PHE A CA 1
ATOM 3516 C C . PHE A 1 453 ? -38.843 -4.487 51.070 1.00 88.06 453 PHE A C 1
ATOM 3518 O O . PHE A 1 453 ? -38.647 -5.564 51.637 1.00 88.06 453 PHE A O 1
ATOM 3525 N N . LYS A 1 454 ? -39.862 -4.318 50.219 1.00 86.19 454 LYS A N 1
ATOM 3526 C CA . LYS A 1 454 ? -40.861 -5.362 49.920 1.00 86.19 454 LYS A CA 1
ATOM 3527 C C . LYS A 1 454 ? -40.213 -6.637 49.365 1.00 86.19 454 LYS A C 1
ATOM 3529 O O . LYS A 1 454 ? -40.636 -7.744 49.681 1.00 86.19 454 LYS A O 1
ATOM 3534 N N . GLU A 1 455 ? -39.145 -6.472 48.597 1.00 87.62 455 GLU A N 1
ATOM 3535 C CA . GLU A 1 455 ? -38.333 -7.516 47.979 1.00 87.62 455 GLU A CA 1
ATOM 3536 C C . GLU A 1 455 ? -37.635 -8.414 49.016 1.00 87.62 455 GLU A C 1
ATOM 3538 O O . GLU A 1 455 ? -37.241 -9.539 48.704 1.00 87.62 455 GLU A O 1
ATOM 3543 N N . SER A 1 456 ? -37.498 -7.961 50.269 1.00 85.19 456 SER A N 1
ATOM 3544 C CA . SER A 1 456 ? -36.905 -8.763 51.345 1.00 85.19 456 SER A CA 1
ATOM 3545 C C . SER A 1 456 ? -37.741 -10.002 51.691 1.00 85.19 456 SER A C 1
ATOM 3547 O O . SER A 1 456 ? -37.157 -11.059 51.955 1.00 85.19 456 SER A O 1
ATOM 3549 N N . GLU A 1 457 ? -39.071 -9.902 51.589 1.00 84.94 457 GLU A N 1
ATOM 3550 C CA . GLU A 1 457 ? -40.043 -10.966 51.890 1.00 84.94 457 GLU A CA 1
ATOM 3551 C C . GLU A 1 457 ? -40.434 -11.797 50.655 1.00 84.94 457 GLU A C 1
ATOM 3553 O O . GLU A 1 457 ? -41.095 -12.827 50.778 1.00 84.94 457 GLU A O 1
ATOM 3558 N N . GLN A 1 458 ? -40.022 -11.377 49.455 1.00 87.19 458 GLN A N 1
ATOM 3559 C CA . GLN A 1 458 ? -40.386 -12.036 48.202 1.00 87.19 458 GLN A CA 1
ATOM 3560 C C . GLN A 1 458 ? -39.376 -13.122 47.800 1.00 87.19 458 GLN A C 1
ATOM 3562 O O . GLN A 1 458 ? -38.162 -12.977 47.958 1.00 87.19 458 GLN A O 1
ATOM 3567 N N . THR A 1 459 ? -39.893 -14.217 47.238 1.00 84.31 459 THR A N 1
ATOM 3568 C CA . THR A 1 459 ? -39.103 -15.280 46.585 1.00 84.31 459 THR A CA 1
ATOM 3569 C C . THR A 1 459 ? -38.929 -15.045 45.085 1.00 84.31 459 THR A C 1
ATOM 3571 O O . THR A 1 459 ? -38.063 -15.658 44.462 1.00 84.31 459 THR A O 1
ATOM 3574 N N . GLU A 1 460 ? -39.734 -14.143 44.520 1.00 89.44 460 GLU A N 1
ATOM 3575 C CA . GLU A 1 460 ? -39.692 -13.717 43.124 1.00 89.44 460 GLU A CA 1
ATOM 3576 C C . GLU A 1 460 ? -39.545 -12.197 43.052 1.00 89.44 460 GLU A C 1
ATOM 3578 O O . GLU A 1 460 ? -40.359 -11.464 43.617 1.00 89.44 460 GLU A O 1
ATOM 3583 N N . VAL A 1 461 ? -38.507 -11.723 42.364 1.00 91.81 461 VAL A N 1
ATOM 3584 C CA . VAL A 1 461 ? -38.218 -10.290 42.208 1.00 91.81 461 VAL A CA 1
ATOM 3585 C C . VAL A 1 461 ? -38.096 -9.950 40.734 1.00 91.81 461 VAL A C 1
ATOM 3587 O O . VAL A 1 461 ? -37.472 -10.676 39.966 1.00 91.81 461 VAL A O 1
ATOM 3590 N N . ARG A 1 462 ? -38.694 -8.834 40.319 1.00 90.69 462 ARG A N 1
ATOM 3591 C CA . ARG A 1 462 ? -38.641 -8.394 38.926 1.00 90.69 462 ARG A CA 1
ATOM 3592 C C . ARG A 1 462 ? -37.393 -7.549 38.678 1.00 90.69 462 ARG A C 1
ATOM 3594 O O . ARG A 1 462 ? -37.195 -6.547 39.360 1.00 90.69 462 ARG A O 1
ATOM 3601 N N . LEU A 1 463 ? -36.591 -7.921 37.682 1.00 90.88 463 LEU A N 1
ATOM 3602 C CA . LEU A 1 463 ? -35.502 -7.086 37.168 1.00 90.88 463 LEU A CA 1
ATOM 3603 C C . LEU A 1 463 ? -35.874 -6.603 35.768 1.00 90.88 463 LEU A C 1
ATOM 3605 O O . LEU A 1 463 ? -36.193 -7.410 34.901 1.00 90.88 463 LEU A O 1
ATOM 3609 N N . THR A 1 464 ? -35.845 -5.288 35.568 1.00 89.94 464 THR A N 1
ATOM 3610 C CA . THR A 1 464 ? -36.140 -4.662 34.271 1.00 89.94 464 THR A CA 1
ATOM 3611 C C . THR A 1 464 ? -34.863 -4.327 33.515 1.00 89.94 464 THR A C 1
ATOM 3613 O O . THR A 1 464 ? -33.822 -4.140 34.149 1.00 89.94 464 THR A O 1
ATOM 3616 N N . ASP A 1 465 ? -34.949 -4.188 32.195 1.00 88.12 465 ASP A N 1
ATOM 3617 C CA . ASP A 1 465 ? -33.870 -3.716 31.314 1.00 88.12 465 ASP A CA 1
ATOM 3618 C C . ASP A 1 465 ? -32.576 -4.542 31.435 1.00 88.12 465 ASP A C 1
ATOM 3620 O O . ASP A 1 465 ? -31.471 -3.997 31.474 1.00 88.12 465 ASP A O 1
ATOM 3624 N N . ILE A 1 466 ? -32.713 -5.863 31.583 1.00 92.06 466 ILE A N 1
ATOM 3625 C CA . ILE A 1 466 ? -31.588 -6.799 31.641 1.00 92.06 466 ILE A CA 1
ATOM 3626 C C . ILE A 1 466 ? -31.989 -8.166 31.078 1.00 92.06 466 ILE A C 1
ATOM 3628 O O . ILE A 1 466 ? -33.090 -8.656 31.334 1.00 92.06 466 ILE A O 1
ATOM 3632 N N . SER A 1 467 ? -31.095 -8.784 30.312 1.00 93.56 467 SER A N 1
ATOM 3633 C CA . SER A 1 467 ? -31.299 -10.086 29.684 1.00 93.56 467 SER A CA 1
ATOM 3634 C C . SER A 1 467 ? -31.088 -11.256 30.650 1.00 93.56 467 SER A C 1
ATOM 3636 O O . SER A 1 467 ? -30.328 -11.181 31.624 1.00 93.56 467 SER A O 1
ATOM 3638 N N . ALA A 1 468 ? -31.734 -12.386 30.344 1.00 92.25 468 ALA A N 1
ATOM 3639 C CA . ALA A 1 468 ? -31.591 -13.633 31.099 1.00 92.25 468 ALA A CA 1
ATOM 3640 C C . ALA A 1 468 ? -30.149 -14.124 31.140 1.00 92.25 468 ALA A C 1
ATOM 3642 O O . ALA A 1 468 ? -29.661 -14.553 32.192 1.00 92.25 468 ALA A O 1
ATOM 3643 N N . ASP A 1 469 ? -29.459 -14.021 30.008 1.00 91.75 469 ASP A N 1
ATOM 3644 C CA . ASP A 1 469 ? -28.064 -14.411 29.890 1.00 91.75 469 ASP A CA 1
ATOM 3645 C C . ASP A 1 469 ? -27.192 -13.536 30.792 1.00 91.75 469 ASP A C 1
ATOM 3647 O O . ASP A 1 469 ? -26.434 -14.073 31.602 1.00 91.75 469 ASP A O 1
ATOM 3651 N N . CYS A 1 470 ? -27.359 -12.210 30.754 1.00 93.56 470 CYS A N 1
ATOM 3652 C CA . CYS A 1 470 ? -26.602 -11.291 31.601 1.00 93.56 470 CYS A CA 1
ATOM 3653 C C . CYS A 1 470 ? -26.772 -11.606 33.098 1.00 93.56 470 CYS A C 1
ATOM 3655 O O . CYS A 1 470 ? -25.776 -11.768 33.807 1.00 93.56 470 CYS A O 1
ATOM 3657 N N . VAL A 1 471 ? -28.009 -11.775 33.588 1.00 91.75 471 VAL A N 1
ATOM 3658 C CA . VAL A 1 471 ? -28.269 -12.133 35.002 1.00 91.75 471 VAL A CA 1
ATOM 3659 C C . VAL A 1 471 ? -27.676 -13.500 35.348 1.00 91.75 471 VAL A C 1
ATOM 3661 O O . VAL A 1 471 ? -27.075 -13.676 36.413 1.00 91.75 471 VAL A O 1
ATOM 3664 N N . THR A 1 472 ? -27.793 -14.468 34.438 1.00 90.62 472 THR A N 1
ATOM 3665 C CA . THR A 1 472 ? -27.242 -15.812 34.625 1.00 90.62 472 THR A CA 1
ATOM 3666 C C . THR A 1 472 ? -25.725 -15.759 34.776 1.00 90.62 472 THR A C 1
ATOM 3668 O O . THR A 1 472 ? -25.188 -16.334 35.723 1.00 90.62 472 THR A O 1
ATOM 3671 N N . TYR A 1 473 ? -25.020 -15.049 33.894 1.00 90.88 473 TYR A N 1
ATOM 3672 C CA . TYR A 1 473 ? -23.566 -14.916 33.969 1.00 90.88 473 TYR A CA 1
ATOM 3673 C C . TYR A 1 473 ? -23.129 -14.111 35.191 1.00 90.88 473 TYR A C 1
ATOM 3675 O O . TYR A 1 473 ? -22.242 -14.566 35.912 1.00 90.88 473 TYR A O 1
ATOM 3683 N N . PHE A 1 474 ? -23.797 -12.993 35.489 1.00 92.25 474 PHE A N 1
ATOM 3684 C CA . PHE A 1 474 ? -23.536 -12.186 36.682 1.00 92.25 474 PHE A CA 1
ATOM 3685 C C . PHE A 1 474 ? -23.607 -13.028 37.962 1.00 92.25 474 PHE A C 1
ATOM 3687 O O . PHE A 1 474 ? -22.662 -13.046 38.752 1.00 92.25 474 PHE A O 1
ATOM 3694 N N . SER A 1 475 ? -24.679 -13.810 38.128 1.00 88.69 475 SER A N 1
ATOM 3695 C CA . SER A 1 475 ? -24.876 -14.661 39.310 1.00 88.69 475 SER A CA 1
ATOM 3696 C C . SER A 1 475 ? -23.779 -15.718 39.494 1.00 88.69 475 SER A C 1
ATOM 3698 O O . SER A 1 475 ? -23.499 -16.119 40.623 1.00 88.69 475 SER A O 1
ATOM 3700 N N . ARG A 1 476 ? -23.135 -16.154 38.402 1.00 86.62 476 ARG A N 1
ATOM 3701 C CA . ARG A 1 476 ? -22.059 -17.155 38.430 1.00 86.62 476 ARG A CA 1
ATOM 3702 C C . ARG A 1 476 ? -20.699 -16.560 38.777 1.00 86.62 476 ARG A C 1
ATOM 3704 O O . ARG A 1 476 ? -19.901 -17.244 39.408 1.00 86.62 476 ARG A O 1
ATOM 3711 N N . ILE A 1 477 ? -20.428 -15.326 38.355 1.00 88.81 477 ILE A N 1
ATOM 3712 C CA . ILE A 1 477 ? -19.095 -14.713 38.480 1.00 88.81 477 ILE A CA 1
ATOM 3713 C C . ILE A 1 477 ? -18.950 -13.793 39.695 1.00 88.81 477 ILE A C 1
ATOM 3715 O O . ILE A 1 477 ? -17.823 -13.470 40.059 1.00 88.81 477 ILE A O 1
ATOM 3719 N N . ILE A 1 478 ? -20.061 -13.366 40.312 1.00 88.69 478 ILE A N 1
ATOM 3720 C CA . ILE A 1 478 ? -20.043 -12.409 41.430 1.00 88.69 478 ILE A CA 1
ATOM 3721 C C . ILE A 1 478 ? -19.326 -12.960 42.675 1.00 88.69 478 ILE A C 1
ATOM 3723 O O . ILE A 1 478 ? -18.717 -12.203 43.419 1.00 88.69 478 ILE A O 1
ATOM 3727 N N . ASP A 1 479 ? -19.381 -14.276 42.894 1.00 83.81 479 ASP A N 1
ATOM 3728 C CA . ASP A 1 479 ? -18.760 -14.938 44.048 1.00 83.81 479 ASP A CA 1
ATOM 3729 C C . ASP A 1 479 ? -17.314 -15.353 43.782 1.00 83.81 479 ASP A C 1
ATOM 3731 O O . ASP A 1 479 ? -16.419 -15.135 44.590 1.00 83.81 479 ASP A O 1
ATOM 3735 N N . THR A 1 480 ? -17.090 -15.999 42.638 1.00 82.62 480 THR A N 1
ATOM 3736 C CA . THR A 1 480 ? -15.777 -16.463 42.200 1.00 82.62 480 THR A CA 1
ATOM 3737 C C . THR A 1 480 ? -15.622 -16.096 40.735 1.00 82.62 480 THR A C 1
ATOM 3739 O O . THR A 1 480 ? -16.210 -16.716 39.849 1.00 82.62 480 THR A O 1
ATOM 3742 N N . TYR A 1 481 ? -14.821 -15.067 40.482 1.00 85.50 481 TYR A N 1
ATOM 3743 C CA . TYR A 1 481 ? -14.539 -14.615 39.129 1.00 85.50 481 TYR A CA 1
ATOM 3744 C C . TYR A 1 481 ? -13.653 -15.621 38.386 1.00 85.50 481 TYR A C 1
ATOM 3746 O O . TYR A 1 481 ? -12.596 -16.018 38.878 1.00 85.50 481 TYR A O 1
ATOM 3754 N N . CYS A 1 482 ? -14.055 -15.981 37.169 1.00 84.50 482 CYS A N 1
ATOM 3755 C CA . CYS A 1 482 ? -13.217 -16.706 36.223 1.00 84.50 482 CYS A CA 1
ATOM 3756 C C . CYS A 1 482 ? -13.608 -16.335 34.789 1.00 84.50 482 CYS A C 1
ATOM 3758 O O . CYS A 1 482 ? -14.785 -16.367 34.429 1.00 84.50 482 CYS A O 1
ATOM 3760 N N . GLU A 1 483 ? -12.612 -16.037 33.957 1.00 83.31 483 GLU A N 1
ATOM 3761 C CA . GLU A 1 483 ? -12.806 -15.623 32.562 1.00 83.31 483 GLU A CA 1
ATOM 3762 C C . GLU A 1 483 ? -13.473 -16.701 31.707 1.00 83.31 483 GLU A C 1
ATOM 3764 O O . GLU A 1 483 ? -14.285 -16.389 30.843 1.00 83.31 483 GLU A O 1
ATOM 3769 N N . CYS A 1 484 ? -13.219 -17.980 31.996 1.00 82.69 484 CYS A N 1
ATOM 3770 C CA . CYS A 1 484 ? -13.807 -19.107 31.267 1.00 82.69 484 CYS A CA 1
ATOM 3771 C C . CYS A 1 484 ? -15.333 -19.217 31.422 1.00 82.69 484 CYS A C 1
ATOM 3773 O O . CYS A 1 484 ? -15.972 -19.966 30.682 1.00 82.69 484 CYS A O 1
ATOM 3775 N N . ILE A 1 485 ? -15.913 -18.519 32.403 1.00 85.50 485 ILE A N 1
ATOM 3776 C CA . ILE A 1 485 ? -17.357 -18.495 32.660 1.00 85.50 485 ILE A CA 1
ATOM 3777 C C . ILE A 1 485 ? -18.032 -17.392 31.851 1.00 85.50 485 ILE A C 1
ATOM 3779 O O . ILE A 1 485 ? -19.233 -17.481 31.617 1.00 85.50 485 ILE A O 1
ATOM 3783 N N . LEU A 1 486 ? -17.291 -16.362 31.443 1.00 88.06 486 LEU A N 1
ATOM 3784 C CA . LEU A 1 486 ? -17.857 -15.194 30.787 1.00 88.06 486 LEU A CA 1
ATOM 3785 C C . LEU A 1 486 ? -18.530 -15.555 29.449 1.00 88.06 486 LEU A C 1
ATOM 3787 O O . LEU A 1 486 ? -18.126 -16.512 28.776 1.00 88.06 486 LEU A O 1
ATOM 3791 N N . PRO A 1 487 ? -19.571 -14.804 29.051 1.00 88.69 487 PRO A N 1
ATOM 3792 C CA . PRO A 1 487 ? -20.224 -15.014 27.769 1.00 88.69 487 PRO A CA 1
ATOM 3793 C C . PRO A 1 487 ? -19.241 -14.808 26.615 1.00 88.69 487 PRO A C 1
ATOM 3795 O O . PRO A 1 487 ? -18.399 -13.915 26.644 1.00 88.69 487 PRO A O 1
ATOM 3798 N N . LYS A 1 488 ? -19.381 -15.626 25.566 1.00 86.56 488 LYS A N 1
ATOM 3799 C CA . LYS A 1 488 ? -18.623 -15.454 24.314 1.00 86.56 488 LYS A CA 1
ATOM 3800 C C . LYS A 1 488 ? -19.199 -14.352 23.425 1.00 86.56 488 LYS A C 1
ATOM 3802 O O . LYS A 1 488 ? -18.501 -13.846 22.552 1.00 86.56 488 LYS A O 1
ATOM 3807 N N . ASP A 1 489 ? -20.479 -14.034 23.603 1.00 91.62 489 ASP A N 1
ATOM 3808 C CA . ASP A 1 489 ? -21.139 -12.965 22.867 1.00 91.62 489 ASP A CA 1
ATOM 3809 C C . ASP A 1 489 ? -20.745 -11.594 23.432 1.00 91.62 489 ASP A C 1
ATOM 3811 O O . ASP A 1 489 ? -20.922 -11.313 24.620 1.00 91.62 489 ASP A O 1
ATOM 3815 N N . ILE A 1 490 ? -20.236 -10.728 22.553 1.00 94.00 490 ILE A N 1
ATOM 3816 C CA . ILE A 1 490 ? -19.760 -9.393 22.918 1.00 94.00 490 ILE A CA 1
ATOM 3817 C C . ILE A 1 490 ? -20.888 -8.514 23.461 1.00 94.00 490 ILE A C 1
ATOM 3819 O O . ILE A 1 490 ? -20.657 -7.743 24.385 1.00 94.00 490 ILE A O 1
ATOM 3823 N N . ARG A 1 491 ? -22.117 -8.634 22.942 1.00 93.94 491 ARG A N 1
ATOM 3824 C CA . ARG A 1 491 ? -23.235 -7.787 23.390 1.00 93.94 491 ARG A CA 1
ATOM 3825 C C . ARG A 1 491 ? -23.603 -8.105 24.834 1.00 93.94 491 ARG A C 1
ATOM 3827 O O . ARG A 1 491 ? -23.748 -7.187 25.633 1.00 93.94 491 ARG A O 1
ATOM 3834 N N . THR A 1 492 ? -23.640 -9.391 25.173 1.00 93.50 492 THR A N 1
ATOM 3835 C CA . THR A 1 492 ? -23.864 -9.856 26.547 1.00 93.50 492 THR A CA 1
ATOM 3836 C C . THR A 1 492 ? -22.736 -9.413 27.492 1.00 93.50 492 THR A C 1
ATOM 3838 O O . THR A 1 492 ? -23.008 -9.033 28.625 1.00 93.50 492 THR A O 1
ATOM 3841 N N . LEU A 1 493 ? -21.467 -9.397 27.049 1.00 93.56 493 LEU A N 1
ATOM 3842 C CA . LEU A 1 493 ? -20.349 -8.862 27.852 1.00 93.56 493 LEU A CA 1
ATOM 3843 C C . LEU A 1 493 ? -20.496 -7.363 28.144 1.00 93.56 493 LEU A C 1
ATOM 3845 O O . LEU A 1 493 ? -20.258 -6.924 29.268 1.00 93.56 493 LEU A O 1
ATOM 3849 N N . LEU A 1 494 ? -20.880 -6.578 27.137 1.00 93.44 494 LEU A N 1
ATOM 3850 C CA . LEU A 1 494 ? -21.083 -5.134 27.273 1.00 93.44 494 LEU A CA 1
ATOM 3851 C C . LEU A 1 494 ? -22.298 -4.817 28.158 1.00 93.44 494 LEU A C 1
ATOM 3853 O O . LEU A 1 494 ? -22.246 -3.902 28.978 1.00 93.44 494 LEU A O 1
ATOM 3857 N N . GLU A 1 495 ? -23.369 -5.606 28.051 1.00 93.38 495 GLU A N 1
ATOM 3858 C CA . GLU A 1 495 ? -24.514 -5.540 28.964 1.00 93.38 495 GLU A CA 1
ATOM 3859 C C . GLU A 1 495 ? -24.107 -5.883 30.403 1.00 93.38 495 GLU A C 1
ATOM 3861 O O . GLU A 1 495 ? -24.495 -5.195 31.346 1.00 93.38 495 GLU A O 1
ATOM 3866 N N . LEU A 1 496 ? -23.253 -6.891 30.581 1.00 93.44 496 LEU A N 1
ATOM 3867 C CA . LEU A 1 496 ? -22.749 -7.295 31.889 1.00 93.44 496 LEU A CA 1
ATOM 3868 C C . LEU A 1 496 ? -21.912 -6.198 32.560 1.00 93.44 496 LEU A C 1
ATOM 3870 O O . LEU A 1 496 ? -21.968 -6.056 33.779 1.00 93.44 496 LEU A O 1
ATOM 3874 N N . ILE A 1 497 ? -21.180 -5.388 31.790 1.00 91.81 497 ILE A N 1
ATOM 3875 C CA . ILE A 1 497 ? -20.494 -4.193 32.309 1.00 91.81 497 ILE A CA 1
ATOM 3876 C C . ILE A 1 497 ? -21.508 -3.185 32.871 1.00 91.81 497 ILE A C 1
ATOM 3878 O O . ILE A 1 497 ? -21.342 -2.706 33.994 1.00 91.81 497 ILE A O 1
ATOM 3882 N N . VAL A 1 498 ? -22.579 -2.909 32.121 1.00 90.94 498 VAL A N 1
ATOM 3883 C CA . VAL A 1 498 ? -23.667 -2.010 32.546 1.00 90.94 498 VAL A CA 1
ATOM 3884 C C . VAL A 1 498 ? -24.362 -2.548 33.800 1.00 90.94 498 VAL A C 1
ATOM 3886 O O . VAL A 1 498 ? -24.645 -1.794 34.732 1.00 90.94 498 VAL A O 1
ATOM 3889 N N . ALA A 1 499 ? -24.599 -3.860 33.855 1.00 91.81 499 ALA A N 1
ATOM 3890 C CA . ALA A 1 499 ? -25.203 -4.523 35.002 1.00 91.81 499 ALA A CA 1
ATOM 3891 C C . ALA A 1 499 ? -24.308 -4.456 36.249 1.00 91.81 499 ALA A C 1
ATOM 3893 O O . ALA A 1 499 ? -24.800 -4.146 37.330 1.00 91.81 499 ALA A O 1
ATOM 3894 N N . CYS A 1 500 ? -23.000 -4.694 36.115 1.00 91.19 500 CYS A N 1
ATOM 3895 C CA . CYS A 1 500 ? -22.057 -4.605 37.232 1.00 91.19 500 CYS A CA 1
ATOM 3896 C C . CYS A 1 500 ? -22.015 -3.201 37.841 1.00 91.19 500 CYS A C 1
ATOM 3898 O O . CYS A 1 500 ? -21.979 -3.077 39.063 1.00 91.19 500 CYS A O 1
ATOM 3900 N N . ASP A 1 501 ? -22.078 -2.152 37.019 1.00 88.25 501 ASP A N 1
ATOM 3901 C CA . ASP A 1 501 ? -22.194 -0.782 37.519 1.00 88.25 501 ASP A CA 1
ATOM 3902 C C . ASP A 1 501 ? -23.539 -0.544 38.229 1.00 88.25 501 ASP A C 1
ATOM 3904 O O . ASP A 1 501 ? -23.560 -0.129 39.389 1.00 88.25 501 ASP A O 1
ATOM 3908 N N . ARG A 1 502 ? -24.662 -0.937 37.604 1.00 89.94 502 ARG A N 1
ATOM 3909 C CA . ARG A 1 502 ? -26.012 -0.857 38.202 1.00 89.94 502 ARG A CA 1
ATOM 3910 C C . ARG A 1 502 ? -26.111 -1.588 39.545 1.00 89.94 502 ARG A C 1
ATOM 3912 O O . ARG A 1 502 ? -26.851 -1.159 40.429 1.00 89.94 502 ARG A O 1
ATOM 3919 N N . PHE A 1 503 ? -25.389 -2.695 39.696 1.00 92.19 503 PHE A N 1
ATOM 3920 C CA . PHE A 1 503 ? -25.344 -3.506 40.912 1.00 92.19 503 PHE A CA 1
ATOM 3921 C C . PHE A 1 503 ? -24.203 -3.114 41.865 1.00 92.19 503 PHE A C 1
ATOM 3923 O O . PHE A 1 503 ? -24.010 -3.783 42.882 1.00 92.19 503 PHE A O 1
ATOM 3930 N N . LEU A 1 504 ? -23.494 -2.013 41.591 1.00 90.81 504 LEU A N 1
ATOM 3931 C CA . LEU A 1 504 ? -22.433 -1.437 42.422 1.00 90.81 504 LEU A CA 1
ATOM 3932 C C . LEU A 1 504 ? -21.248 -2.392 42.670 1.00 90.81 504 LEU A C 1
ATOM 3934 O O . LEU A 1 504 ? -20.762 -2.511 43.794 1.00 90.81 504 LEU A O 1
ATOM 3938 N N . VAL A 1 505 ? -20.767 -3.059 41.613 1.00 91.44 505 VAL A N 1
ATOM 3939 C CA . VAL A 1 505 ? -19.634 -4.007 41.638 1.00 91.44 505 VAL A CA 1
ATOM 3940 C C . VAL A 1 505 ? -18.483 -3.537 40.715 1.00 91.44 505 VAL A C 1
ATOM 3942 O O . VAL A 1 505 ? -18.188 -4.173 39.698 1.00 91.44 505 VAL A O 1
ATOM 3945 N N . PRO A 1 506 ? -17.792 -2.423 41.035 1.00 86.81 506 PRO A N 1
ATOM 3946 C CA . PRO A 1 506 ? -16.830 -1.772 40.129 1.00 86.81 506 PRO A CA 1
ATOM 3947 C C . PRO A 1 506 ? -15.556 -2.592 39.851 1.00 86.81 506 PRO A C 1
ATOM 3949 O O . PRO A 1 506 ? -14.955 -2.480 38.776 1.00 86.81 506 PRO A O 1
ATOM 3952 N N . GLU A 1 507 ? -15.137 -3.453 40.785 1.00 87.62 507 GLU A N 1
ATOM 3953 C CA . GLU A 1 507 ? -13.999 -4.359 40.571 1.00 87.62 507 GLU A CA 1
ATOM 3954 C C . GLU A 1 507 ? -14.287 -5.369 39.456 1.00 87.62 507 GLU A C 1
ATOM 3956 O O . GLU A 1 507 ? -13.416 -5.679 38.640 1.00 87.62 507 GLU A O 1
ATOM 3961 N N . LEU A 1 508 ? -15.525 -5.866 39.404 1.00 89.44 508 LEU A N 1
ATOM 3962 C CA . LEU A 1 508 ? -15.969 -6.805 38.384 1.00 89.44 508 LEU A CA 1
ATOM 3963 C C . LEU A 1 508 ? -16.112 -6.103 37.030 1.00 89.44 508 LEU A C 1
ATOM 3965 O O . LEU A 1 508 ? -15.653 -6.644 36.025 1.00 89.44 508 LEU A O 1
ATOM 3969 N N . THR A 1 509 ? -16.632 -4.871 37.017 1.00 89.06 509 THR A N 1
ATOM 3970 C CA . THR A 1 509 ? -16.642 -4.001 35.830 1.00 89.06 509 THR A CA 1
ATOM 3971 C C . THR A 1 509 ? -15.253 -3.885 35.202 1.00 89.06 509 THR A C 1
ATOM 3973 O O . THR A 1 509 ? -15.093 -4.130 34.008 1.00 89.06 509 THR A O 1
ATOM 3976 N N . SER A 1 510 ? -14.229 -3.589 36.010 1.00 87.69 510 SER A N 1
ATOM 3977 C CA . SER A 1 510 ? -12.848 -3.432 35.530 1.00 87.69 510 SER A CA 1
ATOM 3978 C C . SER A 1 510 ? -12.282 -4.730 34.934 1.00 87.69 510 SER A C 1
ATOM 3980 O O . SER A 1 510 ? -11.644 -4.702 33.881 1.00 87.69 510 SER A O 1
ATOM 3982 N N . LYS A 1 511 ? -12.555 -5.879 35.568 1.00 88.88 511 LYS A N 1
ATOM 3983 C CA . LYS A 1 511 ? -12.107 -7.201 35.092 1.00 88.88 511 LYS A CA 1
ATOM 3984 C C . LYS A 1 511 ? -12.788 -7.610 33.781 1.00 88.88 511 LYS A C 1
ATOM 3986 O O . LYS A 1 511 ? -12.117 -8.041 32.844 1.00 88.88 511 LYS A O 1
ATOM 3991 N N . ILE A 1 512 ? -14.106 -7.431 33.675 1.00 90.19 512 ILE A N 1
ATOM 3992 C CA . ILE A 1 512 ? -14.843 -7.750 32.442 1.00 90.19 512 ILE A CA 1
ATOM 3993 C C . ILE A 1 512 ? -14.388 -6.831 31.311 1.00 90.19 512 ILE A C 1
ATOM 3995 O O . ILE A 1 512 ? -14.162 -7.295 30.195 1.00 90.19 512 ILE A O 1
ATOM 3999 N N . LEU A 1 513 ? -14.182 -5.545 31.599 1.00 89.81 513 LEU A N 1
ATOM 4000 C CA . LEU A 1 513 ? -13.677 -4.603 30.612 1.00 89.81 513 LEU A CA 1
ATOM 4001 C C . LEU A 1 513 ? -12.290 -5.010 30.088 1.00 89.81 513 LEU A C 1
ATOM 4003 O O . LEU A 1 513 ? -12.063 -4.970 28.878 1.00 89.81 513 LEU A O 1
ATOM 4007 N N . SER A 1 514 ? -11.381 -5.475 30.954 1.00 89.12 514 SER A N 1
ATOM 4008 C CA . SER A 1 514 ? -10.093 -5.998 30.481 1.00 89.12 514 SER A CA 1
ATOM 4009 C C . SER A 1 514 ? -10.248 -7.208 29.555 1.00 89.12 514 SER A C 1
ATOM 4011 O O . SER A 1 514 ? -9.522 -7.307 28.569 1.00 89.12 514 SER A O 1
ATOM 4013 N N . VAL A 1 515 ? -11.233 -8.081 29.791 1.00 89.94 515 VAL A N 1
ATOM 4014 C CA . VAL A 1 515 ? -11.530 -9.214 28.895 1.00 89.94 515 VAL A CA 1
ATOM 4015 C C . VAL A 1 515 ? -12.114 -8.737 27.563 1.00 89.94 515 VAL A C 1
ATOM 4017 O O . VAL A 1 515 ? -11.743 -9.250 26.503 1.00 89.94 515 VAL A O 1
ATOM 4020 N N . VAL A 1 516 ? -12.992 -7.731 27.587 1.00 91.75 516 VAL A N 1
ATOM 4021 C CA . VAL A 1 516 ? -13.529 -7.117 26.366 1.00 91.75 516 VAL A CA 1
ATOM 4022 C C . VAL A 1 516 ? -12.389 -6.571 25.510 1.00 91.75 516 VAL A C 1
ATOM 4024 O O . VAL A 1 516 ? -12.285 -6.939 24.342 1.00 91.75 516 VAL A O 1
ATOM 4027 N N . MET A 1 517 ? -11.493 -5.775 26.097 1.00 91.06 517 MET A N 1
ATOM 4028 C CA . MET A 1 517 ? -10.404 -5.134 25.360 1.00 91.06 517 MET A CA 1
ATOM 4029 C C . MET A 1 517 ? -9.331 -6.122 24.890 1.00 91.06 517 MET A C 1
ATOM 4031 O O . MET A 1 517 ? -8.874 -6.008 23.758 1.00 91.06 517 MET A O 1
ATOM 4035 N N . ASN A 1 518 ? -8.936 -7.102 25.708 1.00 89.75 518 ASN A N 1
ATOM 4036 C CA . ASN A 1 518 ? -7.786 -7.965 25.399 1.00 89.75 518 ASN A CA 1
ATOM 4037 C C . ASN A 1 518 ? -8.146 -9.276 24.682 1.00 89.75 518 ASN A C 1
ATOM 4039 O O . ASN A 1 518 ? -7.293 -9.844 24.006 1.00 89.75 518 ASN A O 1
ATOM 4043 N N . HIS A 1 519 ? -9.385 -9.766 24.806 1.00 87.69 519 HIS A N 1
ATOM 4044 C CA . HIS A 1 519 ? -9.786 -11.062 24.236 1.00 87.69 519 HIS A CA 1
ATOM 4045 C C . HIS A 1 519 ? -10.946 -10.970 23.246 1.00 87.69 519 HIS A C 1
ATOM 4047 O O . HIS A 1 519 ? -11.009 -11.760 22.305 1.00 87.69 519 HIS A O 1
ATOM 4053 N N . SER A 1 520 ? -11.866 -10.022 23.438 1.00 90.94 520 SER A N 1
ATOM 4054 C CA . SER A 1 520 ? -13.082 -9.940 22.616 1.00 90.94 520 SER A CA 1
ATOM 4055 C C . SER A 1 520 ? -12.988 -8.898 21.501 1.00 90.94 520 SER A C 1
ATOM 4057 O O . SER A 1 520 ? -13.672 -9.034 20.484 1.00 90.94 520 SER A O 1
ATOM 4059 N N . LEU A 1 521 ? -12.143 -7.876 21.662 1.00 93.38 521 LEU A N 1
ATOM 4060 C CA . LEU A 1 521 ? -11.898 -6.833 20.671 1.00 93.38 521 LEU A CA 1
ATOM 4061 C C . LEU A 1 521 ? -11.063 -7.378 19.504 1.00 93.38 521 LEU A C 1
ATOM 4063 O O . LEU A 1 521 ? -9.903 -7.757 19.654 1.00 93.38 521 LEU A O 1
ATOM 4067 N N . ASN A 1 522 ? -11.678 -7.412 18.327 1.00 93.94 522 ASN A N 1
ATOM 4068 C CA . ASN A 1 522 ? -11.077 -7.811 17.061 1.00 93.94 522 ASN A CA 1
ATOM 4069 C C . ASN A 1 522 ? -11.690 -6.994 15.910 1.00 93.94 522 ASN A C 1
ATOM 4071 O O . ASN A 1 522 ? -12.593 -6.183 16.123 1.00 93.94 522 ASN A O 1
ATOM 4075 N N . TYR A 1 523 ? -11.224 -7.216 14.678 1.00 94.75 523 TYR A N 1
ATOM 4076 C CA . TYR A 1 523 ? -11.668 -6.458 13.499 1.00 94.75 523 TYR A CA 1
ATOM 4077 C C . TYR A 1 523 ? -13.178 -6.565 13.196 1.00 94.75 523 TYR A C 1
ATOM 4079 O O . TYR A 1 523 ? -13.719 -5.696 12.522 1.00 94.75 523 TYR A O 1
ATOM 4087 N N . LYS A 1 524 ? -13.874 -7.599 13.695 1.00 94.50 524 LYS A N 1
ATOM 4088 C CA . LYS A 1 524 ? -15.331 -7.767 13.527 1.00 94.50 524 LYS A CA 1
ATOM 4089 C C . LYS A 1 524 ? -16.139 -7.140 14.657 1.00 94.50 524 LYS A C 1
ATOM 4091 O O . LYS A 1 524 ? -17.279 -6.737 14.447 1.00 94.50 524 LYS A O 1
ATOM 4096 N N . THR A 1 525 ? -15.585 -7.107 15.866 1.00 95.25 525 THR A N 1
ATOM 4097 C CA . THR A 1 525 ? -16.290 -6.646 17.073 1.00 95.25 525 THR A CA 1
ATOM 4098 C C . THR A 1 525 ? -16.007 -5.184 17.410 1.00 95.25 525 THR A C 1
ATOM 4100 O O . THR A 1 525 ? -16.778 -4.594 18.164 1.00 95.25 525 THR A O 1
ATOM 4103 N N . CYS A 1 526 ? -14.965 -4.571 16.835 1.00 95.00 526 CYS A N 1
ATOM 4104 C CA . CYS A 1 526 ? -14.548 -3.199 17.141 1.00 95.00 526 CYS A CA 1
ATOM 4105 C C . CYS A 1 526 ? -15.664 -2.163 16.966 1.00 95.00 526 CYS A C 1
ATOM 4107 O O . CYS A 1 526 ? -15.826 -1.312 17.832 1.00 95.00 526 CYS A O 1
ATOM 4109 N N . CYS A 1 527 ? -16.483 -2.279 15.915 1.00 95.62 527 CYS A N 1
ATOM 4110 C CA . CYS A 1 527 ? -17.621 -1.384 15.691 1.00 95.62 527 CYS A CA 1
ATOM 4111 C C . CYS A 1 527 ? -18.638 -1.456 16.836 1.00 95.62 527 CYS A C 1
ATOM 4113 O O . CYS A 1 527 ? -19.079 -0.429 17.332 1.00 95.62 527 CYS A O 1
ATOM 4115 N N . VAL A 1 528 ? -18.962 -2.666 17.307 1.00 95.19 528 VAL A N 1
ATOM 4116 C CA . VAL A 1 528 ? -19.941 -2.867 18.388 1.00 95.19 528 VAL A CA 1
ATOM 4117 C C . VAL A 1 528 ? -19.433 -2.279 19.704 1.00 95.19 528 VAL A C 1
ATOM 4119 O O . VAL A 1 528 ? -20.200 -1.653 20.430 1.00 95.19 528 VAL A O 1
ATOM 4122 N N . VAL A 1 529 ? -18.145 -2.468 20.008 1.00 94.69 529 VAL A N 1
ATOM 4123 C CA . VAL A 1 529 ? -17.518 -1.919 21.221 1.00 94.69 529 VAL A CA 1
ATOM 4124 C C . VAL A 1 529 ? -17.440 -0.392 21.153 1.00 94.69 529 VAL A C 1
ATOM 4126 O O . VAL A 1 529 ? -17.728 0.271 22.146 1.00 94.69 529 VAL A O 1
ATOM 4129 N N . TYR A 1 530 ? -17.094 0.162 19.988 1.00 94.94 530 TYR A N 1
ATOM 4130 C CA . TYR A 1 530 ? -17.009 1.605 19.770 1.00 94.94 530 TYR A CA 1
ATOM 4131 C C . TYR A 1 530 ? -18.375 2.292 19.903 1.00 94.94 530 TYR A C 1
ATOM 4133 O O . TYR A 1 530 ? -18.508 3.232 20.684 1.00 94.94 530 TYR A O 1
ATOM 4141 N N . ASP A 1 531 ? -19.401 1.773 19.219 1.00 94.44 531 ASP A N 1
ATOM 4142 C CA . ASP A 1 531 ? -20.766 2.307 19.293 1.00 94.44 531 ASP A CA 1
ATOM 4143 C C . ASP A 1 531 ? -21.290 2.264 20.736 1.00 94.44 531 ASP A C 1
ATOM 4145 O O . ASP A 1 531 ? -21.774 3.262 21.266 1.00 94.44 531 ASP A O 1
ATOM 4149 N N . TRP A 1 532 ? -21.106 1.134 21.429 1.00 93.62 532 TRP A N 1
ATOM 4150 C CA . TRP A 1 532 ? -21.504 1.008 22.831 1.00 93.62 532 TRP A CA 1
ATOM 4151 C C . TRP A 1 532 ? -20.790 2.012 23.746 1.00 93.62 532 TRP A C 1
ATOM 4153 O O . TRP A 1 532 ? -21.421 2.569 24.652 1.00 93.62 532 TRP A O 1
ATOM 4163 N N . ALA A 1 533 ? -19.496 2.263 23.520 1.00 92.38 533 ALA A N 1
ATOM 4164 C CA . ALA A 1 533 ? -18.729 3.211 24.320 1.00 92.38 533 ALA A CA 1
ATOM 4165 C C . ALA A 1 533 ? -19.293 4.639 24.200 1.00 92.38 533 ALA A C 1
ATOM 4167 O O . ALA A 1 533 ? -19.400 5.336 25.210 1.00 92.38 533 ALA A O 1
ATOM 4168 N N . LEU A 1 534 ? -19.725 5.038 22.999 1.00 91.44 534 LEU A N 1
ATOM 4169 C CA . LEU A 1 534 ? -20.346 6.342 22.745 1.00 91.44 534 LEU A CA 1
ATOM 4170 C C . LEU A 1 534 ? -21.797 6.433 23.231 1.00 91.44 534 LEU A C 1
ATOM 4172 O O . LEU A 1 534 ? -22.204 7.469 23.748 1.00 91.44 534 LEU A O 1
ATOM 4176 N N . ASP A 1 535 ? -22.580 5.366 23.095 1.00 90.44 535 ASP A N 1
ATOM 4177 C CA . ASP A 1 535 ? -24.007 5.378 23.435 1.00 90.44 535 ASP A CA 1
ATOM 4178 C C . ASP A 1 535 ? -24.283 5.274 24.939 1.00 90.44 535 ASP A C 1
ATOM 4180 O O . ASP A 1 535 ? -25.236 5.854 25.469 1.00 90.44 535 ASP A O 1
ATOM 4184 N N . ILE A 1 536 ? -23.490 4.455 25.629 1.00 85.94 536 ILE A N 1
ATOM 4185 C CA . ILE A 1 536 ? -23.752 4.039 27.011 1.00 85.94 536 ILE A CA 1
ATOM 4186 C C . ILE A 1 536 ? -22.484 4.186 27.853 1.00 85.94 536 ILE A C 1
ATOM 4188 O O . ILE A 1 536 ? -22.553 4.695 28.972 1.00 85.94 536 ILE A O 1
ATOM 4192 N N . GLY A 1 537 ? -21.336 3.783 27.304 1.00 77.31 537 GLY A N 1
ATOM 4193 C CA . GLY A 1 537 ? -20.057 3.720 28.007 1.00 77.31 537 GLY A CA 1
ATOM 4194 C C . GLY A 1 537 ? -19.592 5.047 28.613 1.00 77.31 537 GLY A C 1
ATOM 4195 O O . GLY A 1 537 ? -19.068 5.053 29.724 1.00 77.31 537 GLY A O 1
ATOM 4196 N N . TYR A 1 538 ? -19.841 6.176 27.942 1.00 77.00 538 TYR A N 1
ATOM 4197 C CA . TYR A 1 538 ? -19.421 7.515 28.387 1.00 77.00 538 TYR A CA 1
ATOM 4198 C C . TYR A 1 538 ? -19.941 7.910 29.780 1.00 77.00 538 TYR A C 1
ATOM 4200 O O . TYR A 1 538 ? -19.389 8.804 30.422 1.00 77.00 538 TYR A O 1
ATOM 4208 N N . LYS A 1 539 ? -21.009 7.260 30.259 1.00 77.31 539 LYS A N 1
ATOM 4209 C CA . LYS A 1 539 ? -21.590 7.500 31.588 1.00 77.31 539 LYS A CA 1
ATOM 4210 C C . LYS A 1 539 ? -20.702 6.986 32.721 1.00 77.31 539 LYS A C 1
ATOM 4212 O O . LYS A 1 539 ? -20.924 7.352 33.873 1.00 77.31 539 LYS A O 1
ATOM 4217 N N . TYR A 1 540 ? -19.706 6.162 32.406 1.00 71.81 540 TYR A N 1
ATOM 4218 C CA . TYR A 1 540 ? -18.873 5.484 33.387 1.00 71.81 540 TYR A CA 1
ATOM 4219 C C . TYR A 1 540 ? -17.441 6.046 33.368 1.00 71.81 540 TYR A C 1
ATOM 4221 O O . TYR A 1 540 ? -16.755 5.959 32.348 1.00 71.81 540 TYR A O 1
ATOM 4229 N N . PRO A 1 541 ? -16.923 6.563 34.499 1.00 65.00 541 PRO A N 1
ATOM 4230 C CA . PRO A 1 541 ? -15.587 7.168 34.566 1.00 65.00 541 PRO A CA 1
ATOM 4231 C C . PRO A 1 541 ? -14.443 6.226 34.164 1.00 65.00 541 PRO A C 1
ATOM 4233 O O . PRO A 1 541 ? -13.433 6.667 33.627 1.00 65.00 541 PRO A O 1
ATOM 4236 N N . ILE A 1 542 ? -14.611 4.920 34.402 1.00 64.81 542 ILE A N 1
ATOM 4237 C CA . ILE A 1 542 ? -13.621 3.871 34.100 1.00 64.81 542 ILE A CA 1
ATOM 4238 C C . ILE A 1 542 ? -13.455 3.675 32.574 1.00 64.81 542 ILE A C 1
ATOM 4240 O O . ILE A 1 542 ? -12.461 3.114 32.125 1.00 64.81 542 ILE A O 1
ATOM 4244 N N . ILE A 1 543 ? -14.412 4.158 31.772 1.00 65.38 543 ILE A N 1
ATOM 4245 C CA . ILE A 1 543 ? -14.558 3.870 30.335 1.00 65.38 543 ILE A CA 1
ATOM 4246 C C . ILE A 1 543 ? -14.085 5.038 29.443 1.00 65.38 543 ILE A C 1
ATOM 4248 O O . ILE A 1 543 ? -14.023 4.906 28.222 1.00 65.38 543 ILE A O 1
ATOM 4252 N N . GLY A 1 544 ? -13.669 6.167 30.026 1.00 62.53 544 GLY A N 1
ATOM 4253 C CA . GLY A 1 544 ? -13.377 7.404 29.290 1.00 62.53 544 GLY A CA 1
ATOM 4254 C C . GLY A 1 544 ? -12.325 7.316 28.169 1.00 62.53 544 GLY A C 1
ATOM 4255 O O . GLY A 1 544 ? -12.294 8.207 27.328 1.00 62.53 544 GLY A O 1
ATOM 4256 N N . SER A 1 545 ? -11.487 6.270 28.117 1.00 80.88 545 SER A N 1
ATOM 4257 C CA . SER A 1 545 ? -10.497 6.069 27.044 1.00 80.88 545 SER A CA 1
ATOM 4258 C C . SER A 1 545 ? -10.879 5.026 25.988 1.00 80.88 545 SER A C 1
ATOM 4260 O O . SER A 1 545 ? -10.132 4.869 25.025 1.00 80.88 545 SER A O 1
ATOM 4262 N N . ILE A 1 546 ? -12.008 4.314 26.119 1.00 89.81 546 ILE A N 1
ATOM 4263 C CA . ILE A 1 546 ? -12.296 3.147 25.262 1.00 89.81 546 ILE A CA 1
ATOM 4264 C C . ILE A 1 546 ? -12.410 3.521 23.786 1.00 89.81 546 ILE A C 1
ATOM 4266 O O . ILE A 1 546 ? -11.898 2.786 22.949 1.00 89.81 546 ILE A O 1
ATOM 4270 N N . THR A 1 547 ? -13.064 4.631 23.443 1.00 91.81 547 THR A N 1
ATOM 4271 C CA . THR A 1 547 ? -13.231 5.045 22.038 1.00 91.81 547 THR A CA 1
ATOM 4272 C C . THR A 1 547 ? -11.871 5.236 21.371 1.00 91.81 547 THR A C 1
ATOM 4274 O O . THR A 1 547 ? -11.570 4.598 20.360 1.00 91.81 547 THR A O 1
ATOM 4277 N N . THR A 1 548 ? -10.999 6.000 22.028 1.00 92.31 548 THR A N 1
ATOM 4278 C CA . THR A 1 548 ? -9.598 6.200 21.656 1.00 92.31 548 THR A CA 1
ATOM 4279 C C . THR A 1 548 ? -8.839 4.876 21.565 1.00 92.31 548 THR A C 1
ATOM 4281 O O . THR A 1 548 ? -8.128 4.639 20.589 1.00 92.31 548 THR A O 1
ATOM 4284 N N . ASP A 1 549 ? -8.997 3.985 22.545 1.00 92.88 549 ASP A N 1
ATOM 4285 C CA . ASP A 1 549 ? -8.316 2.690 22.573 1.00 92.88 549 ASP A CA 1
ATOM 4286 C C . ASP A 1 549 ? -8.786 1.774 21.430 1.00 92.88 549 ASP A C 1
ATOM 4288 O O . ASP A 1 549 ? -7.975 1.107 20.789 1.00 92.88 549 ASP A O 1
ATOM 4292 N N . VAL A 1 550 ? -10.073 1.776 21.083 1.00 95.38 550 VAL A N 1
ATOM 4293 C CA . VAL A 1 550 ? -10.580 1.018 19.931 1.00 95.38 550 VAL A CA 1
ATOM 4294 C C . VAL A 1 550 ? -9.996 1.561 18.624 1.00 95.38 550 VAL A C 1
ATOM 4296 O O . VAL A 1 550 ? -9.552 0.769 17.790 1.00 95.38 550 VAL A O 1
ATOM 4299 N N . VAL A 1 551 ? -9.915 2.885 18.450 1.00 95.81 551 VAL A N 1
ATOM 4300 C CA . VAL A 1 551 ? -9.285 3.497 17.264 1.00 95.81 551 VAL A CA 1
ATOM 4301 C C . VAL A 1 551 ? -7.802 3.122 17.174 1.00 95.81 551 VAL A C 1
ATOM 4303 O O . VAL A 1 551 ? -7.339 2.675 16.120 1.00 95.81 551 VAL A O 1
ATOM 4306 N N . LYS A 1 552 ? -7.061 3.226 18.287 1.00 95.44 552 LYS A N 1
ATOM 4307 C CA . LYS A 1 552 ? -5.653 2.804 18.370 1.00 95.44 552 LYS A CA 1
ATOM 4308 C C . LYS A 1 552 ? -5.492 1.321 18.042 1.00 95.44 552 LYS A C 1
ATOM 4310 O O . LYS A 1 552 ? -4.622 0.961 17.252 1.00 95.44 552 LYS A O 1
ATOM 4315 N N . PHE A 1 553 ? -6.356 0.465 18.587 1.00 95.88 553 PHE A N 1
ATOM 4316 C CA . PHE A 1 553 ? -6.366 -0.964 18.295 1.00 95.88 553 PHE A CA 1
ATOM 4317 C C . PHE A 1 553 ? -6.548 -1.223 16.795 1.00 95.88 553 PHE A C 1
ATOM 4319 O O . PHE A 1 553 ? -5.720 -1.907 16.195 1.00 95.88 553 PHE A O 1
ATOM 4326 N N . VAL A 1 554 ? -7.579 -0.658 16.161 1.00 95.75 554 VAL A N 1
ATOM 4327 C CA . VAL A 1 554 ? -7.866 -0.906 14.738 1.00 95.75 554 VAL A CA 1
ATOM 4328 C C . VAL A 1 554 ? -6.705 -0.447 13.851 1.00 95.75 554 VAL A C 1
ATOM 4330 O O . VAL A 1 554 ? -6.310 -1.157 12.922 1.00 95.75 554 VAL A O 1
ATOM 4333 N N . LEU A 1 555 ? -6.112 0.711 14.148 1.00 95.62 555 LEU A N 1
ATOM 4334 C CA . LEU A 1 555 ? -5.068 1.292 13.308 1.00 95.62 555 LEU A CA 1
ATOM 4335 C C . LEU A 1 555 ? -3.666 0.736 13.570 1.00 95.62 555 LEU A C 1
ATOM 4337 O O . LEU A 1 555 ? -2.854 0.781 12.653 1.00 95.62 555 LEU A O 1
ATOM 4341 N N . VAL A 1 556 ? -3.361 0.181 14.746 1.00 94.31 556 VAL A N 1
ATOM 4342 C CA . VAL A 1 556 ? -1.989 -0.249 15.099 1.00 94.31 556 VAL A CA 1
ATOM 4343 C C . VAL A 1 556 ? -1.845 -1.759 15.250 1.00 94.31 556 VAL A C 1
ATOM 4345 O O . VAL A 1 556 ? -0.766 -2.290 14.980 1.00 94.31 556 VAL A O 1
ATOM 4348 N N . SER A 1 557 ? -2.896 -2.469 15.664 1.00 91.94 557 SER A N 1
ATOM 4349 C CA . SER A 1 557 ? -2.775 -3.890 15.997 1.00 91.94 557 SER A CA 1
ATOM 4350 C C . SER A 1 557 ? -2.350 -4.756 14.806 1.00 91.94 557 SER A C 1
ATOM 4352 O O . SER A 1 557 ? -2.474 -4.396 13.623 1.00 91.94 557 SER A O 1
ATOM 4354 N N . GLN A 1 558 ? -1.798 -5.920 15.151 1.00 88.31 558 GLN A N 1
ATOM 4355 C CA . GLN A 1 558 ? -1.372 -6.912 14.178 1.00 88.31 558 GLN A CA 1
ATOM 4356 C C . GLN A 1 558 ? -2.598 -7.556 13.533 1.00 88.31 558 GLN A C 1
ATOM 4358 O O . GLN A 1 558 ? -3.301 -8.350 14.147 1.00 88.31 558 GLN A O 1
ATOM 4363 N N . MET A 1 559 ? -2.849 -7.171 12.286 1.00 90.69 559 MET A N 1
ATOM 4364 C CA . MET A 1 559 ? -3.871 -7.739 11.419 1.00 90.69 559 MET A CA 1
ATOM 4365 C C . MET A 1 559 ? -3.487 -7.485 9.961 1.00 90.69 559 MET A C 1
ATOM 4367 O O . MET A 1 559 ? -2.692 -6.582 9.658 1.00 90.69 559 MET A O 1
ATOM 4371 N N . THR A 1 560 ? -4.067 -8.254 9.045 1.00 91.56 560 THR A N 1
ATOM 4372 C CA . THR A 1 560 ? -3.877 -8.030 7.608 1.00 91.56 560 THR A CA 1
ATOM 4373 C C . THR A 1 560 ? -4.454 -6.673 7.178 1.00 91.56 560 THR A C 1
ATOM 4375 O O . THR A 1 560 ? -5.439 -6.197 7.754 1.00 91.56 560 THR A O 1
ATOM 4378 N N . PRO A 1 561 ? -3.918 -6.045 6.114 1.00 92.88 561 PRO A N 1
ATOM 4379 C CA . PRO A 1 561 ? -4.494 -4.822 5.556 1.00 92.88 561 PRO A CA 1
ATOM 4380 C C . PRO A 1 561 ? -5.979 -4.967 5.202 1.00 92.88 561 PRO A C 1
ATOM 4382 O O . PRO A 1 561 ? -6.741 -4.027 5.403 1.00 92.88 561 PRO A O 1
ATOM 4385 N N . LYS A 1 562 ? -6.404 -6.146 4.721 1.00 92.12 562 LYS A N 1
ATOM 4386 C CA . LYS A 1 562 ? -7.807 -6.421 4.375 1.00 92.12 562 LYS A CA 1
ATOM 4387 C C . LYS A 1 562 ? -8.717 -6.373 5.603 1.00 92.12 562 LYS A C 1
ATOM 4389 O O . LYS A 1 562 ? -9.714 -5.662 5.573 1.00 92.12 562 LYS A O 1
ATOM 4394 N N . GLN A 1 563 ? -8.338 -7.055 6.686 1.00 94.38 563 GLN A N 1
ATOM 4395 C CA . GLN A 1 563 ? -9.081 -7.017 7.953 1.00 94.38 563 GLN A CA 1
ATOM 4396 C C . GLN A 1 563 ? -9.147 -5.594 8.523 1.00 94.38 563 GLN A C 1
ATOM 4398 O O . GLN A 1 563 ? -10.188 -5.181 9.024 1.00 94.38 563 GLN A O 1
ATOM 4403 N N . ARG A 1 564 ? -8.063 -4.811 8.406 1.00 95.19 564 ARG A N 1
ATOM 4404 C CA . ARG A 1 564 ? -8.048 -3.415 8.873 1.00 95.19 564 ARG A CA 1
ATOM 4405 C C . ARG A 1 564 ? -9.016 -2.534 8.095 1.00 95.19 564 ARG A C 1
ATOM 4407 O O . ARG A 1 564 ? -9.752 -1.756 8.694 1.00 95.19 564 ARG A O 1
ATOM 4414 N N . VAL A 1 565 ? -9.023 -2.659 6.769 1.00 94.94 565 VAL A N 1
ATOM 4415 C CA . VAL A 1 565 ? -9.987 -1.950 5.919 1.00 94.94 565 VAL A CA 1
ATOM 4416 C C . VAL A 1 565 ? -11.411 -2.354 6.283 1.00 94.94 565 VAL A C 1
ATOM 4418 O O . VAL A 1 565 ? -12.260 -1.478 6.415 1.00 94.94 565 VAL A O 1
ATOM 4421 N N . GLU A 1 566 ? -11.671 -3.647 6.479 1.00 94.81 566 GLU A N 1
ATOM 4422 C CA . GLU A 1 566 ? -12.983 -4.150 6.894 1.00 94.81 566 GLU A CA 1
ATOM 4423 C C . GLU A 1 566 ? -13.425 -3.521 8.225 1.00 94.81 566 GLU A C 1
ATOM 4425 O O . GLU A 1 566 ? -14.510 -2.946 8.286 1.00 94.81 566 GLU A O 1
ATOM 4430 N N . ALA A 1 567 ? -12.563 -3.525 9.247 1.00 95.38 567 ALA A N 1
ATOM 4431 C CA . ALA A 1 567 ? -12.834 -2.911 10.549 1.00 95.38 567 ALA A CA 1
ATOM 4432 C C . ALA A 1 567 ? -13.192 -1.423 10.443 1.00 95.38 567 ALA A C 1
ATOM 4434 O O . ALA A 1 567 ? -14.231 -0.995 10.946 1.00 95.38 567 ALA A O 1
ATOM 4435 N N . VAL A 1 568 ? -12.360 -0.630 9.759 1.00 95.00 568 VAL A N 1
ATOM 4436 C CA . VAL A 1 568 ? -12.614 0.810 9.604 1.00 95.00 568 VAL A CA 1
ATOM 4437 C C . VAL A 1 568 ? -13.874 1.052 8.776 1.00 95.00 568 VAL A C 1
ATOM 4439 O O . VAL A 1 568 ? -14.658 1.934 9.106 1.00 95.00 568 VAL A O 1
ATOM 4442 N N . THR A 1 569 ? -14.127 0.243 7.746 1.00 94.62 569 THR A N 1
ATOM 4443 C CA . THR A 1 569 ? -15.345 0.352 6.928 1.00 94.62 569 THR A CA 1
ATOM 4444 C C . THR A 1 569 ? -16.600 0.073 7.755 1.00 94.62 569 THR A C 1
ATOM 4446 O O . THR A 1 569 ? -17.585 0.799 7.626 1.00 94.62 569 THR A O 1
ATOM 4449 N N . LEU A 1 570 ? -16.573 -0.935 8.636 1.00 94.00 570 LEU A N 1
ATOM 4450 C CA . LEU A 1 570 ? -17.672 -1.204 9.569 1.00 94.00 570 LEU A CA 1
ATOM 4451 C C . LEU A 1 570 ? -17.943 0.015 10.460 1.00 94.00 570 LEU A C 1
ATOM 4453 O O . LEU A 1 570 ? -19.089 0.442 10.569 1.00 94.00 570 LEU A O 1
ATOM 4457 N N . MET A 1 571 ? -16.892 0.620 11.018 1.00 94.06 571 MET A N 1
ATOM 4458 C CA . MET A 1 571 ? -17.024 1.794 11.885 1.00 94.06 571 MET A CA 1
ATOM 4459 C C . MET A 1 571 ? -17.472 3.055 11.123 1.00 94.06 571 MET A C 1
ATOM 4461 O O . MET A 1 571 ? -18.299 3.810 11.627 1.00 94.06 571 MET A O 1
ATOM 4465 N N . MET A 1 572 ? -17.008 3.271 9.888 1.00 92.56 572 MET A N 1
ATOM 4466 C CA . MET A 1 572 ? -17.422 4.400 9.035 1.00 92.56 572 MET A CA 1
ATOM 4467 C C . MET A 1 572 ? -18.885 4.307 8.576 1.00 92.56 572 MET A C 1
ATOM 4469 O O . MET A 1 572 ? -19.510 5.333 8.299 1.00 92.56 572 MET A O 1
ATOM 4473 N N . ASN A 1 573 ? -19.436 3.091 8.501 1.00 92.00 573 ASN A N 1
ATOM 4474 C CA . ASN A 1 573 ? -20.846 2.841 8.188 1.00 92.00 573 ASN A CA 1
ATOM 4475 C C . ASN A 1 573 ? -21.767 2.942 9.417 1.00 92.00 573 ASN A C 1
ATOM 4477 O O . ASN A 1 573 ? -22.989 2.864 9.269 1.00 92.00 573 ASN A O 1
ATOM 4481 N N . SER A 1 574 ? -21.205 3.113 10.617 1.00 91.88 574 SER A N 1
ATOM 4482 C CA . SER A 1 574 ? -21.978 3.333 11.838 1.00 91.88 574 SER A CA 1
ATOM 4483 C C . SER A 1 574 ? -22.636 4.719 11.851 1.00 91.88 574 SER A C 1
ATOM 4485 O O . SER A 1 574 ? -22.323 5.619 11.060 1.00 91.88 574 SER A O 1
ATOM 4487 N N . ARG A 1 575 ? -23.547 4.925 12.806 1.00 92.81 575 ARG A N 1
ATOM 4488 C CA . ARG A 1 575 ? -24.145 6.244 13.058 1.00 92.81 575 ARG A CA 1
ATOM 4489 C C . ARG A 1 575 ? -23.148 7.258 13.633 1.00 92.81 575 ARG A C 1
ATOM 4491 O O . ARG A 1 575 ? -23.388 8.453 13.486 1.00 92.81 575 ARG A O 1
ATOM 4498 N N . HIS A 1 576 ? -22.039 6.785 14.206 1.00 93.19 576 HIS A N 1
ATOM 4499 C CA . HIS A 1 576 ? -21.024 7.583 14.900 1.00 93.19 576 HIS A CA 1
ATOM 4500 C C . HIS A 1 576 ? -19.796 7.898 14.034 1.00 93.19 576 HIS A C 1
ATOM 4502 O O . HIS A 1 576 ? -18.679 8.081 14.519 1.00 93.19 576 HIS A O 1
ATOM 4508 N N . LYS A 1 577 ? -19.973 7.952 12.710 1.00 92.19 577 LYS A N 1
ATOM 4509 C CA . LYS A 1 577 ? -18.867 8.209 11.777 1.00 92.19 577 LYS A CA 1
ATOM 4510 C C . LYS A 1 577 ? -18.175 9.562 11.983 1.00 92.19 577 LYS A C 1
ATOM 4512 O O . LYS A 1 577 ? -17.028 9.711 11.581 1.00 92.19 577 LYS A O 1
ATOM 4517 N N . LYS A 1 578 ? -18.874 10.576 12.512 1.00 92.81 578 LYS A N 1
ATOM 4518 C CA . LYS A 1 578 ? -18.292 11.916 12.698 1.00 92.81 578 LYS A CA 1
ATOM 4519 C C . LYS A 1 578 ? -17.360 11.910 13.901 1.00 92.81 578 LYS A C 1
ATOM 4521 O O . LYS A 1 578 ? -16.229 12.360 13.788 1.00 92.81 578 LYS A O 1
ATOM 4526 N N . GLU A 1 579 ? -17.834 11.315 14.984 1.00 94.06 579 GLU A N 1
ATOM 4527 C CA . GLU A 1 579 ? -17.119 11.084 16.231 1.00 94.06 579 GLU A CA 1
ATOM 4528 C C . GLU A 1 579 ? -15.856 10.255 15.975 1.00 94.06 579 GLU A C 1
ATOM 4530 O O . GLU A 1 579 ? -14.784 10.611 16.445 1.00 94.06 579 GLU A O 1
ATOM 4535 N N . LEU A 1 580 ? -15.936 9.239 15.107 1.00 94.31 580 LEU A N 1
ATOM 4536 C CA . LEU A 1 580 ? -14.765 8.471 14.679 1.00 94.31 580 LEU A CA 1
ATOM 4537 C C . LEU A 1 580 ? -13.692 9.332 14.001 1.00 94.31 580 LEU A C 1
ATOM 4539 O O . LEU A 1 580 ? -12.505 9.198 14.300 1.00 94.31 580 LEU A O 1
ATOM 4543 N N . LEU A 1 581 ? -14.088 10.197 13.064 1.00 94.25 581 LEU A N 1
ATOM 4544 C CA . LEU A 1 581 ? -13.143 11.080 12.377 1.00 94.25 581 LEU A CA 1
ATOM 4545 C C . LEU A 1 581 ? -12.540 12.109 13.344 1.00 94.25 581 LEU A C 1
ATOM 4547 O O . LEU A 1 581 ? -11.355 12.425 13.232 1.00 94.25 581 LEU A O 1
ATOM 4551 N N . GLU A 1 582 ? -13.329 12.607 14.296 1.00 94.06 582 GLU A N 1
ATOM 4552 C CA . GLU A 1 582 ? -12.870 13.510 15.356 1.00 94.06 582 GLU A CA 1
ATOM 4553 C C . GLU A 1 582 ? -11.862 12.820 16.288 1.00 94.06 582 GLU A C 1
ATOM 4555 O O . GLU A 1 582 ? -10.764 13.347 16.466 1.00 94.06 582 GLU A O 1
ATOM 4560 N N . ASP A 1 583 ? -12.155 11.606 16.763 1.00 94.50 583 ASP A N 1
ATOM 4561 C CA . ASP A 1 583 ? -11.248 10.809 17.600 1.00 94.50 583 ASP A CA 1
ATOM 4562 C C . ASP A 1 583 ? -9.913 10.536 16.887 1.00 94.50 583 ASP A C 1
ATOM 4564 O O . ASP A 1 583 ? -8.838 10.699 17.468 1.00 94.50 583 ASP A O 1
ATOM 4568 N N . ILE A 1 584 ? -9.949 10.166 15.599 1.00 95.25 584 ILE A N 1
ATOM 4569 C CA . ILE A 1 584 ? -8.733 9.967 14.793 1.00 95.25 584 ILE A CA 1
ATOM 4570 C C . ILE A 1 584 ? -7.918 11.265 14.717 1.00 95.25 584 ILE A C 1
ATOM 4572 O O . ILE A 1 584 ? -6.695 11.243 14.889 1.00 95.25 584 ILE A O 1
ATOM 4576 N N . LEU A 1 585 ? -8.573 12.398 14.445 1.00 94.56 585 LEU A N 1
ATOM 4577 C CA . LEU A 1 585 ? -7.909 13.699 14.362 1.00 94.56 585 LEU A CA 1
ATOM 4578 C C . LEU A 1 585 ? -7.287 14.102 15.694 1.00 94.56 585 LEU A C 1
ATOM 4580 O O . LEU A 1 585 ? -6.177 14.637 15.704 1.00 94.56 585 LEU A O 1
ATOM 4584 N N . ASP A 1 586 ? -7.981 13.864 16.798 1.00 93.38 586 ASP A N 1
ATOM 4585 C CA . ASP A 1 586 ? -7.514 14.247 18.121 1.00 93.38 586 ASP A CA 1
ATOM 4586 C C . ASP A 1 586 ? -6.344 13.380 18.581 1.00 93.38 586 ASP A C 1
ATOM 4588 O O . ASP A 1 586 ? -5.380 13.934 19.108 1.00 93.38 586 ASP A O 1
ATOM 4592 N N . ILE A 1 587 ? -6.330 12.082 18.249 1.00 94.44 587 ILE A N 1
ATOM 4593 C CA . ILE A 1 587 ? -5.149 11.222 18.432 1.00 94.44 587 ILE A CA 1
ATOM 4594 C C . ILE A 1 587 ? -3.961 11.755 17.618 1.00 94.44 587 ILE A C 1
ATOM 4596 O O . ILE A 1 587 ? -2.862 11.913 18.141 1.00 94.44 587 ILE A O 1
ATOM 4600 N N . ILE A 1 588 ? -4.154 12.080 16.336 1.00 94.50 588 ILE A N 1
ATOM 4601 C CA . ILE A 1 588 ? -3.056 12.588 15.494 1.00 94.50 588 ILE A CA 1
ATOM 4602 C C . ILE A 1 588 ? -2.508 13.910 16.051 1.00 94.50 588 ILE A C 1
ATOM 4604 O O . ILE A 1 588 ? -1.292 14.102 16.111 1.00 94.50 588 ILE A O 1
ATOM 4608 N N . LYS A 1 589 ? -3.388 14.832 16.464 1.00 92.25 589 LYS A N 1
ATOM 4609 C CA . LYS A 1 589 ? -2.980 16.107 17.069 1.00 92.25 589 LYS A CA 1
ATOM 4610 C C . LYS A 1 589 ? -2.244 15.887 18.382 1.00 92.25 589 LYS A C 1
ATOM 4612 O O . LYS A 1 589 ? -1.219 16.533 18.582 1.00 92.25 589 LYS A O 1
ATOM 4617 N N . SER A 1 590 ? -2.751 15.019 19.262 1.00 91.44 590 SER A N 1
ATOM 4618 C CA . SER A 1 590 ? -2.121 14.777 20.558 1.00 91.44 590 SER A CA 1
ATOM 4619 C C . SER A 1 590 ? -0.703 14.264 20.360 1.00 91.44 590 SER A C 1
ATOM 4621 O O . SER A 1 590 ? 0.225 14.867 20.881 1.00 91.44 590 SER A O 1
ATOM 4623 N N . GLU A 1 591 ? -0.507 13.253 19.514 1.00 91.00 591 GLU A N 1
ATOM 4624 C CA . GLU A 1 591 ? 0.809 12.635 19.295 1.00 91.00 591 GLU A CA 1
ATOM 4625 C C . GLU A 1 591 ? 1.806 13.557 18.568 1.00 91.00 591 GLU A C 1
ATOM 4627 O O . GLU A 1 591 ? 3.017 13.461 18.770 1.00 91.00 591 GLU A O 1
ATOM 4632 N N . LEU A 1 592 ? 1.322 14.491 17.741 1.00 87.69 592 LEU A N 1
ATOM 4633 C CA . LEU A 1 592 ? 2.173 15.489 17.082 1.00 87.69 592 LEU A CA 1
ATOM 4634 C C . LEU A 1 592 ? 2.530 16.685 17.976 1.00 87.69 592 LEU A C 1
ATOM 4636 O O . LEU A 1 592 ? 3.562 17.312 17.740 1.00 87.69 592 LEU A O 1
ATOM 4640 N N . LEU A 1 593 ? 1.693 17.029 18.961 1.00 78.19 593 LEU A N 1
ATOM 4641 C CA . LEU A 1 593 ? 1.881 18.200 19.828 1.00 78.19 593 LEU A CA 1
ATOM 4642 C C . LEU A 1 593 ? 2.538 17.871 21.179 1.00 78.19 593 LEU A C 1
ATOM 4644 O O . LEU A 1 593 ? 3.117 18.772 21.779 1.00 78.19 593 LEU A O 1
ATOM 4648 N N . PHE A 1 594 ? 2.478 16.622 21.657 1.00 62.97 594 PHE A N 1
ATOM 4649 C CA . PHE A 1 594 ? 2.942 16.235 23.003 1.00 62.97 594 PHE A CA 1
ATOM 4650 C C . PHE A 1 594 ? 4.469 16.296 23.219 1.00 62.97 594 PHE A C 1
ATOM 4652 O O . PHE A 1 594 ? 4.927 16.127 24.344 1.00 62.97 594 PHE A O 1
ATOM 4659 N N . TRP A 1 595 ? 5.261 16.529 22.169 1.00 51.03 595 TRP A N 1
ATOM 4660 C CA . TRP A 1 595 ? 6.732 16.475 22.207 1.00 51.03 595 TRP A CA 1
ATOM 4661 C C . TRP A 1 595 ? 7.425 17.822 21.935 1.00 51.03 595 TRP A C 1
ATOM 4663 O O . TRP A 1 595 ? 8.606 17.828 21.586 1.00 51.03 595 TRP A O 1
ATOM 4673 N N . ASN A 1 596 ? 6.707 18.943 22.080 1.00 40.03 596 ASN A N 1
ATOM 4674 C CA . ASN A 1 596 ? 7.290 20.292 22.045 1.00 40.03 596 ASN A CA 1
ATOM 4675 C C . ASN A 1 596 ? 7.668 20.806 23.433 1.00 40.03 596 ASN A C 1
ATOM 4677 O O . ASN A 1 596 ? 6.823 20.690 24.350 1.00 40.03 596 ASN A O 1
#

Secondary structure (DSSP, 8-state):
-GGGBTBHHHHHHHHHHHTSHHHHHHHHHTTHHHHHHHHHTT---HHHHHHHHHHTTSHHHHHHHHHSTTHHHHHHHHHHH---HHHHHHHHHHHHTTTT-HHHHHHHHHTTHHHHHHHHHHHHHHHH-----S--PPPP--S---------------------PPP--PPPPP-----------------PPPPP-----TTSSTTSSSTT-----HHHHHHHHHHHHHHH--S--GGGGSHHHHHHHHHHHHHSTT--THHHHHHHHHHT-TTTHHHHHHTTHHHHHHHHHS--SSTT-HHHHHHHHHHHHHHHHHHHHHTSHHHHHHHHHHHHHS-HHHHHHHHHHHHHH---HHHHHIIIIIS-HHHHHHHHHHH-HHHHHHHHHHHHHHTTPPP----PPP-S---GGG--PPPSEEEE-TTS-EEEE-HHHHHHH-HHHHHHHHSS-GGGS-SEEE--S--HHHHHHHHHHTTS--GGGS-SSHHHHHHHHHHHHHTT-HHHHHHHHHHIIIII-STTTHHHHHHHHHHTGGGSGGGTTHHHHHHHHHHHSS--HHHHHHHHHHHHTSTTHHHHHHHHHHHHHHHHHTT-

Organism: NCBI:txid320908

Mean predicted aligned error: 12.75 Å

Solvent-accessible surface area (backbone atoms only — not comparable to full-atom values): 34969 Å² total; per-residue (Å²): 98,81,92,40,69,84,39,72,68,40,30,50,54,51,32,62,43,44,72,37,70,76,46,34,61,52,42,49,74,72,47,42,57,62,53,45,48,61,46,48,74,76,46,86,47,72,48,50,52,52,38,53,41,53,39,34,72,40,73,67,38,37,53,51,35,64,72,34,87,61,30,52,48,47,55,46,46,47,59,70,71,53,85,50,66,67,62,34,54,46,41,60,55,36,54,61,67,38,71,87,36,67,71,53,44,54,54,32,51,75,60,44,36,60,61,53,46,45,52,54,46,41,55,47,34,70,74,61,39,46,81,84,83,67,80,41,73,57,80,75,83,73,87,83,75,90,72,90,83,87,82,82,89,81,84,94,78,89,84,87,83,83,90,80,86,88,81,88,87,84,86,86,80,88,81,81,92,83,88,83,84,90,80,86,80,94,84,88,88,83,83,80,92,77,80,87,81,81,83,81,79,91,66,71,70,81,70,67,79,73,81,76,73,70,87,72,57,64,64,57,53,44,42,53,50,56,42,45,49,69,70,72,44,90,62,91,61,69,61,69,73,31,70,66,39,49,50,40,47,51,46,32,64,62,20,28,80,87,46,65,68,55,49,58,52,38,50,27,54,55,42,52,31,80,90,42,46,67,58,41,58,74,69,39,42,64,56,50,42,41,64,73,26,50,52,42,88,53,83,82,19,45,64,39,50,52,34,28,51,54,29,47,55,31,41,50,30,35,19,63,47,40,69,32,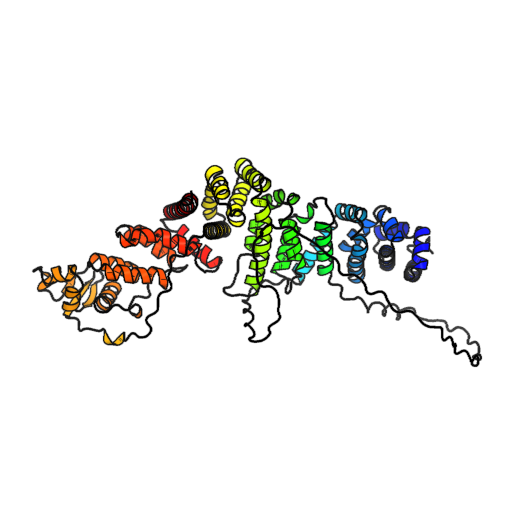76,65,27,46,49,57,52,52,48,34,54,74,70,52,58,68,72,57,28,36,48,46,30,43,37,44,33,68,33,56,73,56,64,71,56,48,51,43,46,32,60,76,55,43,26,48,56,43,34,61,57,23,61,80,80,40,42,69,54,32,50,50,20,50,30,35,36,40,58,64,62,64,58,65,53,71,61,58,96,72,87,72,86,88,82,77,75,76,87,74,64,79,70,77,56,69,33,33,37,38,29,80,89,70,49,75,45,70,34,41,56,69,60,42,33,74,56,15,64,51,46,27,44,42,51,72,62,77,41,78,61,42,81,46,58,65,44,80,45,71,98,57,55,69,65,37,54,51,46,48,65,53,36,66,81,56,77,54,77,91,69,55,68,89,49,65,68,51,45,56,49,38,39,54,47,25,53,75,36,58,27,63,72,57,28,55,54,51,48,51,45,42,55,50,71,58,55,44,60,83,40,42,41,60,55,40,52,43,32,71,76,59,34,67,82,37,85,93,42,74,56,49,54,60,39,49,54,34,32,63,50,54,45,94,67,49,59,64,50,41,39,50,26,52,50,52,35,59,72,41,96,54,35,65,58,52,53,49,51,54,51,49,52,54,50,48,65,70,56,74,83,117

Foldseek 3Di:
DLVPPPPPVVLVVLLVLLVDPVSLVVCVVVVSLLSLQVVCVVPPDPSSLSSLLSLLQDPSSVVCLLVHDCSLLSLLVQCAPDPDPVSNLSSLVSVVSCLQPQSSVVVNLVSPNLVSLLVVLLVVLVVAFDAPPDFAADPDPPPDDDDDDDDDDDDDDDDDDDDDDDDDDDDDDDDDDDDDDDDDDPDDPDDDDDDDDDDPPPDDVVPPVPPDPDPPPSNVSSLVSLLSCLPVVPDDRVSCLDPSNLVSLLSQLRTHDPRDCSSLVSLLSLLLDLVNLLVCLQSLVLLVLCVRQCFQPDDNGPSNVVSNVSSLSSLASNLVNLPDPSNLVSLLCCLVPNDLVSLLSSLLSCLSRYLDLVSCCCCCPVSVSVVSLLVCCVPPLLSSLVSLLSNCVSLVQDQPADDDDADPDDPLVPQDDFFQAWEQEPVRDIDGAHLVLLLVQFVQSVCQQVVPDPNVPDRYHYDYPADNLLVNLCRRCSNPHHPVSDDLDLVSLLRNLVVCVVRVRVVVNLVSVSCCRHPVQFLVCLLVQLVSCVPPVVVDPSSVCVNLSSLSNLSHPDDGSVSSSSSVNSNCPDPCVVVNSVSSVVVSVCSSPVPD

Sequence (596 aa):
LVQEVGDPTANLCLYNLSCLEISRLQLVKDGLVELVVAKLNNEVDHWLAMIFFLLCQDSIGRAHIRNCERGLELLVQLLQITKSKVIRSKAFQALTYFLYDKSSLEILLVNGLVPALIKSLAEYVTRHGRAHDKCLALPEPQAGSVSPCYSGLSPPGRGAGQWSPLSDCSPPASPASVYSPLCLSEDELECTPTQPDDDVSMTQEEMKMEEEVSDVKEEEMILIFLHHITYYVHIPITDLVAKLTISTLIDYISLVREANPRAGLLLCAIAGNKNYYRQLLDDQFVLTVHCRLCRPNHECCAECERLLDEGTRVLCRVAEISQTGLGEGEMTYRLLKAEDPVKLSVSLTIPHVISQRELLLRLLFKQKAINYLMDAFGNNNNDAVASLHALFKTLEVTNPQKNMEICSHCNVGSLRKEGTITFVLDDGSTVSANKSTLCNNSPMFEAMFRGGFKESEQTEVRLTDISADCVTYFSRIIDTYCECILPKDIRTLLELIVACDRFLVPELTSKILSVVMNHSLNYKTCCVVYDWALDIGYKYPIIGSITTDVVKFVLVSQMTPKQRVEAVTLMMNSRHKKELLEDILDIIKSELLFWN

pLDDT: mean 82.59, std 20.71, range [23.73, 97.94]

InterPro domains:
  IPR000210 BTB/POZ domain [PF00651] (420-512)
  IPR000210 BTB/POZ domain [PS50097] (419-479)
  IPR000210 BTB/POZ domain [SM00225] (419-520)
  IPR011333 SKP1/BTB/POZ domain superfamily [G3DSA:3.30.710.10] (393-540)
  IPR011333 SKP1/BTB/POZ domain superfamily [SSF54695] (421-516)
  IPR011989 Armadillo-like helical [G3DSA:1.25.10.10] (8-127)
  IPR016024 Armadillo-type fold [SSF48371] (12-385)

Radius of gyration: 38.74 Å; Cα contacts (8 Å, |Δi|>4): 671; chains: 1; bounding box: 107×67×116 Å

Nearest PDB structures (foldseek):
  1jdh-assembly1_A  TM=3.634E-01  e=4.621E-05  Homo sapiens
  1i7w-assembly1_A  TM=3.775E-01  e=1.277E-04  Mus musculus
  1g3j-assembly1_A  TM=3.567E-01  e=1.552E-04  Homo sapiens
  8y0p-assembly1_A  TM=3.596E-01  e=3.528E-04  Homo sapiens
  1t08-assembly1_A  TM=3.473E-01  e=3.017E-04  Homo sapiens